Protein AF-0000000083026808 (afdb_homodimer)

Structure (mmCIF, N/CA/C/O backbone):
data_AF-0000000083026808-model_v1
#
loop_
_entity.id
_entity.type
_entity.pdbx_description
1 polymer 'Beta-crystallin B3'
#
loop_
_atom_site.group_PDB
_atom_site.id
_atom_site.type_symbol
_atom_site.label_atom_id
_atom_site.label_alt_id
_atom_site.label_comp_id
_atom_site.label_asym_id
_atom_site.label_entity_id
_atom_site.label_seq_id
_atom_site.pdbx_PDB_ins_code
_atom_site.Cartn_x
_atom_site.Cartn_y
_atom_site.Cartn_z
_atom_site.occupancy
_atom_site.B_iso_or_equiv
_atom_site.auth_seq_id
_atom_site.auth_comp_id
_atom_site.auth_asym_id
_atom_site.auth_atom_id
_atom_site.pdbx_PDB_model_num
ATOM 1 N N . MET A 1 1 ? 33.531 -24.672 43.469 1 22.2 1 MET A N 1
ATOM 2 C CA . MET A 1 1 ? 32.125 -24.609 43.875 1 22.2 1 MET A CA 1
ATOM 3 C C . MET A 1 1 ? 31.438 -23.391 43.25 1 22.2 1 MET A C 1
ATOM 5 O O . MET A 1 1 ? 31.641 -22.266 43.688 1 22.2 1 MET A O 1
ATOM 9 N N . VAL A 1 2 ? 31.469 -23.25 41.875 1 23.58 2 VAL A N 1
ATOM 10 C CA . VAL A 1 2 ? 31.547 -22.344 40.719 1 23.58 2 VAL A CA 1
ATOM 11 C C . VAL A 1 2 ? 30.172 -21.734 40.469 1 23.58 2 VAL A C 1
ATOM 13 O O . VAL A 1 2 ? 29.219 -22.469 40.125 1 23.58 2 VAL A O 1
ATOM 16 N N . ASP A 1 3 ? 29.641 -20.641 41.219 1 22.66 3 ASP A N 1
ATOM 17 C CA . ASP A 1 3 ? 28.438 -19.859 41.438 1 22.66 3 ASP A CA 1
ATOM 18 C C . ASP A 1 3 ? 27.844 -19.391 40.094 1 22.66 3 ASP A C 1
ATOM 20 O O . ASP A 1 3 ? 28.531 -18.797 39.281 1 22.66 3 ASP A O 1
ATOM 24 N N . GLN A 1 4 ? 26.828 -20.125 39.5 1 21.7 4 GLN A N 1
ATOM 25 C CA . GLN A 1 4 ? 26.016 -20.25 38.281 1 21.7 4 GLN A CA 1
ATOM 26 C C . GLN A 1 4 ? 25.25 -18.969 38 1 21.7 4 GLN A C 1
ATOM 28 O O . GLN A 1 4 ? 24.375 -18.578 38.75 1 21.7 4 GLN A O 1
ATOM 33 N N . ILE A 1 5 ? 25.875 -17.844 37.469 1 23.02 5 ILE A N 1
ATOM 34 C CA . ILE A 1 5 ? 25.5 -16.469 37.188 1 23.02 5 ILE A CA 1
ATOM 35 C C . ILE A 1 5 ? 24.266 -16.453 36.281 1 23.02 5 ILE A C 1
ATOM 37 O O . ILE A 1 5 ? 24.297 -16.922 35.156 1 23.02 5 ILE A O 1
ATOM 41 N N . LEU A 1 6 ? 23 -16.797 36.781 1 22.58 6 LEU A N 1
ATOM 42 C CA . LEU A 1 6 ? 21.641 -16.875 36.25 1 22.58 6 LEU A CA 1
ATOM 43 C C . LEU A 1 6 ? 21.266 -15.586 35.531 1 22.58 6 LEU A C 1
ATOM 45 O O . LEU A 1 6 ? 21.125 -14.539 36.188 1 22.58 6 LEU A O 1
ATOM 49 N N . GLY A 1 7 ? 21.938 -15.211 34.469 1 22.22 7 GLY A N 1
ATOM 50 C CA . GLY A 1 7 ? 21.812 -13.969 33.719 1 22.22 7 GLY A CA 1
ATOM 51 C C . GLY A 1 7 ? 20.391 -13.664 33.281 1 22.22 7 GLY A C 1
ATOM 52 O O . GLY A 1 7 ? 19.75 -14.484 32.625 1 22.22 7 GLY A O 1
ATOM 53 N N . LEU A 1 8 ? 19.547 -13.008 34.125 1 22.88 8 LEU A N 1
ATOM 54 C CA . LEU A 1 8 ? 18.188 -12.469 34.094 1 22.88 8 LEU A CA 1
ATOM 55 C C . LEU A 1 8 ? 17.922 -11.75 32.781 1 22.88 8 LEU A C 1
ATOM 57 O O . LEU A 1 8 ? 18.625 -10.797 32.406 1 22.88 8 LEU A O 1
ATOM 61 N N . SER A 1 9 ? 17.578 -12.461 31.766 1 21.91 9 SER A N 1
ATOM 62 C CA . SER A 1 9 ? 17.234 -12.062 30.406 1 21.91 9 SER A CA 1
ATOM 63 C C . SER A 1 9 ? 16.125 -11.023 30.391 1 21.91 9 SER A C 1
ATOM 65 O O . SER A 1 9 ? 15.016 -11.281 30.875 1 21.91 9 SER A O 1
ATOM 67 N N . SER A 1 10 ? 16.359 -9.734 30.844 1 21.27 10 SER A N 1
ATOM 68 C CA . SER A 1 10 ? 15.516 -8.539 30.891 1 21.27 10 SER A CA 1
ATOM 69 C C . SER A 1 10 ? 14.688 -8.375 29.625 1 21.27 10 SER A C 1
ATOM 71 O O . SER A 1 10 ? 15.25 -8.227 28.531 1 21.27 10 SER A O 1
ATOM 73 N N . LYS A 1 11 ? 13.672 -9.148 29.594 1 24.38 11 LYS A N 1
ATOM 74 C CA . LYS A 1 11 ? 12.609 -9.016 28.609 1 24.38 11 LYS A CA 1
ATOM 75 C C . LYS A 1 11 ? 12.117 -7.578 28.516 1 24.38 11 LYS A C 1
ATOM 77 O O . LYS A 1 11 ? 11.641 -7.012 29.5 1 24.38 11 LYS A O 1
ATOM 82 N N . PHE A 1 12 ? 12.891 -6.691 27.875 1 24.67 12 PHE A N 1
ATOM 83 C CA . PHE A 1 12 ? 12.578 -5.285 27.641 1 24.67 12 PHE A CA 1
ATOM 84 C C . PHE A 1 12 ? 11.172 -5.133 27.078 1 24.67 12 PHE A C 1
ATOM 86 O O . PHE A 1 12 ? 10.859 -5.68 26.016 1 24.67 12 PHE A O 1
ATOM 93 N N . PHE A 1 13 ? 10.164 -5.242 27.875 1 23.72 13 PHE A N 1
ATOM 94 C CA . PHE A 1 13 ? 8.773 -4.875 27.641 1 23.72 13 PHE A CA 1
ATOM 95 C C . PHE A 1 13 ? 8.672 -3.467 27.062 1 23.72 13 PHE A C 1
ATOM 97 O O . PHE A 1 13 ? 9.25 -2.527 27.625 1 23.72 13 PHE A O 1
ATOM 104 N N . TRP A 1 14 ? 8.555 -3.457 25.812 1 26.58 14 TRP A N 1
ATOM 105 C CA . TRP A 1 14 ? 8.344 -2.215 25.062 1 26.58 14 TRP A CA 1
ATOM 106 C C . TRP A 1 14 ? 7.117 -1.472 25.578 1 26.58 14 TRP A C 1
ATOM 108 O O . TRP A 1 14 ? 5.984 -1.91 25.359 1 26.58 14 TRP A O 1
ATOM 118 N N . SER A 1 15 ? 7.004 -1.307 26.938 1 24.48 15 SER A N 1
ATOM 119 C CA . SER A 1 15 ? 5.98 -0.378 27.406 1 24.48 15 SER A CA 1
ATOM 120 C C . SER A 1 15 ? 6.07 0.96 26.672 1 24.48 15 SER A C 1
ATOM 122 O O . SER A 1 15 ? 7.133 1.587 26.656 1 24.48 15 SER A O 1
ATOM 124 N N . CYS A 1 16 ? 5.344 1.096 25.656 1 27.67 16 CYS A N 1
ATOM 125 C CA . CYS A 1 16 ? 5.012 2.41 25.125 1 27.67 16 CYS A CA 1
ATOM 126 C C . CYS A 1 16 ? 4.766 3.412 26.234 1 27.67 16 CYS A C 1
ATOM 128 O O . CYS A 1 16 ? 3.631 3.85 26.453 1 27.67 16 CYS A O 1
ATOM 130 N N . LYS A 1 17 ? 5.07 3.121 27.562 1 28.28 17 LYS A N 1
ATOM 131 C CA . LYS A 1 17 ? 4.938 4.188 28.547 1 28.28 17 LYS A CA 1
ATOM 132 C C . LYS A 1 17 ? 5.777 5.402 28.156 1 28.28 17 LYS A C 1
ATOM 134 O O . LYS A 1 17 ? 6.773 5.711 28.812 1 28.28 17 LYS A O 1
ATOM 139 N N . HIS A 1 18 ? 6.402 5.398 27.047 1 27.97 18 HIS A N 1
ATOM 140 C CA . HIS A 1 18 ? 7.148 6.645 26.906 1 27.97 18 HIS A CA 1
ATOM 141 C C . HIS A 1 18 ? 6.336 7.832 27.406 1 27.97 18 HIS A C 1
ATOM 143 O O . HIS A 1 18 ? 5.105 7.766 27.469 1 27.97 18 HIS A O 1
ATOM 149 N N . ASN A 1 19 ? 6.906 8.672 28.172 1 27.72 19 ASN A N 1
ATOM 150 C CA . ASN A 1 19 ? 6.449 10.023 28.453 1 27.72 19 ASN A CA 1
ATOM 151 C C . ASN A 1 19 ? 5.715 10.625 27.25 1 27.72 19 ASN A C 1
ATOM 153 O O . ASN A 1 19 ? 6.293 10.781 26.188 1 27.72 19 ASN A O 1
ATOM 157 N N . PHE A 1 20 ? 4.402 10.43 27.172 1 28.31 20 PHE A N 1
ATOM 158 C CA . PHE A 1 20 ? 3.436 11.273 26.484 1 28.31 20 PHE A CA 1
ATOM 159 C C . PHE A 1 20 ? 3.84 12.742 26.578 1 28.31 20 PHE A C 1
ATOM 161 O O . PHE A 1 20 ? 3.564 13.406 27.578 1 28.31 20 PHE A O 1
ATOM 168 N N . LEU A 1 21 ? 5.027 13.094 26.734 1 28.41 21 LEU A N 1
ATOM 169 C CA . LEU A 1 21 ? 4.949 14.531 26.5 1 28.41 21 LEU A CA 1
ATOM 170 C C . LEU A 1 21 ? 3.902 14.844 25.438 1 28.41 21 LEU A C 1
ATOM 172 O O . LEU A 1 21 ? 3.986 14.352 24.312 1 28.41 21 LEU A O 1
ATOM 176 N N . LEU A 1 22 ? 2.641 14.922 25.859 1 30.48 22 LEU A N 1
ATOM 177 C CA . LEU A 1 22 ? 1.48 15.633 25.328 1 30.48 22 LEU A CA 1
ATOM 178 C C . LEU A 1 22 ? 1.912 16.812 24.469 1 30.48 22 LEU A C 1
ATOM 180 O O . LEU A 1 22 ? 1.985 17.953 24.969 1 30.48 22 LEU A O 1
ATOM 184 N N . LEU A 1 23 ? 3.188 16.953 24.203 1 31.55 23 LEU A N 1
ATOM 185 C CA . LEU A 1 23 ? 3.148 18.188 23.406 1 31.55 23 LEU A CA 1
ATOM 186 C C . LEU A 1 23 ? 1.861 18.266 22.594 1 31.55 23 LEU A C 1
ATOM 188 O O . LEU A 1 23 ? 1.526 17.328 21.859 1 31.55 23 LEU A O 1
ATOM 192 N N . THR A 1 24 ? 0.763 18.625 23.266 1 35.56 24 THR A N 1
ATOM 193 C CA . THR A 1 24 ? -0.406 19.234 22.641 1 35.56 24 THR A CA 1
ATOM 194 C C . THR A 1 24 ? -0.07 19.734 21.25 1 35.56 24 THR A C 1
ATOM 196 O O . THR A 1 24 ? 0.192 20.922 21.047 1 35.56 24 THR A O 1
ATOM 199 N N . GLN A 1 25 ? 1.114 19.469 20.844 1 35.75 25 GLN A N 1
ATOM 200 C CA . GLN A 1 25 ? 1.321 20.094 19.531 1 35.75 25 GLN A CA 1
ATOM 201 C C . GLN A 1 25 ? 0.068 19.984 18.672 1 35.75 25 GLN A C 1
ATOM 203 O O . GLN A 1 25 ? -0.489 18.906 18.5 1 35.75 25 GLN A O 1
ATOM 208 N N . GLN A 1 26 ? -0.83 20.812 18.922 1 41 26 GLN A N 1
ATOM 209 C CA . GLN A 1 26 ? -1.796 21.078 17.875 1 41 26 GLN A CA 1
ATOM 210 C C . GLN A 1 26 ? -1.345 20.469 16.547 1 41 26 GLN A C 1
ATOM 212 O O . GLN A 1 26 ? -0.298 20.844 16.016 1 41 26 GLN A O 1
ATOM 217 N N . SER A 1 27 ? -1.256 19.172 16.469 1 51.38 27 SER A N 1
ATOM 218 C CA . SER A 1 27 ? -0.839 18.344 15.344 1 51.38 27 SER A CA 1
ATOM 219 C C . SER A 1 27 ? -0.933 19.125 14.031 1 51.38 27 SER A C 1
ATOM 221 O O . SER A 1 27 ? -2.031 19.438 13.57 1 51.38 27 SER A O 1
ATOM 223 N N . HIS A 1 28 ? -0.156 20.219 13.977 1 67.62 28 HIS A N 1
ATOM 224 C CA . HIS A 1 28 ? -0.097 21.109 12.828 1 67.62 28 HIS A CA 1
ATOM 225 C C . HIS A 1 28 ? 0.141 20.344 11.531 1 67.62 28 HIS A C 1
ATOM 227 O O . HIS A 1 28 ? 1.129 19.625 11.406 1 67.62 28 HIS A O 1
ATOM 233 N N . THR A 1 29 ? -0.879 19.922 10.875 1 86.25 29 THR A N 1
ATOM 234 C CA . THR A 1 29 ? -0.792 19.344 9.539 1 86.25 29 THR A CA 1
ATOM 235 C C . THR A 1 29 ? -0.45 20.406 8.508 1 86.25 29 THR A C 1
ATOM 237 O O . THR A 1 29 ? -0.946 21.531 8.586 1 86.25 29 THR A O 1
ATOM 240 N N . LYS A 1 30 ? 0.572 20.125 7.754 1 92.94 30 LYS A N 1
ATOM 241 C CA . LYS A 1 30 ? 1.022 21.062 6.73 1 92.94 30 LYS A CA 1
ATOM 242 C C . LYS A 1 30 ? 1.249 20.359 5.398 1 92.94 30 LYS A C 1
ATOM 244 O O . LYS A 1 30 ? 1.907 19.312 5.348 1 92.94 30 LYS A O 1
ATOM 249 N N . LEU A 1 31 ? 0.629 20.875 4.387 1 95.5 31 LEU A N 1
ATOM 250 C CA . LEU A 1 31 ? 0.731 20.344 3.035 1 95.5 31 LEU A CA 1
ATOM 251 C C . LEU A 1 31 ? 0.989 21.453 2.027 1 95.5 31 LEU A C 1
ATOM 253 O O . LEU A 1 31 ? 0.37 22.531 2.102 1 95.5 31 LEU A O 1
ATOM 257 N N . ALA A 1 32 ? 1.933 21.281 1.173 1 97.75 32 ALA A N 1
ATOM 258 C CA . ALA A 1 32 ? 2.215 22.25 0.114 1 97.75 32 ALA A CA 1
ATOM 259 C C . ALA A 1 32 ? 1.869 21.688 -1.258 1 97.75 32 ALA A C 1
ATOM 261 O O . ALA A 1 32 ? 2.262 20.562 -1.586 1 97.75 32 ALA A O 1
ATOM 262 N N . VAL A 1 33 ? 1.171 22.422 -2.016 1 97.19 33 VAL A N 1
ATOM 263 C CA . VAL A 1 33 ? 0.791 22.047 -3.369 1 97.19 33 VAL A CA 1
ATOM 264 C C . VAL A 1 33 ? 1.472 22.953 -4.379 1 97.19 33 VAL A C 1
ATOM 266 O O . VAL A 1 33 ? 1.557 24.172 -4.168 1 97.19 33 VAL A O 1
ATOM 269 N N . PHE A 1 34 ? 1.896 22.375 -5.457 1 97.44 34 PHE A N 1
ATOM 270 C CA . PHE A 1 34 ? 2.564 23.125 -6.508 1 97.44 34 PHE A CA 1
ATOM 271 C C . PHE A 1 34 ? 1.82 22.984 -7.832 1 97.44 34 PHE A C 1
ATOM 273 O O . PHE A 1 34 ? 1.265 21.938 -8.125 1 97.44 34 PHE A O 1
ATOM 280 N N . GLU A 1 35 ? 1.899 23.969 -8.609 1 95.81 35 GLU A N 1
ATOM 281 C CA . GLU A 1 35 ? 1.162 24.016 -9.867 1 95.81 35 GLU A CA 1
ATOM 282 C C . GLU A 1 35 ? 1.745 23.047 -10.891 1 95.81 35 GLU A C 1
ATOM 284 O O . GLU A 1 35 ? 1.004 22.406 -11.641 1 95.81 35 GLU A O 1
ATOM 289 N N . PHE A 1 36 ? 3.02 22.938 -10.945 1 95.56 36 PHE A N 1
ATOM 290 C CA . PHE A 1 36 ? 3.65 22.078 -11.938 1 95.56 36 PHE A CA 1
ATOM 291 C C . PHE A 1 36 ? 4.352 20.906 -11.273 1 95.56 36 PHE A C 1
ATOM 293 O O . PHE A 1 36 ? 4.449 20.844 -10.047 1 95.56 36 PHE A O 1
ATOM 300 N N . GLU A 1 37 ? 4.777 19.906 -12.016 1 94.5 37 GLU A N 1
ATOM 301 C CA . GLU A 1 37 ? 5.492 18.734 -11.516 1 94.5 37 GLU A CA 1
ATOM 302 C C . GLU A 1 37 ? 6.852 19.125 -10.945 1 94.5 37 GLU A C 1
ATOM 304 O O . GLU A 1 37 ? 7.387 20.188 -11.258 1 94.5 37 GLU A O 1
ATOM 309 N N . ASN A 1 38 ? 7.328 18.344 -10.039 1 96.25 38 ASN A N 1
ATOM 310 C CA . ASN A 1 38 ? 8.648 18.5 -9.438 1 96.25 38 ASN A CA 1
ATOM 311 C C . ASN A 1 38 ? 8.75 19.781 -8.617 1 96.25 38 ASN A C 1
ATOM 313 O O . ASN A 1 38 ? 9.773 20.469 -8.648 1 96.25 38 ASN A O 1
ATOM 317 N N . PHE A 1 39 ? 7.625 20.078 -8.102 1 96.56 39 PHE A N 1
ATOM 318 C CA . PHE A 1 39 ? 7.539 21.141 -7.117 1 96.56 39 PHE A CA 1
ATOM 319 C C . PHE A 1 39 ? 7.887 22.484 -7.746 1 96.56 39 PHE A C 1
ATOM 321 O O . PHE A 1 39 ? 8.578 23.297 -7.133 1 96.56 39 PHE A O 1
ATOM 328 N N . ARG A 1 40 ? 7.527 22.625 -8.914 1 96.69 40 ARG A N 1
ATOM 329 C CA . ARG A 1 40 ? 7.73 23.875 -9.641 1 96.69 40 ARG A CA 1
ATOM 330 C C . ARG A 1 40 ? 6.438 24.672 -9.711 1 96.69 40 ARG A C 1
ATOM 332 O O . ARG A 1 40 ? 5.352 24.141 -9.461 1 96.69 40 ARG A O 1
ATOM 339 N N . GLY A 1 41 ? 6.535 26 -9.953 1 96 41 GLY A N 1
ATOM 340 C CA . GLY A 1 41 ? 5.371 26.859 -10.117 1 96 41 GLY A CA 1
ATOM 341 C C . GLY A 1 41 ? 4.887 27.469 -8.82 1 96 41 GLY A C 1
ATOM 342 O O . GLY A 1 41 ? 5.617 27.5 -7.828 1 96 41 GLY A O 1
ATOM 343 N N . LYS A 1 42 ? 3.641 27.969 -8.875 1 96.5 42 LYS A N 1
ATOM 344 C CA . LYS A 1 42 ? 3.033 28.609 -7.711 1 96.5 42 LYS A CA 1
ATOM 345 C C . LYS A 1 42 ? 2.846 27.609 -6.57 1 96.5 42 LYS A C 1
ATOM 347 O O . LYS A 1 42 ? 2.395 26.484 -6.789 1 96.5 42 LYS A O 1
ATOM 352 N N . LYS A 1 43 ? 3.244 28 -5.488 1 96.69 43 LYS A N 1
ATOM 353 C CA . LYS A 1 43 ? 3.15 27.172 -4.289 1 96.69 43 LYS A CA 1
ATOM 354 C C . LYS A 1 43 ? 2.01 27.625 -3.387 1 96.69 43 LYS A C 1
ATOM 356 O O . LYS A 1 43 ? 1.869 28.828 -3.117 1 96.69 43 LYS A O 1
ATOM 361 N N . VAL A 1 44 ? 1.219 26.734 -2.898 1 96.94 44 VAL A N 1
ATOM 362 C CA . VAL A 1 44 ? 0.141 27 -1.949 1 96.94 44 VAL A CA 1
ATOM 363 C C . VAL A 1 44 ? 0.304 26.094 -0.723 1 96.94 44 VAL A C 1
ATOM 365 O O . VAL A 1 44 ? 0.365 24.875 -0.844 1 96.94 44 VAL A O 1
ATOM 368 N N . ALA A 1 45 ? 0.382 26.641 0.381 1 95.81 45 ALA A N 1
ATOM 369 C CA . ALA A 1 45 ? 0.521 25.891 1.632 1 95.81 45 ALA A CA 1
ATOM 370 C C . ALA A 1 45 ? -0.826 25.75 2.332 1 95.81 45 ALA A C 1
ATOM 372 O O . ALA A 1 45 ? -1.582 26.719 2.455 1 95.81 45 ALA A O 1
ATOM 373 N N . LEU A 1 46 ? -1.071 24.594 2.725 1 95.19 46 LEU A N 1
ATOM 374 C CA . LEU A 1 46 ? -2.316 24.297 3.428 1 95.19 46 LEU A CA 1
ATOM 375 C C . LEU A 1 46 ? -2.039 23.812 4.844 1 95.19 46 LEU A C 1
ATOM 377 O O . LEU A 1 46 ? -1.156 22.969 5.055 1 95.19 46 LEU A O 1
ATOM 381 N N . SER A 1 47 ? -2.725 24.281 5.816 1 93.25 47 SER A N 1
ATOM 382 C CA . SER A 1 47 ? -2.604 23.844 7.207 1 93.25 47 SER A CA 1
ATOM 383 C C . SER A 1 47 ? -3.916 23.266 7.715 1 93.25 47 SER A C 1
ATOM 385 O O . SER A 1 47 ? -3.979 22.734 8.828 1 93.25 47 SER A O 1
ATOM 387 N N . GLY A 1 48 ? -4.855 23.359 6.898 1 92 48 GLY A N 1
ATOM 388 C CA . GLY A 1 48 ? -6.176 22.812 7.164 1 92 48 GLY A CA 1
ATOM 389 C C . GLY A 1 48 ? -6.914 22.391 5.906 1 92 48 GLY A C 1
ATOM 390 O O . GLY A 1 48 ? -6.332 22.359 4.82 1 92 48 GLY A O 1
ATOM 391 N N . GLU A 1 49 ? -8.102 22.062 6.121 1 94.12 49 GLU A N 1
ATOM 392 C CA . GLU A 1 49 ? -8.867 21.547 4.992 1 94.12 49 GLU A CA 1
ATOM 393 C C . GLU A 1 49 ? -9.047 22.594 3.908 1 94.12 49 GLU A C 1
ATOM 395 O O . GLU A 1 49 ? -9.117 23.797 4.203 1 94.12 49 GLU A O 1
ATOM 400 N N . SER A 1 50 ? -9.039 22.25 2.742 1 96.44 50 SER A N 1
ATOM 401 C CA . SER A 1 50 ? -9.305 23.078 1.575 1 96.44 50 SER A CA 1
ATOM 402 C C . SER A 1 50 ? -10.297 22.406 0.63 1 96.44 50 SER A C 1
ATOM 404 O O . SER A 1 50 ? -9.969 21.391 -0.003 1 96.44 50 SER A O 1
ATOM 406 N N . LYS A 1 51 ? -11.469 22.953 0.486 1 96.06 51 LYS A N 1
ATOM 407 C CA . LYS A 1 51 ? -12.531 22.359 -0.321 1 96.06 51 LYS A CA 1
ATOM 408 C C . LYS A 1 51 ? -12.25 22.531 -1.812 1 96.06 51 LYS A C 1
ATOM 410 O O . LYS A 1 51 ? -12.828 21.828 -2.641 1 96.06 51 LYS A O 1
ATOM 415 N N . ASN A 1 52 ? -11.461 23.578 -2.096 1 96.38 52 ASN A N 1
ATOM 416 C CA . ASN A 1 52 ? -11.125 23.812 -3.496 1 96.38 52 ASN A CA 1
ATOM 417 C C . ASN A 1 52 ? -9.789 24.531 -3.639 1 96.38 52 ASN A C 1
ATOM 419 O O . ASN A 1 52 ? -9.727 25.766 -3.557 1 96.38 52 ASN A O 1
ATOM 423 N N . VAL A 1 53 ? -8.82 23.844 -3.904 1 95.69 53 VAL A N 1
ATOM 424 C CA . VAL A 1 53 ? -7.488 24.422 -4.008 1 95.69 53 VAL A CA 1
ATOM 425 C C . VAL A 1 53 ? -7.328 25.109 -5.359 1 95.69 53 VAL A C 1
ATOM 427 O O . VAL A 1 53 ? -6.449 25.953 -5.531 1 95.69 53 VAL A O 1
ATOM 430 N N . LEU A 1 54 ? -8.227 24.828 -6.285 1 93.56 54 LEU A N 1
ATOM 431 C CA . LEU A 1 54 ? -8.141 25.359 -7.633 1 93.56 54 LEU A CA 1
ATOM 432 C C . LEU A 1 54 ? -8.547 26.844 -7.656 1 93.56 54 LEU A C 1
ATOM 434 O O . LEU A 1 54 ? -8.391 27.516 -8.672 1 93.56 54 LEU A O 1
ATOM 438 N N . GLU A 1 55 ? -9.039 27.281 -6.602 1 94.06 55 GLU A N 1
ATOM 439 C CA . GLU A 1 55 ? -9.289 28.703 -6.469 1 94.06 55 GLU A CA 1
ATOM 440 C C . GLU A 1 55 ? -7.988 29.484 -6.336 1 94.06 55 GLU A C 1
ATOM 442 O O . GLU A 1 55 ? -7.941 30.688 -6.629 1 94.06 55 GLU A O 1
ATOM 447 N N . LYS A 1 56 ? -6.988 28.797 -5.883 1 92.62 56 LYS A N 1
ATOM 448 C CA . LYS A 1 56 ? -5.715 29.453 -5.605 1 92.62 56 LYS A CA 1
ATOM 449 C C . LYS A 1 56 ? -4.688 29.141 -6.691 1 92.62 56 LYS A C 1
ATOM 451 O O . LYS A 1 56 ? -3.73 29.891 -6.883 1 92.62 56 LYS A O 1
ATOM 456 N N . ILE A 1 57 ? -4.883 28 -7.27 1 92.38 57 ILE A N 1
ATOM 457 C CA . ILE A 1 57 ? -3.979 27.578 -8.328 1 92.38 57 ILE A CA 1
ATOM 458 C C . ILE A 1 57 ? -4.781 26.953 -9.477 1 92.38 57 ILE A C 1
ATOM 460 O O . ILE A 1 57 ? -5.895 26.469 -9.273 1 92.38 57 ILE A O 1
ATOM 464 N N . GLU A 1 58 ? -4.195 26.875 -10.641 1 91.38 58 GLU A N 1
ATOM 465 C CA . GLU A 1 58 ? -4.91 26.375 -11.812 1 91.38 58 GLU A CA 1
ATOM 466 C C . GLU A 1 58 ? -4.945 24.844 -11.828 1 91.38 58 GLU A C 1
ATOM 468 O O . GLU A 1 58 ? -5.895 24.25 -12.336 1 91.38 58 GLU A O 1
ATOM 473 N N . ARG A 1 59 ? -3.818 24.312 -11.359 1 93.19 59 ARG A N 1
ATOM 474 C CA . ARG A 1 59 ? -3.74 22.844 -11.336 1 93.19 59 ARG A CA 1
ATOM 475 C C . ARG A 1 59 ? -2.754 22.375 -10.281 1 93.19 59 ARG A C 1
ATOM 477 O O . ARG A 1 59 ? -1.885 23.125 -9.844 1 93.19 59 ARG A O 1
ATOM 484 N N . VAL A 1 60 ? -2.936 21.141 -9.914 1 94.56 60 VAL A N 1
ATOM 485 C CA . VAL A 1 60 ? -2.004 20.547 -8.961 1 94.56 60 VAL A CA 1
ATOM 486 C C . VAL A 1 60 ? -1.042 19.609 -9.695 1 94.56 60 VAL A C 1
ATOM 488 O O . VAL A 1 60 ? -1.463 18.609 -10.281 1 94.56 60 VAL A O 1
ATOM 491 N N . GLY A 1 61 ? 0.192 19.953 -9.656 1 94.12 61 GLY A N 1
ATOM 492 C CA . GLY A 1 61 ? 1.177 19.125 -10.352 1 94.12 61 GLY A CA 1
ATOM 493 C C . GLY A 1 61 ? 2.008 18.281 -9.414 1 94.12 61 GLY A C 1
ATOM 494 O O . GLY A 1 61 ? 2.484 17.203 -9.797 1 94.12 61 GLY A O 1
ATOM 495 N N . SER A 1 62 ? 2.293 18.812 -8.289 1 96.12 62 SER A N 1
ATOM 496 C CA . SER A 1 62 ? 3.084 18.109 -7.293 1 96.12 62 SER A CA 1
ATOM 497 C C . SER A 1 62 ? 2.678 18.5 -5.879 1 96.12 62 SER A C 1
ATOM 499 O O . SER A 1 62 ? 2.043 19.547 -5.68 1 96.12 62 SER A O 1
ATOM 501 N N . VAL A 1 63 ? 2.977 17.641 -4.914 1 96.75 63 VAL A N 1
ATOM 502 C CA . VAL A 1 63 ? 2.537 17.859 -3.541 1 96.75 63 VAL A CA 1
ATOM 503 C C . VAL A 1 63 ? 3.643 17.438 -2.572 1 96.75 63 VAL A C 1
ATOM 505 O O . VAL A 1 63 ? 4.336 16.453 -2.801 1 96.75 63 VAL A O 1
ATOM 508 N N . ILE A 1 64 ? 3.836 18.172 -1.585 1 95.81 64 ILE A N 1
ATOM 509 C CA . ILE A 1 64 ? 4.707 17.781 -0.482 1 95.81 64 ILE A CA 1
ATOM 510 C C . ILE A 1 64 ? 3.918 17.781 0.825 1 95.81 64 ILE A C 1
ATOM 512 O O . ILE A 1 64 ? 3.346 18.797 1.213 1 95.81 64 ILE A O 1
ATOM 516 N N . VAL A 1 65 ? 3.893 16.672 1.433 1 94.62 65 VAL A N 1
ATOM 517 C CA . VAL A 1 65 ? 3.279 16.594 2.754 1 94.62 65 VAL A CA 1
ATOM 518 C C . VAL A 1 65 ? 4.352 16.75 3.83 1 94.62 65 VAL A C 1
ATOM 520 O O . VAL A 1 65 ? 5.168 15.844 4.027 1 94.62 65 VAL A O 1
ATOM 523 N N . GLU A 1 66 ? 4.324 17.812 4.473 1 90.56 66 GLU A N 1
ATOM 524 C CA . GLU A 1 66 ? 5.301 18.062 5.523 1 90.56 66 GLU A CA 1
ATOM 525 C C . GLU A 1 66 ? 4.879 17.422 6.844 1 90.56 66 GLU A C 1
ATOM 527 O O . GLU A 1 66 ? 5.715 16.922 7.59 1 90.56 66 GLU A O 1
ATOM 532 N N . SER A 1 67 ? 3.705 17.578 7.129 1 87.5 67 SER A N 1
ATOM 533 C CA . SER A 1 67 ? 3.078 16.953 8.289 1 87.5 67 SER A CA 1
ATOM 534 C C . SER A 1 67 ? 1.693 16.406 7.945 1 87.5 67 SER A C 1
ATOM 536 O O . SER A 1 67 ? 0.878 17.125 7.348 1 87.5 67 SER A O 1
ATOM 538 N N . GLY A 1 68 ? 1.483 15.164 8.328 1 87.31 68 GLY A N 1
ATOM 539 C CA . GLY A 1 68 ? 0.219 14.531 7.988 1 87.31 68 GLY A CA 1
ATOM 540 C C . GLY A 1 68 ? -0.103 13.328 8.859 1 87.31 68 GLY A C 1
ATOM 541 O O . GLY A 1 68 ? 0.418 13.203 9.969 1 87.31 68 GLY A O 1
ATOM 542 N N . PRO A 1 69 ? -0.962 12.531 8.156 1 91.38 69 PRO A N 1
ATOM 543 C CA . PRO A 1 69 ? -1.386 12.297 6.773 1 91.38 69 PRO A CA 1
ATOM 544 C C . PRO A 1 69 ? -2.551 13.195 6.352 1 91.38 69 PRO A C 1
ATOM 546 O O . PRO A 1 69 ? -3.252 13.742 7.207 1 91.38 69 PRO A O 1
ATOM 549 N N . TRP A 1 70 ? -2.664 13.375 4.98 1 94.94 70 TRP A N 1
ATOM 550 C CA . TRP A 1 70 ? -3.756 14.094 4.332 1 94.94 70 TRP A CA 1
ATOM 551 C C . TRP A 1 70 ? -4.52 13.18 3.383 1 94.94 70 TRP A C 1
ATOM 553 O O . TRP A 1 70 ? -4.055 12.094 3.049 1 94.94 70 TRP A O 1
ATOM 563 N N . VAL A 1 71 ? -5.691 13.555 3.031 1 95.94 71 VAL A N 1
ATOM 564 C CA . VAL A 1 71 ? -6.402 12.922 1.924 1 95.94 71 VAL A CA 1
ATOM 565 C C . VAL A 1 71 ? -6.734 13.961 0.859 1 95.94 71 VAL A C 1
ATOM 567 O O . VAL A 1 71 ? -7.223 15.047 1.178 1 95.94 71 VAL A O 1
ATOM 570 N N . GLY A 1 72 ? -6.348 13.719 -0.288 1 95.56 72 GLY A N 1
ATOM 571 C CA . GLY A 1 72 ? -6.734 14.516 -1.444 1 95.56 72 GLY A CA 1
ATOM 572 C C . GLY A 1 72 ? -7.883 13.906 -2.227 1 95.56 72 GLY A C 1
ATOM 573 O O . GLY A 1 72 ? -8.031 12.68 -2.273 1 95.56 72 GLY A O 1
ATOM 574 N N . TYR A 1 73 ? -8.625 14.82 -2.881 1 95 73 TYR A N 1
ATOM 575 C CA . TYR A 1 73 ? -9.781 14.383 -3.652 1 95 73 TYR A CA 1
ATOM 576 C C . TYR A 1 73 ? -9.703 14.883 -5.09 1 95 73 TYR A C 1
ATOM 578 O O . TYR A 1 73 ? -9.188 15.969 -5.348 1 95 73 TYR A O 1
ATOM 586 N N . GLU A 1 74 ? -10.25 14.102 -5.922 1 92.25 74 GLU A N 1
ATOM 587 C CA . GLU A 1 74 ? -10.289 14.43 -7.344 1 92.25 74 GLU A CA 1
ATOM 588 C C . GLU A 1 74 ? -11.117 15.68 -7.605 1 92.25 74 GLU A C 1
ATOM 590 O O . GLU A 1 74 ? -10.719 16.547 -8.391 1 92.25 74 GLU A O 1
ATOM 595 N N . CYS A 1 75 ? -12.227 15.75 -6.895 1 93.19 75 CYS A N 1
ATOM 596 C CA . CYS A 1 75 ? -13.172 16.844 -7.137 1 93.19 75 CYS A CA 1
ATOM 597 C C . CYS A 1 75 ? -13.242 17.781 -5.938 1 93.19 75 CYS A C 1
ATOM 599 O O . CYS A 1 75 ? -12.914 17.375 -4.816 1 93.19 75 CYS A O 1
ATOM 601 N N . PRO A 1 76 ? -13.641 19 -6.246 1 95.19 76 PRO A N 1
ATOM 602 C CA . PRO A 1 76 ? -13.859 19.906 -5.121 1 95.19 76 PRO A CA 1
ATOM 603 C C . PRO A 1 76 ? -14.945 19.406 -4.168 1 95.19 76 PRO A C 1
ATOM 605 O O . PRO A 1 76 ? -15.812 18.625 -4.562 1 95.19 76 PRO A O 1
ATOM 608 N N . GLY A 1 77 ? -14.852 19.906 -2.904 1 96.06 77 GLY A N 1
ATOM 609 C CA . GLY A 1 77 ? -15.852 19.531 -1.913 1 96.06 77 GLY A CA 1
ATOM 610 C C . GLY A 1 77 ? -15.672 18.125 -1.379 1 96.06 77 GLY A C 1
ATOM 611 O O . GLY A 1 77 ? -16.656 17.453 -1.051 1 96.06 77 GLY A O 1
ATOM 612 N N . PHE A 1 78 ? -14.5 17.656 -1.479 1 94.88 78 PHE A N 1
ATOM 613 C CA . PHE A 1 78 ? -14.141 16.359 -0.929 1 94.88 78 PHE A CA 1
ATOM 614 C C . PHE A 1 78 ? -14.953 15.242 -1.59 1 94.88 78 PHE A C 1
ATOM 616 O O . PHE A 1 78 ? -15.508 14.383 -0.906 1 94.88 78 PHE A O 1
ATOM 623 N N . ALA A 1 79 ? -15 15.344 -2.932 1 93.38 79 ALA A N 1
ATOM 624 C CA . ALA A 1 79 ? -15.773 14.383 -3.715 1 93.38 79 ALA A CA 1
ATOM 625 C C . ALA A 1 79 ? -14.898 13.664 -4.73 1 93.38 79 ALA A C 1
ATOM 627 O O . ALA A 1 79 ? -13.773 14.094 -5.008 1 93.38 79 ALA A O 1
ATOM 628 N N . GLY A 1 80 ? -15.422 12.453 -5.121 1 91.31 80 GLY A N 1
ATOM 629 C CA . GLY A 1 80 ? -14.695 11.703 -6.137 1 91.31 80 GLY A CA 1
ATOM 630 C C . GLY A 1 80 ? -13.656 10.758 -5.555 1 91.31 80 GLY A C 1
ATOM 631 O O . GLY A 1 80 ? -13.797 10.305 -4.414 1 91.31 80 GLY A O 1
ATOM 632 N N . GLU A 1 81 ? -12.625 10.469 -6.395 1 91.62 81 GLU A N 1
ATOM 633 C CA . GLU A 1 81 ? -11.578 9.547 -5.969 1 91.62 81 GLU A CA 1
ATOM 634 C C . GLU A 1 81 ? -10.766 10.133 -4.82 1 91.62 81 GLU A C 1
ATOM 636 O O . GLU A 1 81 ? -10.523 11.336 -4.773 1 91.62 81 GLU A O 1
ATOM 641 N N . GLN A 1 82 ? -10.367 9.305 -3.967 1 93.81 82 GLN A N 1
ATOM 642 C CA . GLN A 1 82 ? -9.625 9.711 -2.777 1 93.81 82 GLN A CA 1
ATOM 643 C C . GLN A 1 82 ? -8.18 9.211 -2.836 1 93.81 82 GLN A C 1
ATOM 645 O O . GLN A 1 82 ? -7.922 8.102 -3.309 1 93.81 82 GLN A O 1
ATOM 650 N N . PHE A 1 83 ? -7.289 10.008 -2.316 1 94.5 83 PHE A N 1
ATOM 651 C CA . PHE A 1 83 ? -5.879 9.641 -2.281 1 94.5 83 PHE A CA 1
ATOM 652 C C . PHE A 1 83 ? -5.258 9.992 -0.934 1 94.5 83 PHE A C 1
ATOM 654 O O . PHE A 1 83 ? -5.145 11.172 -0.587 1 94.5 83 PHE A O 1
ATOM 661 N N . VAL A 1 84 ? -4.844 8.961 -0.221 1 94.62 84 VAL A N 1
ATOM 662 C CA . VAL A 1 84 ? -4.199 9.195 1.065 1 94.62 84 VAL A CA 1
ATOM 663 C C . VAL A 1 84 ? -2.748 9.617 0.847 1 94.62 84 VAL A C 1
ATOM 665 O O . VAL A 1 84 ? -1.995 8.938 0.149 1 94.62 84 VAL A O 1
ATOM 668 N N . LEU A 1 85 ? -2.422 10.727 1.421 1 94.88 85 LEU A N 1
ATOM 669 C CA . LEU A 1 85 ? -1.085 11.289 1.268 1 94.88 85 LEU A CA 1
ATOM 670 C C . LEU A 1 85 ? -0.33 11.266 2.592 1 94.88 85 LEU A C 1
ATOM 672 O O . LEU A 1 85 ? -0.615 12.062 3.488 1 94.88 85 LEU A O 1
ATOM 676 N N . GLU A 1 86 ? 0.619 10.375 2.611 1 91.5 86 GLU A N 1
ATOM 677 C CA . GLU A 1 86 ? 1.506 10.312 3.768 1 91.5 86 GLU A CA 1
ATOM 678 C C . GLU A 1 86 ? 2.598 11.375 3.688 1 91.5 86 GLU A C 1
ATOM 680 O O . GLU A 1 86 ? 2.799 11.984 2.637 1 91.5 86 GLU A O 1
ATOM 685 N N . LYS A 1 87 ? 3.221 11.555 4.84 1 90.56 87 LYS A N 1
ATOM 686 C CA . LYS A 1 87 ? 4.352 12.477 4.82 1 90.56 87 LYS A CA 1
ATOM 687 C C . LYS A 1 87 ? 5.363 12.078 3.748 1 90.56 87 LYS A C 1
ATOM 689 O O . LYS A 1 87 ? 5.715 10.898 3.625 1 90.56 87 LYS A O 1
ATOM 694 N N . GLY A 1 88 ? 5.734 13.094 2.943 1 91.5 88 GLY A N 1
ATOM 695 C CA . GLY A 1 88 ? 6.691 12.82 1.885 1 91.5 88 GLY A CA 1
ATOM 696 C C . GLY A 1 88 ? 6.449 13.648 0.635 1 91.5 88 GLY A C 1
ATOM 697 O O . GLY A 1 88 ? 5.746 14.656 0.68 1 91.5 88 GLY A O 1
ATOM 698 N N . GLU A 1 89 ? 7.133 13.227 -0.426 1 92.94 89 GLU A N 1
ATOM 699 C CA . GLU A 1 89 ? 7.102 13.992 -1.669 1 92.94 89 GLU A CA 1
ATOM 700 C C . GLU A 1 89 ? 6.352 13.242 -2.764 1 92.94 89 GLU A C 1
ATOM 702 O O . GLU A 1 89 ? 6.504 12.023 -2.908 1 92.94 89 GLU A O 1
ATOM 707 N N . TYR A 1 90 ? 5.531 13.969 -3.408 1 93.94 90 TYR A N 1
ATOM 708 C CA . TYR A 1 90 ? 4.789 13.508 -4.578 1 93.94 90 TYR A CA 1
ATOM 709 C C . TYR A 1 90 ? 5.055 14.406 -5.777 1 93.94 90 TYR A C 1
ATOM 711 O O . TYR A 1 90 ? 4.316 15.367 -6.012 1 93.94 90 TYR A O 1
ATOM 719 N N . PRO A 1 91 ? 6.066 14.117 -6.547 1 93.75 91 PRO A N 1
ATOM 720 C CA . PRO A 1 91 ? 6.566 15.039 -7.57 1 93.75 91 PRO A CA 1
ATOM 721 C C . PRO A 1 91 ? 5.66 15.109 -8.797 1 93.75 91 PRO A C 1
ATOM 723 O O . PRO A 1 91 ? 5.805 16.016 -9.625 1 93.75 91 PRO A O 1
ATOM 726 N N . ARG A 1 92 ? 4.789 14.125 -8.969 1 91.69 92 ARG A N 1
ATOM 727 C CA . ARG A 1 92 ? 3.887 14.094 -10.117 1 91.69 92 ARG A CA 1
ATOM 728 C C . ARG A 1 92 ? 2.627 13.297 -9.797 1 91.69 92 ARG A C 1
ATOM 730 O O . ARG A 1 92 ? 2.584 12.562 -8.812 1 91.69 92 ARG A O 1
ATOM 737 N N . TRP A 1 93 ? 1.688 13.43 -10.695 1 87.94 93 TRP A N 1
ATOM 738 C CA . TRP A 1 93 ? 0.376 12.836 -10.469 1 87.94 93 TRP A CA 1
ATOM 739 C C . TRP A 1 93 ? 0.478 11.32 -10.336 1 87.94 93 TRP A C 1
ATOM 741 O O . TRP A 1 93 ? -0.298 10.695 -9.609 1 87.94 93 TRP A O 1
ATOM 751 N N . SER A 1 94 ? 1.429 10.703 -11.008 1 84.25 94 SER A N 1
ATOM 752 C CA . SER A 1 94 ? 1.555 9.242 -11 1 84.25 94 SER A CA 1
ATOM 753 C C . SER A 1 94 ? 2.037 8.742 -9.641 1 84.25 94 SER A C 1
ATOM 755 O O . SER A 1 94 ? 1.972 7.543 -9.359 1 84.25 94 SER A O 1
ATOM 757 N N . THR A 1 95 ? 2.471 9.578 -8.75 1 88.5 95 THR A N 1
ATOM 758 C CA . THR A 1 95 ? 3.033 9.18 -7.465 1 88.5 95 THR A CA 1
ATOM 759 C C . THR A 1 95 ? 1.952 9.141 -6.391 1 88.5 95 THR A C 1
ATOM 761 O O . THR A 1 95 ? 2.154 8.555 -5.32 1 88.5 95 THR A O 1
ATOM 764 N N . TRP A 1 96 ? 0.837 9.789 -6.664 1 87.12 96 TRP A N 1
ATOM 765 C CA . TRP A 1 96 ? -0.214 9.688 -5.656 1 87.12 96 TRP A CA 1
ATOM 766 C C . TRP A 1 96 ? -1.392 8.867 -6.18 1 87.12 96 TRP A C 1
ATOM 768 O O . TRP A 1 96 ? -2.26 8.453 -5.41 1 87.12 96 TRP A O 1
ATOM 778 N N . THR A 1 97 ? -1.364 8.578 -7.461 1 80.31 97 THR A N 1
ATOM 779 C CA . THR A 1 97 ? -2.471 7.832 -8.047 1 80.31 97 THR A CA 1
ATOM 780 C C . THR A 1 97 ? -2.102 6.363 -8.219 1 80.31 97 THR A C 1
ATOM 782 O O . THR A 1 97 ? -0.93 6.031 -8.422 1 80.31 97 THR A O 1
ATOM 785 N N . ASN A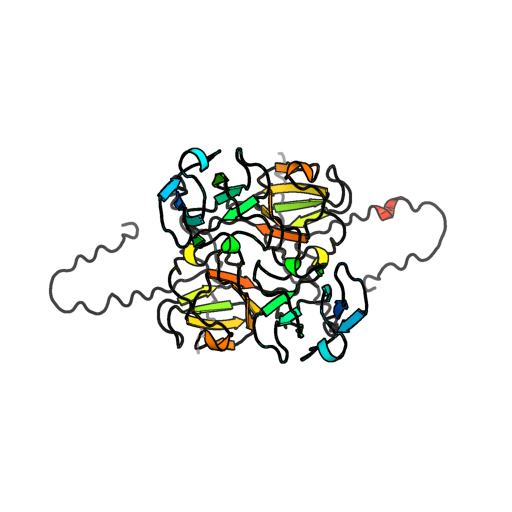 1 98 ? -2.857 5.406 -7.77 1 66.69 98 ASN A N 1
ATOM 786 C CA . ASN A 1 98 ? -2.648 3.979 -7.996 1 66.69 98 ASN A CA 1
ATOM 787 C C . ASN A 1 98 ? -3.055 3.57 -9.406 1 66.69 98 ASN A C 1
ATOM 789 O O . ASN A 1 98 ? -3.834 2.631 -9.586 1 66.69 98 ASN A O 1
ATOM 793 N N . CYS A 1 99 ? -2.492 4.176 -10.406 1 60.12 99 CYS A N 1
ATOM 794 C CA . CYS A 1 99 ? -2.623 3.85 -11.82 1 60.12 99 CYS A CA 1
ATOM 795 C C . CYS A 1 99 ? -3.986 4.27 -12.359 1 60.12 99 CYS A C 1
ATOM 797 O O . CYS A 1 99 ? -4.449 3.746 -13.367 1 60.12 99 CYS A O 1
ATOM 799 N N . GLN A 1 100 ? -4.559 5.059 -11.758 1 60.22 100 GLN A N 1
ATOM 800 C CA . GLN A 1 100 ? -5.879 5.422 -12.258 1 60.22 100 GLN A CA 1
ATOM 801 C C . GLN A 1 100 ? -5.797 6.621 -13.203 1 60.22 100 GLN A C 1
ATOM 803 O O . GLN A 1 100 ? -4.742 7.242 -13.336 1 60.22 100 GLN A O 1
ATOM 808 N N . SER A 1 101 ? -6.609 6.598 -14.133 1 62.44 101 SER A N 1
ATOM 809 C CA . SER A 1 101 ? -6.746 7.609 -15.172 1 62.44 101 SER A CA 1
ATOM 810 C C . SER A 1 101 ? -7.02 8.984 -14.578 1 62.44 101 SER A C 1
ATOM 812 O O . SER A 1 101 ? -7.086 9.977 -15.305 1 62.44 101 SER A O 1
ATOM 814 N N . ILE A 1 102 ? -7.031 8.93 -13.273 1 66.44 1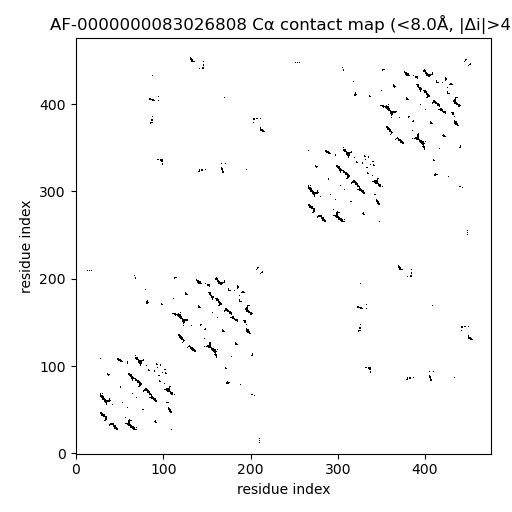02 ILE A N 1
ATOM 815 C CA . ILE A 1 102 ? -7.348 10.227 -12.68 1 66.44 102 ILE A CA 1
ATOM 816 C C . ILE A 1 102 ? -6.086 10.844 -12.078 1 66.44 102 ILE A C 1
ATOM 818 O O . ILE A 1 102 ? -5.387 10.195 -11.289 1 66.44 102 ILE A O 1
ATOM 822 N N . TYR A 1 103 ? -5.906 12.094 -12.508 1 75.94 103 TYR A N 1
ATOM 823 C CA . TYR A 1 103 ? -4.645 12.695 -12.094 1 75.94 103 TYR A CA 1
ATOM 824 C C . TYR A 1 103 ? -4.879 13.984 -11.328 1 75.94 103 TYR A C 1
ATOM 826 O O . TYR A 1 103 ? -3.955 14.531 -10.719 1 75.94 103 TYR A O 1
ATOM 834 N N . SER A 1 104 ? -6.172 14.312 -11.227 1 86.56 104 SER A N 1
ATOM 835 C CA . SER A 1 104 ? -6.398 15.656 -10.703 1 86.56 104 SER A CA 1
ATOM 836 C C . SER A 1 104 ? -6.711 15.625 -9.211 1 86.56 104 SER A C 1
ATOM 838 O O . SER A 1 104 ? -7.379 14.711 -8.727 1 86.56 104 SER A O 1
ATOM 840 N N . LEU A 1 105 ? -6.141 16.547 -8.539 1 93.38 105 LEU A N 1
ATOM 841 C CA . LEU A 1 105 ? -6.461 16.812 -7.141 1 93.38 105 LEU A CA 1
ATOM 842 C C . LEU A 1 105 ? -7.059 18.203 -6.98 1 93.38 105 LEU A C 1
ATOM 844 O O . LEU A 1 105 ? -6.516 19.188 -7.5 1 93.38 105 LEU A O 1
ATOM 848 N N . SER A 1 106 ? -8.188 18.297 -6.223 1 95.12 106 SER A N 1
ATOM 849 C CA . SER A 1 106 ? -8.867 19.578 -6.148 1 95.12 106 SER A CA 1
ATOM 850 C C . SER A 1 106 ? -9.148 19.969 -4.699 1 95.12 106 SER A C 1
ATOM 852 O O . SER A 1 106 ? -9.391 21.156 -4.406 1 95.12 106 SER A O 1
ATOM 854 N N . SER A 1 107 ? -9.266 19.125 -3.83 1 97.06 107 SER A N 1
ATOM 855 C CA . SER A 1 107 ? -9.539 19.422 -2.428 1 97.06 107 SER A CA 1
ATOM 856 C C . SER A 1 107 ? -8.711 18.547 -1.5 1 97.06 107 SER A C 1
ATOM 858 O O . SER A 1 107 ? -8.266 17.453 -1.894 1 97.06 107 SER A O 1
ATOM 860 N N . PHE A 1 108 ? -8.43 19.031 -0.348 1 97 108 PHE A N 1
ATOM 861 C CA . PHE A 1 108 ? -7.574 18.375 0.623 1 97 108 PHE A CA 1
ATOM 862 C C . PHE A 1 108 ? -8.117 18.531 2.035 1 97 108 PHE A C 1
ATOM 864 O O . PHE A 1 108 ? -8.641 19.594 2.385 1 97 108 PHE A O 1
ATOM 871 N N . ARG A 1 109 ? -7.934 17.516 2.814 1 96.12 109 ARG A N 1
ATOM 872 C CA . ARG A 1 109 ? -8.227 17.625 4.242 1 96.12 109 ARG A CA 1
ATOM 873 C C . ARG A 1 109 ? -7.297 16.75 5.062 1 96.12 109 ARG A C 1
ATOM 875 O O . ARG A 1 109 ? -6.914 15.656 4.617 1 96.12 109 ARG A O 1
ATOM 882 N N . PRO A 1 110 ? -6.926 17.234 6.23 1 93.19 110 PRO A N 1
ATOM 883 C CA . PRO A 1 110 ? -6.121 16.375 7.102 1 93.19 110 PRO A CA 1
ATOM 884 C C . PRO A 1 110 ? -6.898 15.172 7.629 1 93.19 110 PRO A C 1
ATOM 886 O O . PRO A 1 110 ? -8.117 15.25 7.82 1 93.19 110 PRO A O 1
ATOM 889 N N . LEU A 1 111 ? -6.219 14.031 7.797 1 90.75 111 LEU A N 1
ATOM 890 C CA . LEU A 1 111 ? -6.832 12.844 8.383 1 90.75 111 LEU A CA 1
ATOM 891 C C . LEU A 1 111 ? -6.59 12.797 9.891 1 90.75 111 LEU A C 1
ATOM 893 O O . LEU A 1 111 ? -5.477 13.047 10.352 1 90.75 111 LEU A O 1
ATOM 897 N N . LYS A 1 112 ? -7.578 12.555 10.617 1 80 112 LYS A N 1
ATOM 898 C CA . LYS A 1 112 ? -7.457 12.406 12.062 1 80 112 LYS A CA 1
ATOM 899 C C . LYS A 1 112 ? -7.055 10.984 12.438 1 80 112 LYS A C 1
ATOM 901 O O . LYS A 1 112 ? -7.781 10.031 12.148 1 80 112 LYS A O 1
ATOM 906 N N . VAL A 1 113 ? -5.812 10.836 12.812 1 76.62 113 VAL A N 1
ATOM 907 C CA . VAL A 1 113 ? -5.328 9.508 13.148 1 76.62 113 VAL A CA 1
ATOM 908 C C . VAL A 1 113 ? -5.34 9.32 14.664 1 76.62 113 VAL A C 1
ATOM 910 O O . VAL A 1 113 ? -4.742 10.109 15.398 1 76.62 113 VAL A O 1
ATOM 913 N N . ASP A 1 114 ? -6.262 8.562 15.195 1 65.25 114 ASP A N 1
ATOM 914 C CA . ASP A 1 114 ? -6.344 8.281 16.625 1 65.25 114 ASP A CA 1
ATOM 915 C C . ASP A 1 114 ? -5.477 7.078 17 1 65.25 114 ASP A C 1
ATOM 917 O O . ASP A 1 114 ? -5.398 6.105 16.234 1 65.25 114 ASP A O 1
ATOM 921 N N . SER A 1 115 ? -4.531 7.285 17.797 1 60 115 SER A N 1
ATOM 922 C CA . SER A 1 115 ? -3.518 6.297 18.156 1 60 115 SER A CA 1
ATOM 923 C C . SER A 1 115 ? -4.074 5.25 19.109 1 60 115 SER A C 1
ATOM 925 O O . SER A 1 115 ? -3.473 4.188 19.297 1 60 115 SER A O 1
ATOM 927 N N . ALA A 1 116 ? -5.23 5.438 19.766 1 63.12 116 ALA A N 1
ATOM 928 C CA . ALA A 1 116 ? -5.5 4.539 20.891 1 63.12 116 ALA A CA 1
ATOM 929 C C . ALA A 1 116 ? -5.961 3.174 20.391 1 63.12 116 ALA A C 1
ATOM 931 O O . ALA A 1 116 ? -5.156 2.377 19.906 1 63.12 116 ALA A O 1
ATOM 932 N N . ASP A 1 117 ? -7.254 2.965 20.328 1 71.31 117 ASP A N 1
ATOM 933 C CA . ASP A 1 117 ? -7.867 1.686 20 1 71.31 117 ASP A CA 1
ATOM 934 C C . ASP A 1 117 ? -8.227 1.627 18.516 1 71.31 117 ASP A C 1
ATOM 936 O O . ASP A 1 117 ? -8.727 2.604 17.953 1 71.31 117 ASP A O 1
ATOM 940 N N . HIS A 1 118 ? -7.727 0.633 17.812 1 82.31 118 HIS A N 1
ATOM 941 C CA . HIS A 1 118 ? -8.023 0.47 16.391 1 82.31 118 HIS A CA 1
ATOM 942 C C . HIS A 1 118 ? -8.742 -0.849 16.125 1 82.31 118 HIS A C 1
ATOM 944 O O . HIS A 1 118 ? -8.297 -1.904 16.594 1 82.31 118 HIS A O 1
ATOM 950 N N . LYS A 1 119 ? -9.852 -0.726 15.531 1 88.06 119 LYS A N 1
ATOM 951 C CA . LYS A 1 119 ? -10.648 -1.897 15.188 1 88.06 119 LYS A CA 1
ATOM 952 C C . LYS A 1 119 ? -11.57 -1.609 14 1 88.06 119 LYS A C 1
ATOM 954 O O . LYS A 1 119 ? -12.258 -0.587 13.977 1 88.06 119 LYS A O 1
ATOM 959 N N . LEU A 1 120 ? -11.523 -2.424 13.016 1 92.06 120 LEU A N 1
ATOM 960 C CA . LEU A 1 120 ? -12.359 -2.324 11.828 1 92.06 120 LEU A CA 1
ATOM 961 C C . LEU A 1 120 ? -13.148 -3.609 11.617 1 92.06 120 LEU A C 1
ATOM 963 O O . LEU A 1 120 ? -12.586 -4.703 11.656 1 92.06 120 LEU A O 1
ATOM 967 N N . ASN A 1 121 ? -14.438 -3.48 11.508 1 93.56 121 ASN A N 1
ATOM 968 C CA . ASN A 1 121 ? -15.297 -4.598 11.125 1 93.56 121 ASN A CA 1
ATOM 969 C C . ASN A 1 121 ? -15.781 -4.465 9.688 1 93.56 121 ASN A C 1
ATOM 971 O O . ASN A 1 121 ? -16.328 -3.43 9.305 1 93.56 121 ASN A O 1
ATOM 975 N N . LEU A 1 122 ? -15.547 -5.445 8.906 1 94 122 LEU A N 1
ATOM 976 C CA . LEU A 1 122 ? -16.047 -5.516 7.535 1 94 122 LEU A CA 1
ATOM 977 C C . LEU A 1 122 ? -17.156 -6.555 7.414 1 94 122 LEU A C 1
ATOM 979 O O . LEU A 1 122 ? -17.078 -7.629 8.016 1 94 122 LEU A O 1
ATOM 983 N N . PHE A 1 123 ? -18.156 -6.203 6.668 1 93.94 123 PHE A N 1
ATOM 984 C CA . PHE A 1 123 ? -19.297 -7.102 6.508 1 93.94 123 PHE A CA 1
ATOM 985 C C . PHE A 1 123 ? -19.547 -7.402 5.035 1 93.94 123 PHE A C 1
ATOM 987 O O . PHE A 1 123 ? -19.422 -6.516 4.188 1 93.94 123 PHE A O 1
ATOM 994 N N . GLU A 1 124 ? -19.922 -8.547 4.766 1 92.75 124 GLU A N 1
ATOM 995 C CA . GLU A 1 124 ? -20.172 -9.016 3.404 1 92.75 124 GLU A CA 1
ATOM 996 C C . GLU A 1 124 ? -21.406 -8.328 2.799 1 92.75 124 GLU A C 1
ATOM 998 O O . GLU A 1 124 ? -21.406 -8.008 1.61 1 92.75 124 GLU A O 1
ATOM 1003 N N . ASN A 1 125 ? -22.422 -8.148 3.619 1 94.38 125 ASN A N 1
ATOM 1004 C CA . ASN A 1 125 ? -23.672 -7.562 3.135 1 94.38 125 ASN A CA 1
ATOM 1005 C C . ASN A 1 125 ? -23.875 -6.156 3.689 1 94.38 125 ASN A C 1
ATOM 1007 O O . ASN A 1 125 ? -23.266 -5.781 4.688 1 94.38 125 ASN A O 1
ATOM 1011 N N . ALA A 1 126 ? -24.688 -5.418 2.98 1 96.25 126 ALA A N 1
ATOM 1012 C CA . ALA A 1 126 ? -25.062 -4.094 3.475 1 96.25 126 ALA A CA 1
ATOM 1013 C C . ALA A 1 126 ? -25.828 -4.191 4.793 1 96.25 126 ALA A C 1
ATOM 1015 O O . ALA A 1 126 ? -26.375 -5.246 5.125 1 96.25 126 ALA A O 1
ATOM 1016 N N . GLY A 1 127 ? -25.781 -3.162 5.562 1 97.06 127 GLY A N 1
ATOM 1017 C CA . GLY A 1 127 ? -26.516 -3.133 6.816 1 97.06 127 GLY A CA 1
ATOM 1018 C C . GLY A 1 127 ? -25.891 -3.986 7.898 1 97.06 127 GLY A C 1
ATOM 1019 O O . GLY A 1 127 ? -26.578 -4.523 8.758 1 97.06 127 GLY A O 1
ATOM 1020 N N . PHE A 1 128 ? -24.672 -4.254 7.75 1 96.5 128 PHE A N 1
ATOM 1021 C CA . PHE A 1 128 ? -23.875 -4.965 8.742 1 96.5 128 PHE A CA 1
ATOM 1022 C C . PHE A 1 128 ? -24.359 -6.402 8.898 1 96.5 128 PHE A C 1
ATOM 1024 O O . PHE A 1 128 ? -24.422 -6.922 10.016 1 96.5 128 PHE A O 1
ATOM 1031 N N . GLU A 1 129 ? -24.703 -6.984 7.77 1 93.75 129 GLU A N 1
ATOM 1032 C CA . GLU A 1 129 ? -25.188 -8.359 7.762 1 93.75 129 GLU A CA 1
ATOM 1033 C C . GLU A 1 129 ? -24.219 -9.289 7.062 1 93.75 129 GLU A C 1
ATOM 1035 O O . GLU A 1 129 ? -23.281 -8.836 6.402 1 93.75 129 GLU A O 1
ATOM 1040 N N . GLY A 1 130 ? -24.391 -10.594 7.359 1 90.38 130 GLY A N 1
ATOM 1041 C CA . GLY A 1 130 ? -23.531 -11.586 6.715 1 90.38 130 GLY A CA 1
ATOM 1042 C C . GLY A 1 130 ? -22.25 -11.867 7.477 1 90.38 130 GLY A C 1
ATOM 1043 O O . GLY A 1 130 ? -22.188 -11.641 8.688 1 90.38 130 GLY A O 1
ATOM 1044 N N . ARG A 1 131 ? -21.281 -12.422 6.676 1 88.06 131 ARG A N 1
ATOM 1045 C CA . ARG A 1 131 ? -19.984 -12.719 7.293 1 88.06 131 ARG A CA 1
ATOM 1046 C C . ARG A 1 131 ? -19.312 -11.445 7.777 1 88.06 131 ARG A C 1
ATOM 1048 O O . ARG A 1 131 ? -19.406 -10.398 7.141 1 88.06 131 ARG A O 1
ATOM 1055 N N . LYS A 1 132 ? -18.609 -11.57 8.844 1 89.19 132 LYS A N 1
ATOM 1056 C CA . LYS A 1 132 ? -17.938 -10.43 9.453 1 89.19 132 LYS A CA 1
ATOM 1057 C C . LYS A 1 132 ? -16.438 -10.703 9.602 1 89.19 132 LYS A C 1
ATOM 1059 O O . LYS A 1 132 ? -16.031 -11.812 9.977 1 89.19 132 LYS A O 1
ATOM 1064 N N . MET A 1 133 ? -15.703 -9.688 9.258 1 88.12 133 MET A N 1
ATOM 1065 C CA . MET A 1 133 ? -14.266 -9.734 9.5 1 88.12 133 MET A CA 1
ATOM 1066 C C . MET A 1 133 ? -13.836 -8.602 10.43 1 88.12 133 MET A C 1
ATOM 1068 O O . MET A 1 133 ? -14.141 -7.438 10.172 1 88.12 133 MET A O 1
ATOM 1072 N N . GLU A 1 134 ? -13.117 -8.992 11.477 1 87.25 134 GLU A N 1
ATOM 1073 C CA . GLU A 1 134 ? -12.617 -8.016 12.438 1 87.25 134 GLU A CA 1
ATOM 1074 C C . GLU A 1 134 ? -11.117 -7.809 12.289 1 87.25 134 GLU A C 1
ATOM 1076 O O . GLU A 1 134 ? -10.344 -8.773 12.312 1 87.25 134 GLU A O 1
ATOM 1081 N N . ILE A 1 135 ? -10.789 -6.578 12.109 1 86.69 135 ILE A N 1
ATOM 1082 C CA . ILE A 1 135 ? -9.383 -6.234 11.961 1 86.69 135 ILE A CA 1
ATOM 1083 C C . ILE A 1 135 ? -8.938 -5.348 13.125 1 86.69 135 ILE A C 1
ATOM 1085 O O . ILE A 1 135 ? -9.5 -4.273 13.344 1 86.69 135 ILE A O 1
ATOM 1089 N N . VAL A 1 136 ? -7.914 -5.613 13.852 1 77.38 136 VAL A N 1
ATOM 1090 C CA . VAL A 1 136 ? -7.512 -4.859 15.039 1 77.38 136 VAL A CA 1
ATOM 1091 C C . VAL A 1 136 ? -6.09 -4.336 14.859 1 77.38 136 VAL A C 1
ATOM 1093 O O . VAL A 1 136 ? -5.793 -3.189 15.203 1 77.38 136 VAL A O 1
ATOM 1096 N N . ASP A 1 137 ? -5.211 -5.023 14.43 1 64.62 137 ASP A N 1
ATOM 1097 C CA . ASP A 1 137 ? -3.863 -4.461 14.477 1 64.62 137 ASP A CA 1
ATOM 1098 C C . ASP A 1 137 ? -3.211 -4.488 13.094 1 64.62 137 ASP A C 1
ATOM 1100 O O . ASP A 1 137 ? -2.586 -3.512 12.68 1 64.62 137 ASP A O 1
ATOM 1104 N N . ASP A 1 138 ? -3.48 -5.371 12.383 1 70.25 138 ASP A N 1
ATOM 1105 C CA . ASP A 1 138 ? -2.592 -5.594 11.242 1 70.25 138 ASP A CA 1
ATOM 1106 C C . ASP A 1 138 ? -3.209 -5.059 9.953 1 70.25 138 ASP A C 1
ATOM 1108 O O . ASP A 1 138 ? -4.43 -5.062 9.789 1 70.25 138 ASP A O 1
ATOM 1112 N N . ASP A 1 139 ? -2.354 -4.398 9.188 1 83.38 139 ASP A N 1
ATOM 1113 C CA . ASP A 1 139 ? -2.723 -4.137 7.801 1 83.38 139 ASP A CA 1
ATOM 1114 C C . ASP A 1 139 ? -2.988 -5.438 7.047 1 83.38 139 ASP A C 1
ATOM 1116 O O . ASP A 1 139 ? -2.352 -6.457 7.312 1 83.38 139 ASP A O 1
ATOM 1120 N N . VAL A 1 140 ? -3.957 -5.395 6.18 1 88.38 140 VAL A N 1
ATOM 1121 C CA . VAL A 1 140 ? -4.379 -6.594 5.457 1 88.38 140 VAL A CA 1
ATOM 1122 C C . VAL A 1 140 ? -4.227 -6.375 3.955 1 88.38 140 VAL A C 1
ATOM 1124 O O . VAL A 1 140 ? -5.117 -5.82 3.307 1 88.38 140 VAL A O 1
ATOM 1127 N N . PRO A 1 141 ? -3.16 -6.859 3.422 1 91.06 141 PRO A N 1
ATOM 1128 C CA . PRO A 1 141 ? -2.928 -6.641 1.993 1 91.06 141 PRO A CA 1
ATOM 1129 C C . PRO A 1 141 ? -3.859 -7.469 1.11 1 91.06 141 PRO A C 1
ATOM 1131 O O . PRO A 1 141 ? -3.951 -7.227 -0.096 1 91.06 141 PRO A O 1
ATOM 1134 N N . SER A 1 142 ? -4.52 -8.492 1.773 1 89.5 142 SER A N 1
ATOM 1135 C CA . SER A 1 142 ? -5.477 -9.305 1.038 1 89.5 142 SER A CA 1
ATOM 1136 C C . SER A 1 142 ? -6.574 -9.836 1.957 1 89.5 142 SER A C 1
ATOM 1138 O O . SER A 1 142 ? -6.32 -10.688 2.811 1 89.5 142 SER A O 1
ATOM 1140 N N . LEU A 1 143 ? -7.738 -9.422 1.667 1 89.06 143 LEU A N 1
ATOM 1141 C CA . LEU A 1 143 ? -8.875 -9.922 2.43 1 89.06 143 LEU A CA 1
ATOM 1142 C C . LEU A 1 143 ? -9.164 -11.383 2.078 1 89.06 143 LEU A C 1
ATOM 1144 O O . LEU A 1 143 ? -9.656 -12.141 2.918 1 89.06 143 LEU A O 1
ATOM 1148 N N . TRP A 1 144 ? -8.758 -11.703 0.885 1 86.12 144 TRP A N 1
ATOM 1149 C CA . TRP A 1 144 ? -8.969 -13.078 0.445 1 86.12 144 TRP A CA 1
ATOM 1150 C C . TRP A 1 144 ? -8.188 -14.055 1.316 1 86.12 144 TRP A C 1
ATOM 1152 O O . TRP A 1 144 ? -8.641 -15.172 1.57 1 86.12 144 TRP A O 1
ATOM 1162 N N . ALA A 1 145 ? -7.062 -13.555 1.621 1 81.06 145 ALA A N 1
ATOM 1163 C CA . ALA A 1 145 ? -6.207 -14.406 2.447 1 81.06 145 ALA A CA 1
ATOM 1164 C C . ALA A 1 145 ? -6.875 -14.727 3.781 1 81.06 145 ALA A C 1
ATOM 1166 O O . ALA A 1 145 ? -6.492 -15.68 4.465 1 81.06 145 ALA A O 1
ATOM 1167 N N . HIS A 1 146 ? -7.891 -13.953 4.059 1 77.56 146 HIS A N 1
ATOM 1168 C CA . HIS A 1 146 ? -8.609 -14.156 5.312 1 77.56 146 HIS A CA 1
ATOM 1169 C C . HIS A 1 146 ? -10.008 -14.719 5.066 1 77.56 146 HIS A C 1
ATOM 1171 O O . HIS A 1 146 ? -10.867 -14.672 5.949 1 77.56 146 HIS A O 1
ATOM 1177 N N . GLY A 1 147 ? -10.227 -15.102 3.789 1 74.44 147 GLY A N 1
ATOM 1178 C CA . GLY A 1 147 ? -11.461 -15.797 3.445 1 74.44 147 GLY A CA 1
ATOM 1179 C C . GLY A 1 147 ? -12.586 -14.852 3.051 1 74.44 147 GLY A C 1
ATOM 1180 O O . GLY A 1 147 ? -13.727 -15.281 2.883 1 74.44 147 GLY A O 1
ATOM 1181 N N . PHE A 1 148 ? -12.242 -13.703 3.105 1 80.69 148 PHE A N 1
ATOM 1182 C CA . PHE A 1 148 ? -13.234 -12.711 2.711 1 80.69 148 PHE A CA 1
ATOM 1183 C C . PHE A 1 148 ? -13.133 -12.398 1.223 1 80.69 148 PHE A C 1
ATOM 1185 O O . PHE A 1 148 ? -12.617 -11.352 0.834 1 80.69 148 PHE A O 1
ATOM 1192 N N . GLN A 1 149 ? -13.531 -13.281 0.375 1 76.25 149 GLN A N 1
ATOM 1193 C CA . GLN A 1 149 ? -13.305 -13.266 -1.066 1 76.25 149 GLN A CA 1
ATOM 1194 C C . GLN A 1 149 ? -14.469 -12.594 -1.795 1 76.25 149 GLN A C 1
ATOM 1196 O O . GLN A 1 149 ? -14.359 -12.258 -2.977 1 76.25 149 GLN A O 1
ATOM 1201 N N . ASP A 1 150 ? -15.453 -12.398 -1.126 1 72.56 150 ASP A N 1
ATOM 1202 C CA . ASP A 1 150 ? -16.672 -12 -1.823 1 72.56 150 ASP A CA 1
ATOM 1203 C C . ASP A 1 150 ? -16.766 -10.484 -1.934 1 72.56 150 ASP A C 1
ATOM 1205 O O . ASP A 1 150 ? -16.078 -9.867 -2.752 1 72.56 150 ASP A O 1
ATOM 1209 N N . ARG A 1 151 ? -17.594 -9.914 -1.095 1 88.25 151 ARG A N 1
ATOM 1210 C CA . ARG A 1 151 ? -17.906 -8.492 -1.164 1 88.25 151 ARG A CA 1
ATOM 1211 C C . ARG A 1 151 ? -17.797 -7.84 0.209 1 88.25 151 ARG A C 1
ATOM 1213 O O . ARG A 1 151 ? -17.922 -8.508 1.234 1 88.25 151 ARG A O 1
ATOM 1220 N N . VAL A 1 152 ? -17.359 -6.688 0.227 1 94.75 152 VAL A N 1
ATOM 1221 C CA . VAL A 1 152 ? -17.422 -5.832 1.406 1 94.75 152 VAL A CA 1
ATOM 1222 C C . VAL A 1 152 ? -18.5 -4.758 1.198 1 94.75 152 VAL A C 1
ATOM 1224 O O . VAL A 1 152 ? -18.25 -3.764 0.508 1 94.75 152 VAL A O 1
ATOM 1227 N N . ALA A 1 153 ? -19.594 -4.973 1.82 1 96.81 153 ALA A N 1
ATOM 1228 C CA . ALA A 1 153 ? -20.734 -4.117 1.479 1 96.81 153 ALA A CA 1
ATOM 1229 C C . ALA A 1 153 ? -21 -3.105 2.588 1 96.81 153 ALA A C 1
ATOM 1231 O O . ALA A 1 153 ? -21.734 -2.131 2.381 1 96.81 153 ALA A O 1
ATOM 1232 N N . SER A 1 154 ? -20.547 -3.346 3.783 1 97.38 154 SER A N 1
ATOM 1233 C CA . SER A 1 154 ? -20.656 -2.404 4.895 1 97.38 154 SER A CA 1
ATOM 1234 C C . SER A 1 154 ? -19.469 -2.533 5.84 1 97.38 154 SER A C 1
ATOM 1236 O O . SER A 1 154 ? -18.688 -3.488 5.75 1 97.38 154 SER A O 1
ATOM 1238 N N . ALA A 1 155 ? -19.266 -1.568 6.68 1 97 155 ALA A N 1
ATOM 1239 C CA . ALA A 1 155 ? -18.109 -1.54 7.559 1 97 155 ALA A CA 1
ATOM 1240 C C . ALA A 1 155 ? -18.359 -0.685 8.789 1 97 155 ALA A C 1
ATOM 1242 O O . ALA A 1 155 ? -19.156 0.263 8.742 1 97 155 ALA A O 1
ATOM 1243 N N . LYS A 1 156 ? -17.766 -1.107 9.859 1 96.06 156 LYS A N 1
ATOM 1244 C CA . LYS A 1 156 ? -17.75 -0.309 11.086 1 96.06 156 LYS A CA 1
ATOM 1245 C C . LYS A 1 156 ? -16.312 -0.017 11.531 1 96.06 156 LYS A C 1
ATOM 1247 O O . LYS A 1 156 ? -15.578 -0.928 11.914 1 96.06 156 LYS A O 1
ATOM 1252 N N . ALA A 1 157 ? -15.992 1.188 11.344 1 93.44 157 ALA A N 1
ATOM 1253 C CA . ALA A 1 157 ? -14.719 1.611 11.938 1 93.44 157 ALA A CA 1
ATOM 1254 C C . ALA A 1 157 ? -14.898 2.006 13.398 1 93.44 157 ALA A C 1
ATOM 1256 O O . ALA A 1 157 ? -15.195 3.164 13.703 1 93.44 157 ALA A O 1
ATOM 1257 N N . ILE A 1 158 ? -14.648 1.064 14.227 1 89.94 158 ILE A N 1
ATOM 1258 C CA . ILE A 1 158 ? -14.891 1.245 15.656 1 89.94 158 ILE A CA 1
ATOM 1259 C C . ILE A 1 158 ? -13.812 2.139 16.25 1 89.94 158 ILE A C 1
ATOM 1261 O O . ILE A 1 158 ? -14.086 2.965 17.125 1 89.94 158 ILE A O 1
ATOM 1265 N N . GLY A 1 159 ? -12.648 1.947 15.742 1 86.5 159 GLY A N 1
ATOM 1266 C CA . GLY A 1 159 ? -11.531 2.775 16.172 1 86.5 159 GLY A CA 1
ATOM 1267 C C . GLY A 1 159 ? -10.461 2.922 15.102 1 86.5 159 GLY A C 1
ATOM 1268 O O . GLY A 1 159 ? -10.219 1.997 14.32 1 86.5 159 GLY A O 1
ATOM 1269 N N . GLY A 1 160 ? -9.961 4.168 15.094 1 85.44 160 GLY A N 1
ATOM 1270 C CA . GLY A 1 160 ? -8.883 4.422 14.148 1 85.44 160 GLY A CA 1
ATOM 1271 C C . GLY A 1 160 ? -9.375 4.867 12.789 1 85.44 160 GLY A C 1
ATOM 1272 O O . GLY A 1 160 ? -10.586 4.914 12.547 1 85.44 160 GLY A O 1
ATOM 1273 N N . THR A 1 161 ? -8.469 5.25 12 1 90.88 161 THR A N 1
ATOM 1274 C CA . THR A 1 161 ? -8.734 5.59 10.609 1 90.88 161 THR A CA 1
ATOM 1275 C C . THR A 1 161 ? -8.133 4.547 9.672 1 90.88 161 THR A C 1
ATOM 1277 O O . THR A 1 161 ? -6.984 4.141 9.836 1 90.88 161 THR A O 1
ATOM 1280 N N . TRP A 1 162 ? -9.016 4.125 8.75 1 92.81 162 TRP A N 1
ATOM 1281 C CA . TRP A 1 162 ? -8.602 3.059 7.848 1 92.81 162 TRP A CA 1
ATOM 1282 C C . TRP A 1 162 ? -8.75 3.49 6.391 1 92.81 162 TRP A C 1
ATOM 1284 O O . TRP A 1 162 ? -9.5 4.422 6.086 1 92.81 162 TRP A O 1
ATOM 1294 N N . VAL A 1 163 ? -7.984 2.846 5.559 1 95.31 163 VAL A N 1
ATOM 1295 C CA . VAL A 1 163 ? -8.148 3.025 4.117 1 95.31 163 VAL A CA 1
ATOM 1296 C C . VAL A 1 163 ? -8.336 1.669 3.443 1 95.31 163 VAL A C 1
ATOM 1298 O O . VAL A 1 163 ? -7.566 0.736 3.688 1 95.31 163 VAL A O 1
ATOM 1301 N N . GLY A 1 164 ? -9.43 1.531 2.732 1 95.19 164 GLY A N 1
ATOM 1302 C CA . GLY A 1 164 ? -9.672 0.363 1.903 1 95.19 164 GLY A CA 1
ATOM 1303 C C . GLY A 1 164 ? -9.266 0.562 0.455 1 95.19 164 GLY A C 1
ATOM 1304 O O . GLY A 1 164 ? -9.367 1.671 -0.075 1 95.19 164 GLY A O 1
ATOM 1305 N N . TYR A 1 165 ? -8.836 -0.55 -0.134 1 94 165 TYR A N 1
ATOM 1306 C CA . TYR A 1 165 ? -8.398 -0.517 -1.523 1 94 165 TYR A CA 1
ATOM 1307 C C . TYR A 1 165 ? -9.18 -1.515 -2.369 1 94 165 TYR A C 1
ATOM 1309 O O . TYR A 1 165 ? -9.516 -2.604 -1.899 1 94 165 TYR A O 1
ATOM 1317 N N . THR A 1 166 ? -9.32 -1.213 -3.6 1 92.31 166 THR A N 1
ATOM 1318 C CA . THR A 1 166 ? -10.125 -2.031 -4.496 1 92.31 166 THR A CA 1
ATOM 1319 C C . THR A 1 166 ? -9.422 -3.348 -4.809 1 92.31 166 THR A C 1
ATOM 1321 O O . THR A 1 166 ? -10.07 -4.379 -4.988 1 92.31 166 THR A O 1
ATOM 1324 N N . TYR A 1 167 ? -8.125 -3.342 -4.859 1 91.44 167 TYR A N 1
ATOM 1325 C CA . TYR A 1 167 ? -7.391 -4.543 -5.238 1 91.44 167 TYR A CA 1
ATOM 1326 C C . TYR A 1 167 ? -6.391 -4.938 -4.152 1 91.44 167 TYR A C 1
ATOM 1328 O O . TYR A 1 167 ? -6.074 -4.137 -3.271 1 91.44 167 TYR A O 1
ATOM 1336 N N . PRO A 1 168 ? -5.891 -6.16 -4.25 1 91.25 168 PRO A N 1
ATOM 1337 C CA . PRO A 1 168 ? -4.914 -6.594 -3.246 1 91.25 168 PRO A CA 1
ATOM 1338 C C . PRO A 1 168 ? -3.617 -5.789 -3.299 1 91.25 168 PRO A C 1
ATOM 1340 O O . PRO A 1 168 ? -3.287 -5.211 -4.34 1 91.25 168 PRO A O 1
ATOM 1343 N N . GLY A 1 169 ? -2.924 -5.691 -2.143 1 90.88 169 GLY A N 1
ATOM 1344 C CA . GLY A 1 169 ? -1.627 -5.035 -2.092 1 90.88 169 GLY A CA 1
ATOM 1345 C C . GLY A 1 169 ? -1.727 -3.521 -2.051 1 90.88 169 GLY A C 1
ATOM 1346 O O . GLY A 1 169 ? -0.845 -2.822 -2.555 1 90.88 169 GLY A O 1
ATOM 1347 N N . TYR A 1 170 ? -2.908 -3.104 -1.651 1 92.56 170 TYR A N 1
ATOM 1348 C CA . TYR A 1 170 ? -3.137 -1.676 -1.461 1 92.56 170 TYR A CA 1
ATOM 1349 C C . TYR A 1 170 ? -3.096 -0.935 -2.793 1 92.56 170 TYR A C 1
ATOM 1351 O O . TYR A 1 170 ? -2.42 0.088 -2.92 1 92.56 170 TYR A O 1
ATOM 1359 N N . ARG A 1 171 ? -3.814 -1.475 -3.713 1 90.56 171 ARG A N 1
ATOM 1360 C CA . ARG A 1 171 ? -3.832 -0.914 -5.059 1 90.56 171 ARG A CA 1
ATOM 1361 C C . ARG A 1 171 ? -5.25 -0.54 -5.48 1 90.56 171 ARG A C 1
ATOM 1363 O O . ARG A 1 171 ? -6.223 -1.039 -4.91 1 90.56 171 ARG A O 1
ATOM 1370 N N . GLY A 1 172 ? -5.336 0.318 -6.496 1 89.19 172 GLY A N 1
ATOM 1371 C CA . GLY A 1 172 ? -6.629 0.741 -7.012 1 89.19 172 GLY A CA 1
ATOM 1372 C C . GLY A 1 172 ? -7.203 1.935 -6.277 1 89.19 172 GLY A C 1
ATOM 1373 O O . GLY A 1 172 ? -6.469 2.701 -5.652 1 89.19 172 GLY A O 1
ATOM 1374 N N . SER A 1 173 ? -8.523 2.023 -6.352 1 90.75 173 SER A N 1
ATOM 1375 C CA . SER A 1 173 ? -9.195 3.135 -5.688 1 90.75 173 SER A CA 1
ATOM 1376 C C . SER A 1 173 ? -9.078 3.027 -4.172 1 90.75 173 SER A C 1
ATOM 1378 O O . SER A 1 173 ? -9.109 1.927 -3.617 1 90.75 173 SER A O 1
ATOM 1380 N N . GLN A 1 174 ? -9.008 4.156 -3.633 1 93.25 174 GLN A N 1
ATOM 1381 C CA . GLN A 1 174 ? -8.859 4.227 -2.182 1 93.25 174 GLN A CA 1
ATOM 1382 C C . GLN A 1 174 ? -10.117 4.797 -1.528 1 93.25 174 GLN A C 1
ATOM 1384 O O . GLN A 1 174 ? -10.734 5.723 -2.061 1 93.25 174 GLN A O 1
ATOM 1389 N N . TYR A 1 175 ? -10.445 4.293 -0.347 1 95.44 175 TYR A N 1
ATOM 1390 C CA . TYR A 1 175 ? -11.602 4.734 0.42 1 95.44 175 TYR A CA 1
ATOM 1391 C C . TYR A 1 175 ? -11.25 4.906 1.893 1 95.44 175 TYR A C 1
ATOM 1393 O O . TYR A 1 175 ? -10.883 3.941 2.566 1 95.44 175 TYR A O 1
ATOM 1401 N N . VAL A 1 176 ? -11.359 6.098 2.336 1 95.62 176 VAL A N 1
ATOM 1402 C CA . VAL A 1 176 ? -11.031 6.391 3.727 1 95.62 176 VAL A CA 1
ATOM 1403 C C . VAL A 1 176 ? -12.219 6.062 4.625 1 95.62 176 VAL A C 1
ATOM 1405 O O . VAL A 1 176 ? -13.344 6.504 4.363 1 95.62 176 VAL A O 1
ATOM 1408 N N . LEU A 1 177 ? -11.969 5.25 5.582 1 94.62 177 LEU A N 1
ATOM 1409 C CA . LEU A 1 177 ? -12.953 4.871 6.59 1 94.62 177 LEU A CA 1
ATOM 1410 C C . LEU A 1 177 ? -12.602 5.469 7.945 1 94.62 177 LEU A C 1
ATOM 1412 O O . LEU A 1 177 ? -11.891 4.848 8.734 1 94.62 177 LEU A O 1
ATOM 1416 N N . GLU A 1 178 ? -13.109 6.637 8.117 1 89.88 178 GLU A N 1
ATOM 1417 C CA . GLU A 1 178 ? -12.914 7.301 9.406 1 89.88 178 GLU A CA 1
ATOM 1418 C C . GLU A 1 178 ? -14.031 6.961 10.383 1 89.88 178 GLU A C 1
ATOM 1420 O O . GLU A 1 178 ? -15.211 6.984 10.016 1 89.88 178 GLU A O 1
ATOM 1425 N N . HIS A 1 179 ? -13.617 6.766 11.586 1 83.94 179 HIS A N 1
ATOM 1426 C CA . HIS A 1 179 ? -14.508 6.398 12.688 1 83.94 179 HIS A CA 1
ATOM 1427 C C . HIS A 1 179 ? -15.969 6.543 12.281 1 83.94 179 HIS A C 1
ATOM 1429 O O . HIS A 1 179 ? -16.391 7.609 11.828 1 83.94 179 HIS A O 1
ATOM 1435 N N . GLY A 1 180 ? -16.672 5.387 12.375 1 89.06 180 GLY A N 1
ATOM 1436 C CA . GLY A 1 180 ? -18.109 5.434 12.117 1 89.06 180 GLY A CA 1
ATOM 1437 C C . GLY A 1 180 ? -18.641 4.168 11.469 1 89.06 180 GLY A C 1
ATOM 1438 O O . GLY A 1 180 ? -17.906 3.188 11.32 1 89.06 180 GLY A O 1
ATOM 1439 N N . ASP A 1 181 ? -20 4.293 11.234 1 95.88 181 ASP A N 1
ATOM 1440 C CA . ASP A 1 181 ? -20.734 3.193 10.625 1 95.88 181 ASP A CA 1
ATOM 1441 C C . ASP A 1 181 ? -21 3.471 9.148 1 95.88 181 ASP A C 1
ATOM 1443 O O . ASP A 1 181 ? -21.531 4.527 8.797 1 95.88 181 ASP A O 1
ATOM 1447 N N . PHE A 1 182 ? -20.625 2.514 8.391 1 97.56 182 PHE A N 1
ATOM 1448 C CA . PHE A 1 182 ? -20.906 2.576 6.957 1 97.56 182 PHE A CA 1
ATOM 1449 C C . PHE A 1 182 ? -21.828 1.446 6.531 1 97.56 182 PHE A C 1
ATOM 1451 O O . PHE A 1 182 ? -21.391 0.322 6.293 1 97.56 182 PHE A O 1
ATOM 1458 N N . LYS A 1 183 ? -23.047 1.764 6.418 1 97.88 183 LYS A N 1
ATOM 1459 C CA . LYS A 1 183 ? -24.078 0.748 6.234 1 97.88 183 LYS A CA 1
ATOM 1460 C C . LYS A 1 183 ? -24.078 0.212 4.809 1 97.88 183 LYS A C 1
ATOM 1462 O O . LYS A 1 183 ? -24.656 -0.843 4.535 1 97.88 183 LYS A O 1
ATOM 1467 N N . HIS A 1 184 ? -23.562 1.008 3.953 1 97.88 184 HIS A N 1
ATOM 1468 C CA . HIS A 1 184 ? -23.516 0.7 2.529 1 97.88 184 HIS A CA 1
ATOM 1469 C C . HIS A 1 184 ? -22.234 1.238 1.891 1 97.88 184 HIS A C 1
ATOM 1471 O O . HIS A 1 184 ? -21.719 2.268 2.318 1 97.88 184 HIS A O 1
ATOM 1477 N N . TRP A 1 185 ? -21.703 0.609 0.843 1 95.94 185 TRP A N 1
ATOM 1478 C CA . TRP A 1 185 ? -20.453 1.012 0.237 1 95.94 185 TRP A CA 1
ATOM 1479 C C . TRP A 1 185 ? -20.531 2.43 -0.318 1 95.94 185 TRP A C 1
ATOM 1481 O O . TRP A 1 185 ? -19.516 3.119 -0.441 1 95.94 185 TRP A O 1
ATOM 1491 N N . ASN A 1 186 ? -21.672 2.883 -0.681 1 95.69 186 ASN A N 1
ATOM 1492 C CA . ASN A 1 186 ? -21.859 4.266 -1.109 1 95.69 186 ASN A CA 1
ATOM 1493 C C . ASN A 1 186 ? -21.453 5.25 -0.012 1 95.69 186 ASN A C 1
ATOM 1495 O O . ASN A 1 186 ? -21.062 6.379 -0.299 1 95.69 186 ASN A O 1
ATOM 1499 N N . ASP A 1 187 ? -21.594 4.789 1.252 1 95.75 187 ASP A N 1
ATOM 1500 C CA . ASP A 1 187 ? -21.297 5.664 2.381 1 95.75 187 ASP A CA 1
ATOM 1501 C C . ASP A 1 187 ? -19.828 6.078 2.389 1 95.75 187 ASP A C 1
ATOM 1503 O O . ASP A 1 187 ? -19.469 7.121 2.938 1 95.75 187 ASP A O 1
ATOM 1507 N N . TRP A 1 188 ? -19.016 5.211 1.797 1 93.5 188 TRP A N 1
ATOM 1508 C CA . TRP A 1 188 ? -17.609 5.629 1.733 1 93.5 188 TRP A CA 1
ATOM 1509 C C . TRP A 1 188 ? -17.234 6.047 0.316 1 93.5 188 TRP A C 1
ATOM 1511 O O . TRP A 1 188 ? -16.047 6.156 -0.009 1 93.5 188 TRP A O 1
ATOM 1521 N N . GLY A 1 189 ? -18.156 6.16 -0.554 1 92.06 189 GLY A N 1
ATOM 1522 C CA . GLY A 1 189 ? -17.938 6.758 -1.862 1 92.06 189 GLY A CA 1
ATOM 1523 C C . GLY A 1 189 ? -17.688 5.73 -2.951 1 92.06 189 GLY A C 1
ATOM 1524 O O . GLY A 1 189 ? -17.281 6.086 -4.062 1 92.06 189 GLY A O 1
ATOM 1525 N N . ALA A 1 190 ? -17.828 4.504 -2.713 1 94.06 190 ALA A N 1
ATOM 1526 C CA . ALA A 1 190 ? -17.578 3.471 -3.717 1 94.06 190 ALA A CA 1
ATOM 1527 C C . ALA A 1 190 ? -18.844 3.219 -4.551 1 94.06 190 ALA A C 1
ATOM 1529 O O . ALA A 1 190 ? -19.953 3.512 -4.109 1 94.06 190 ALA A O 1
ATOM 1530 N N . THR A 1 191 ? -18.609 2.729 -5.738 1 93.31 191 THR A N 1
ATOM 1531 C CA . THR A 1 191 ? -19.719 2.404 -6.617 1 93.31 191 THR A CA 1
ATOM 1532 C C . THR A 1 191 ? -20 0.903 -6.617 1 93.31 191 THR A C 1
ATOM 1534 O O . THR A 1 191 ? -20.969 0.444 -7.199 1 93.31 191 THR A O 1
ATOM 1537 N N . ALA A 1 192 ? -19.188 0.119 -6 1 93.62 192 ALA A N 1
ATOM 1538 C CA . ALA A 1 192 ? -19.312 -1.331 -5.875 1 93.62 192 ALA A CA 1
ATOM 1539 C C . ALA A 1 192 ? -18.625 -1.83 -4.605 1 93.62 192 ALA A C 1
ATOM 1541 O O . ALA A 1 192 ? -17.703 -1.191 -4.098 1 93.62 192 ALA A O 1
ATOM 1542 N N . PRO A 1 193 ? -19.094 -2.891 -4.027 1 94.06 193 PRO A N 1
ATOM 1543 C CA . PRO A 1 193 ? -18.516 -3.43 -2.795 1 94.06 193 PRO A CA 1
ATOM 1544 C C . PRO A 1 193 ? -17.219 -4.203 -3.043 1 94.06 193 PRO A C 1
ATOM 1546 O O . PRO A 1 193 ? -17.141 -5.391 -2.719 1 94.06 193 PRO A O 1
ATOM 1549 N N . GLN A 1 194 ? -16.172 -3.557 -3.438 1 90.62 194 GLN A N 1
ATOM 1550 C CA . GLN A 1 194 ? -15.031 -4.281 -3.994 1 90.62 194 GLN A CA 1
ATOM 1551 C C . GLN A 1 194 ? -13.758 -3.988 -3.209 1 90.62 194 GLN A C 1
ATOM 1553 O O . GLN A 1 194 ? -12.656 -4.059 -3.756 1 90.62 194 GLN A O 1
ATOM 1558 N N . ILE A 1 195 ? -13.789 -3.814 -1.975 1 94.38 195 ILE A N 1
ATOM 1559 C CA . ILE A 1 195 ? -12.562 -3.625 -1.205 1 94.38 195 ILE A CA 1
ATOM 1560 C C . ILE A 1 195 ? -11.852 -4.965 -1.023 1 94.38 195 ILE A C 1
ATOM 1562 O O . ILE A 1 195 ? -12.469 -5.945 -0.594 1 94.38 195 ILE A O 1
ATOM 1566 N N . GLN A 1 196 ? -10.555 -5.027 -1.341 1 93.38 196 GLN A N 1
ATOM 1567 C CA . GLN A 1 196 ? -9.836 -6.293 -1.252 1 93.38 196 GLN A CA 1
ATOM 1568 C C . GLN A 1 196 ? -8.617 -6.176 -0.341 1 93.38 196 GLN A C 1
ATOM 1570 O O . GLN A 1 196 ? -7.984 -7.18 -0.009 1 93.38 196 GLN A O 1
ATOM 1575 N N . SER A 1 197 ? -8.273 -5.047 0.063 1 93.56 197 SER A N 1
ATOM 1576 C CA . SER A 1 197 ? -7.219 -4.82 1.044 1 93.56 197 SER A CA 1
ATOM 1577 C C . SER A 1 197 ? -7.5 -3.584 1.889 1 93.56 197 SER A C 1
ATOM 1579 O O . SER A 1 197 ? -8.25 -2.699 1.472 1 93.56 197 SER A O 1
ATOM 1581 N N . VAL A 1 198 ? -6.953 -3.553 3.109 1 94.31 198 VAL A N 1
ATOM 1582 C CA . VAL A 1 198 ? -7.176 -2.438 4.023 1 94.31 198 VAL A CA 1
ATOM 1583 C C . VAL A 1 198 ? -5.93 -2.209 4.875 1 94.31 198 VAL A C 1
ATOM 1585 O O . VAL A 1 198 ? -5.223 -3.158 5.223 1 94.31 198 VAL A O 1
ATOM 1588 N N . ARG A 1 199 ? -5.691 -0.989 5.148 1 92.19 199 ARG A N 1
ATOM 1589 C CA . ARG A 1 199 ? -4.609 -0.683 6.078 1 92.19 199 ARG A CA 1
ATOM 1590 C C . ARG A 1 199 ? -4.992 0.467 7.004 1 92.19 199 ARG A C 1
ATOM 1592 O O . ARG A 1 199 ? -5.828 1.302 6.652 1 92.19 199 ARG A O 1
ATOM 1599 N N . ARG A 1 200 ? -4.367 0.481 8.102 1 89 200 ARG A N 1
ATOM 1600 C CA . ARG A 1 200 ? -4.574 1.563 9.062 1 89 200 ARG A CA 1
ATOM 1601 C C . ARG A 1 200 ? -3.752 2.791 8.688 1 89 200 ARG A C 1
ATOM 1603 O O . ARG A 1 200 ? -2.604 2.67 8.258 1 89 200 ARG A O 1
ATOM 1610 N N . VAL A 1 201 ? -4.336 3.932 8.836 1 88 201 VAL A N 1
ATOM 1611 C CA . VAL A 1 201 ? -3.604 5.18 8.672 1 88 201 VAL A CA 1
ATOM 1612 C C . VAL A 1 201 ? -2.986 5.602 10 1 88 201 VAL A C 1
ATOM 1614 O O . VAL A 1 201 ? -3.689 5.727 11.008 1 88 201 VAL A O 1
ATOM 1617 N N . ARG A 1 202 ? -1.721 5.746 10.055 1 75.06 202 ARG A N 1
ATOM 1618 C CA . ARG A 1 202 ? -1.017 6.027 11.305 1 75.06 202 ARG A CA 1
ATOM 1619 C C . ARG A 1 202 ? -0.327 7.387 11.25 1 75.06 202 ARG A C 1
ATOM 1621 O O . ARG A 1 202 ? 0.102 7.828 10.188 1 75.06 202 ARG A O 1
ATOM 1628 N N . ASP A 1 203 ? -0.454 8.086 12.445 1 63.62 203 ASP A N 1
ATOM 1629 C CA . ASP A 1 203 ? 0.281 9.344 12.57 1 63.62 203 ASP A CA 1
ATOM 1630 C C . ASP A 1 203 ? 1.757 9.086 12.867 1 63.62 203 ASP A C 1
ATOM 1632 O O . ASP A 1 203 ? 2.102 8.578 13.938 1 63.62 203 ASP A O 1
ATOM 1636 N N . MET A 1 204 ? 2.477 8.711 11.867 1 53.19 204 MET A N 1
ATOM 1637 C CA . MET A 1 204 ? 3.852 8.336 12.188 1 53.19 204 MET A CA 1
ATOM 1638 C C . MET A 1 204 ? 4.629 9.539 12.711 1 53.19 204 MET A C 1
ATOM 1640 O O . MET A 1 204 ? 5.855 9.492 12.82 1 53.19 204 MET A O 1
ATOM 1644 N N . GLN A 1 205 ? 4.02 10.562 12.938 1 44.38 205 GLN A N 1
ATOM 1645 C CA . GLN A 1 205 ? 4.828 11.633 13.5 1 44.38 205 GLN A CA 1
ATOM 1646 C C . GLN A 1 205 ? 5.582 11.156 14.742 1 44.38 205 GLN A C 1
ATOM 1648 O O . GLN A 1 205 ? 6.719 11.57 14.984 1 44.38 205 GLN A O 1
ATOM 1653 N N . CYS A 1 206 ? 4.871 10.5 15.555 1 37.5 206 CYS A N 1
ATOM 1654 C CA . CYS A 1 206 ? 5.387 10.445 16.922 1 37.5 206 CYS A CA 1
ATOM 1655 C C . CYS A 1 206 ? 6.395 9.312 17.078 1 37.5 206 CYS A C 1
ATOM 1657 O O . CYS A 1 206 ? 6.832 9.016 18.188 1 37.5 206 CYS A O 1
ATOM 1659 N N . ILE A 1 207 ? 6.441 8.453 16.156 1 40.78 207 ILE A N 1
ATOM 1660 C CA . ILE A 1 207 ? 7.094 7.234 16.609 1 40.78 207 ILE A CA 1
ATOM 1661 C C . ILE A 1 207 ? 8.602 7.473 16.734 1 40.78 207 ILE A C 1
ATOM 1663 O O . ILE A 1 207 ? 9.352 7.242 15.789 1 40.78 207 ILE A O 1
ATOM 1667 N N . VAL A 1 208 ? 9.156 8.602 16.688 1 37.84 208 VAL A N 1
ATOM 1668 C CA . VAL A 1 208 ? 10.617 8.609 16.766 1 37.84 208 VAL A CA 1
ATOM 1669 C C . VAL A 1 208 ? 11.086 7.582 17.797 1 37.84 208 VAL A C 1
ATOM 1671 O O . VAL A 1 208 ? 12.203 7.066 17.703 1 37.84 208 VAL A O 1
ATOM 1674 N N . ASN A 1 209 ? 10.68 7.59 18.953 1 33.81 209 ASN A N 1
ATOM 1675 C CA . ASN A 1 209 ? 11.523 7.078 20.031 1 33.81 209 ASN A CA 1
ATOM 1676 C C . ASN A 1 209 ? 11.555 5.551 20.031 1 33.81 209 ASN A C 1
ATOM 1678 O O . ASN A 1 209 ? 12.586 4.953 20.328 1 33.81 209 ASN A O 1
ATOM 1682 N N . GLY A 1 210 ? 10.469 4.801 20.141 1 32.66 210 GLY A N 1
ATOM 1683 C CA . GLY A 1 210 ? 10.609 3.477 20.719 1 32.66 210 GLY A CA 1
ATOM 1684 C C . GLY A 1 210 ? 10.969 2.41 19.703 1 32.66 210 GLY A C 1
ATOM 1685 O O . GLY A 1 210 ? 11.922 1.65 19.906 1 32.66 210 GLY A O 1
ATOM 1686 N N . ALA A 1 211 ? 10.117 2.021 18.734 1 38.28 211 ALA A N 1
ATOM 1687 C CA . ALA A 1 211 ? 10.398 0.775 18.016 1 38.28 211 ALA A CA 1
ATOM 1688 C C . ALA A 1 211 ? 11.414 0.994 16.906 1 38.28 211 ALA A C 1
ATOM 1690 O O . ALA A 1 211 ? 12.125 0.063 16.516 1 38.28 211 ALA A O 1
ATOM 1691 N N . ILE A 1 212 ? 11.289 2.008 16.141 1 41.5 212 ILE A N 1
ATOM 1692 C CA . ILE A 1 212 ? 12.328 2.312 15.164 1 41.5 212 ILE A CA 1
ATOM 1693 C C . ILE A 1 212 ? 13.5 3.014 15.844 1 41.5 212 ILE A C 1
ATOM 1695 O O . ILE A 1 212 ? 13.344 4.109 16.391 1 41.5 212 ILE A O 1
ATOM 1699 N N . LEU A 1 213 ? 14.383 2.303 16.453 1 36.47 213 LEU A N 1
ATOM 1700 C CA . LEU A 1 213 ? 15.609 2.844 17.047 1 36.47 213 LEU A CA 1
ATOM 1701 C C . LEU A 1 213 ? 16.438 3.582 15.992 1 36.47 213 LEU A C 1
ATOM 1703 O O . LEU A 1 213 ? 16.922 2.973 15.047 1 36.47 213 LEU A O 1
ATOM 1707 N N . MET A 1 214 ? 16.016 4.715 15.609 1 36.28 214 MET A N 1
ATOM 1708 C CA . MET A 1 214 ? 17.078 5.461 14.953 1 36.28 214 MET A CA 1
ATOM 1709 C C . MET A 1 214 ? 18.312 5.562 15.859 1 36.28 214 MET A C 1
ATOM 1711 O O . MET A 1 214 ? 18.234 6.148 16.938 1 36.28 214 MET A O 1
ATOM 1715 N N . ILE A 1 215 ? 19.016 4.57 15.969 1 31.7 215 ILE A N 1
ATOM 1716 C CA . ILE A 1 215 ? 20.297 4.641 16.672 1 31.7 215 ILE A CA 1
ATOM 1717 C C . ILE A 1 215 ? 21.094 5.832 16.156 1 31.7 215 ILE A C 1
ATOM 1719 O O . ILE A 1 215 ? 21.641 5.797 15.039 1 31.7 215 ILE A O 1
ATOM 1723 N N . ASN A 1 216 ? 20.609 6.949 16.062 1 30.53 216 ASN A N 1
ATOM 1724 C CA . ASN A 1 216 ? 21.625 7.984 16.156 1 30.53 216 ASN A CA 1
ATOM 1725 C C . ASN A 1 216 ? 22.625 7.688 17.281 1 30.53 216 ASN A C 1
ATOM 1727 O O . ASN A 1 216 ? 22.25 7.684 18.453 1 30.53 216 ASN A O 1
ATOM 1731 N N . LEU A 1 217 ? 23.469 6.84 17.172 1 29.22 217 LEU A N 1
ATOM 1732 C CA . LEU A 1 217 ? 24.688 6.918 17.984 1 29.22 217 LEU A CA 1
ATOM 1733 C C . LEU A 1 217 ? 25.203 8.352 18.047 1 29.22 217 LEU A C 1
ATOM 1735 O O . LEU A 1 217 ? 25.328 9.016 17.016 1 29.22 217 LEU A O 1
ATOM 1739 N N . ILE A 1 218 ? 25.141 8.914 19.203 1 28.92 218 ILE A N 1
ATOM 1740 C CA . ILE A 1 218 ? 25.938 9.719 20.125 1 28.92 218 ILE A CA 1
ATOM 1741 C C . ILE A 1 218 ? 27.422 9.531 19.828 1 28.92 218 ILE A C 1
ATOM 1743 O O . ILE A 1 218 ? 28.047 8.602 20.328 1 28.92 218 ILE A O 1
ATOM 1747 N N . LEU A 1 219 ? 27.719 9.164 18.609 1 27.86 219 LEU A N 1
ATOM 1748 C CA . LEU A 1 219 ? 29.156 9.367 18.484 1 27.86 219 LEU A CA 1
ATOM 1749 C C . LEU A 1 219 ? 29.516 10.852 18.562 1 27.86 219 LEU A C 1
ATOM 1751 O O . LEU A 1 219 ? 30.672 11.227 18.359 1 27.86 219 LEU A O 1
ATOM 1755 N N . LEU A 1 220 ? 28.578 11.789 18.609 1 26.69 220 LEU A N 1
ATOM 1756 C CA . LEU A 1 220 ? 29.234 13.078 18.828 1 26.69 220 LEU A CA 1
ATOM 1757 C C . LEU A 1 220 ? 30.016 13.086 20.141 1 26.69 220 LEU A C 1
ATOM 1759 O O . LEU A 1 220 ? 30.812 13.992 20.391 1 26.69 220 LEU A O 1
ATOM 1763 N N . ALA A 1 221 ? 29.641 12.391 21.172 1 26.75 221 ALA A N 1
ATOM 1764 C CA . ALA A 1 221 ? 30.328 12.938 22.344 1 26.75 221 ALA A CA 1
ATOM 1765 C C . ALA A 1 221 ? 31.844 12.828 22.188 1 26.75 221 ALA A C 1
ATOM 1767 O O . ALA A 1 221 ? 32.594 13.461 22.922 1 26.75 221 ALA A O 1
ATOM 1768 N N . ILE A 1 222 ? 32.469 11.93 21.547 1 26.73 222 ILE A N 1
ATOM 1769 C CA . ILE A 1 222 ? 33.844 11.828 22 1 26.73 222 ILE A CA 1
ATOM 1770 C C . ILE A 1 222 ? 34.688 12.898 21.312 1 26.73 222 ILE A C 1
ATOM 1772 O O . ILE A 1 222 ? 35.906 12.977 21.547 1 26.73 222 ILE A O 1
ATOM 1776 N N . LYS A 1 223 ? 34.438 13.773 20.422 1 27.42 223 LYS A N 1
ATOM 1777 C CA . LYS A 1 223 ? 35.594 14.562 20 1 27.42 223 LYS A CA 1
ATOM 1778 C C . LYS A 1 223 ? 35.781 15.781 20.891 1 27.42 223 LYS A C 1
ATOM 1780 O O . LYS A 1 223 ? 36.562 16.672 20.578 1 27.42 223 LYS A O 1
ATOM 1785 N N . GLY A 1 224 ? 34.938 16.281 21.906 1 25.94 224 GLY A N 1
ATOM 1786 C CA . GLY A 1 224 ? 35.312 17.516 22.562 1 25.94 224 GLY A CA 1
ATOM 1787 C C . GLY A 1 224 ? 36.625 17.391 23.312 1 25.94 224 GLY A C 1
ATOM 1788 O O . GLY A 1 224 ? 36.688 16.75 24.359 1 25.94 224 GLY A O 1
ATOM 1789 N N . THR A 1 225 ? 37.781 17.141 23.094 1 24.92 225 THR A N 1
ATOM 1790 C CA . THR A 1 225 ? 38.688 17.875 23.984 1 24.92 225 THR A CA 1
ATOM 1791 C C . THR A 1 225 ? 38.344 19.359 23.984 1 24.92 225 THR A C 1
ATOM 1793 O O . THR A 1 225 ? 38.281 19.984 25.031 1 24.92 225 THR A O 1
ATOM 1796 N N . ASN A 1 226 ? 38.938 20.328 23.297 1 24.27 226 ASN A N 1
ATOM 1797 C CA . ASN A 1 226 ? 39.344 21.625 23.844 1 24.27 226 ASN A CA 1
ATOM 1798 C C . ASN A 1 226 ? 38.125 22.547 24.016 1 24.27 226 ASN A C 1
ATOM 1800 O O . ASN A 1 226 ? 37.969 23.156 25.062 1 24.27 226 ASN A O 1
ATOM 1804 N N . LYS A 1 227 ? 37.812 23.719 23.281 1 25.75 227 LYS A N 1
ATOM 1805 C CA . LYS A 1 227 ? 37.281 24.969 23.844 1 25.75 227 LYS A CA 1
ATOM 1806 C C . LYS A 1 227 ? 35.844 24.797 24.297 1 25.75 227 LYS A C 1
ATOM 1808 O O . LYS A 1 227 ? 35.125 23.891 23.844 1 25.75 227 LYS A O 1
ATOM 1813 N N . SER A 1 228 ? 34.906 25.781 25.078 1 22.06 228 SER A N 1
ATOM 1814 C CA . SER A 1 228 ? 33.875 26.172 26.031 1 22.06 228 SER A CA 1
ATOM 1815 C C . SER A 1 228 ? 32.5 25.938 25.438 1 22.06 228 SER A C 1
ATOM 1817 O O . SER A 1 228 ? 31.516 25.797 26.188 1 22.06 228 SER A O 1
ATOM 1819 N N . LYS A 1 229 ? 32.156 26.328 24.219 1 25.53 229 LYS A N 1
ATOM 1820 C CA . LYS A 1 229 ? 30.859 26.969 24.109 1 25.53 229 LYS A CA 1
ATOM 1821 C C . LYS A 1 229 ? 29.734 25.969 24.266 1 25.53 229 LYS A C 1
ATOM 1823 O O . LYS A 1 229 ? 29.891 24.781 23.953 1 25.53 229 LYS A O 1
ATOM 1828 N N . LYS A 1 230 ? 28.469 26.281 24.828 1 24.39 230 LYS A N 1
ATOM 1829 C CA . LYS A 1 230 ? 27.203 25.953 25.484 1 24.39 230 LYS A CA 1
ATOM 1830 C C . LYS A 1 230 ? 26.344 25.047 24.609 1 24.39 230 LYS A C 1
ATOM 1832 O O . LYS A 1 230 ? 25.844 25.484 23.562 1 24.39 230 LYS A O 1
ATOM 1837 N N . VAL A 1 231 ? 26.891 23.938 24.234 1 22.25 231 VAL A N 1
ATOM 1838 C CA . VAL A 1 231 ? 26.078 23.094 23.359 1 22.25 231 VAL A CA 1
ATOM 1839 C C . VAL A 1 231 ? 24.766 22.75 24.062 1 22.25 231 VAL A C 1
ATOM 1841 O O . VAL A 1 231 ? 24.766 22.25 25.188 1 22.25 231 VAL A O 1
ATOM 1844 N N . ALA A 1 232 ? 23.688 23.5 23.938 1 20.92 232 ALA A N 1
ATOM 1845 C CA . ALA A 1 232 ? 22.375 23.438 24.578 1 20.92 232 ALA A CA 1
ATOM 1846 C C . ALA A 1 232 ? 21.859 22 24.609 1 20.92 232 ALA A C 1
ATOM 1848 O O . ALA A 1 232 ? 21.703 21.375 23.562 1 20.92 232 ALA A O 1
ATOM 1849 N N . LEU A 1 233 ? 22.266 21.219 25.578 1 21.41 233 LEU A N 1
ATOM 1850 C CA . LEU A 1 233 ? 21.859 19.938 26.141 1 21.41 233 LEU A CA 1
ATOM 1851 C C . LEU A 1 233 ? 20.344 19.875 26.297 1 21.41 233 LEU A C 1
ATOM 1853 O O . LEU A 1 233 ? 19.75 20.75 26.938 1 21.41 233 LEU A O 1
ATOM 1857 N N . CYS A 1 234 ? 19.672 19.594 25.297 1 21.12 234 CYS A N 1
ATOM 1858 C CA . CYS A 1 234 ? 18.266 19.5 25.656 1 21.12 234 CYS A CA 1
ATOM 1859 C C . CYS A 1 234 ? 18.078 18.828 27 1 21.12 234 CYS A C 1
ATOM 1861 O O . CYS A 1 234 ? 18.609 17.734 27.234 1 21.12 234 CYS A O 1
ATOM 1863 N N . SER A 1 235 ? 18.031 19.594 28.109 1 18.89 235 SER A N 1
ATOM 1864 C CA . SER A 1 235 ? 17.859 19.469 29.547 1 18.89 235 SER A CA 1
ATO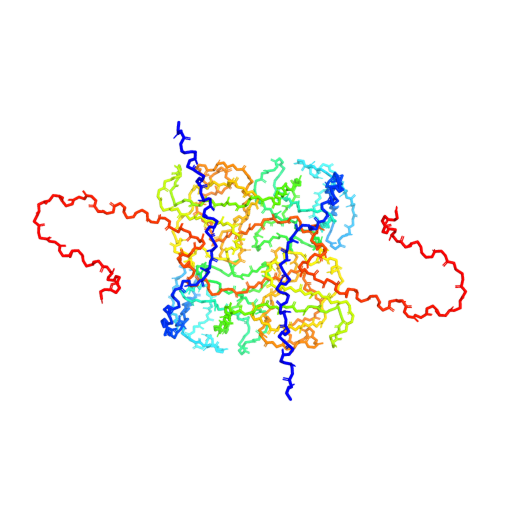M 1865 C C . SER A 1 235 ? 16.891 18.328 29.891 1 18.89 235 SER A C 1
ATOM 1867 O O . SER A 1 235 ? 15.789 18.266 29.359 1 18.89 235 SER A O 1
ATOM 1869 N N . LEU A 1 236 ? 17.375 17.219 30.328 1 20.77 236 LEU A N 1
ATOM 1870 C CA . LEU A 1 236 ? 16.812 16.328 31.328 1 20.77 236 LEU A CA 1
ATOM 1871 C C . LEU A 1 236 ? 16.281 17.125 32.531 1 20.77 236 LEU A C 1
ATOM 1873 O O . LEU A 1 236 ? 16.859 18.141 32.906 1 20.77 236 LEU A O 1
ATOM 1877 N N . TRP A 1 237 ? 15.062 17.172 33.062 1 18.05 237 TRP A N 1
ATOM 1878 C CA . TRP A 1 237 ? 14.758 17.828 34.344 1 18.05 237 TRP A CA 1
ATOM 1879 C C . TRP A 1 237 ? 15.844 17.562 35.375 1 18.05 237 TRP A C 1
ATOM 1881 O O . TRP A 1 237 ? 16.25 16.422 35.562 1 18.05 237 TRP A O 1
ATOM 1891 N N . LEU A 1 238 ? 16.781 18.5 35.594 1 18.19 238 LEU A N 1
ATOM 1892 C CA . LEU A 1 238 ? 16.969 18.734 37.031 1 18.19 238 LEU A CA 1
ATOM 1893 C C . LEU A 1 238 ? 15.695 19.281 37.688 1 18.19 238 LEU A C 1
ATOM 1895 O O . LEU A 1 238 ? 15.055 20.188 37.125 1 18.19 238 LEU A O 1
ATOM 1899 N N . MET B 1 1 ? -21.938 -10.477 55.625 1 20.97 1 MET B N 1
ATOM 1900 C CA . MET B 1 1 ? -20.891 -11.445 55.312 1 20.97 1 MET B CA 1
ATOM 1901 C C . MET B 1 1 ? -20.656 -11.477 53.812 1 20.97 1 MET B C 1
ATOM 1903 O O . MET B 1 1 ? -20.547 -12.555 53.219 1 20.97 1 MET B O 1
ATOM 1907 N N . VAL B 1 2 ? -20.938 -10.484 53.031 1 23.31 2 VAL B N 1
ATOM 1908 C CA . VAL B 1 2 ? -21.297 -10.18 51.625 1 23.31 2 VAL B CA 1
ATOM 1909 C C . VAL B 1 2 ? -20.062 -10.25 50.75 1 23.31 2 VAL B C 1
ATOM 1911 O O . VAL B 1 2 ? -19.125 -9.461 50.906 1 23.31 2 VAL B O 1
ATOM 1914 N N . ASP B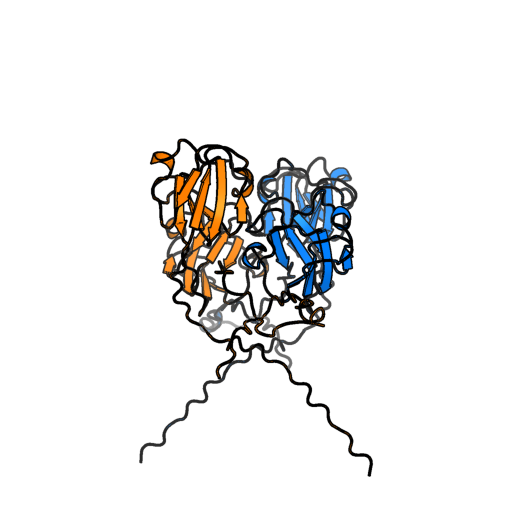 1 3 ? -19.516 -11.469 50.312 1 21.98 3 ASP B N 1
ATOM 1915 C CA . ASP B 1 3 ? -18.328 -12.055 49.688 1 21.98 3 ASP B CA 1
ATOM 1916 C C . ASP B 1 3 ? -18.078 -11.453 48.312 1 21.98 3 ASP B C 1
ATOM 1918 O O . ASP B 1 3 ? -18.922 -11.547 47.438 1 21.98 3 ASP B O 1
ATOM 1922 N N . GLN B 1 4 ? -17.5 -10.242 48.219 1 21.8 4 GLN B N 1
ATOM 1923 C CA . GLN B 1 4 ? -17.188 -9.266 47.156 1 21.8 4 GLN B CA 1
ATOM 1924 C C . GLN B 1 4 ? -16.359 -9.898 46.062 1 21.8 4 GLN B C 1
ATOM 1926 O O . GLN B 1 4 ? -15.203 -10.281 46.281 1 21.8 4 GLN B O 1
ATOM 1931 N N . ILE B 1 5 ? -16.922 -10.75 45.094 1 23.03 5 ILE B N 1
ATOM 1932 C CA . ILE B 1 5 ? -16.406 -11.633 44.062 1 23.03 5 ILE B CA 1
ATOM 1933 C C . ILE B 1 5 ? -15.547 -10.844 43.094 1 23.03 5 ILE B C 1
ATOM 1935 O O . ILE B 1 5 ? -16.031 -9.914 42.438 1 23.03 5 ILE B O 1
ATOM 1939 N N . LEU B 1 6 ? -14.266 -10.516 43.344 1 22.3 6 LEU B N 1
ATOM 1940 C CA . LEU B 1 6 ? -13.141 -9.852 42.688 1 22.3 6 LEU B CA 1
ATOM 1941 C C . LEU B 1 6 ? -12.914 -10.406 41.312 1 22.3 6 LEU B C 1
ATOM 1943 O O . LEU B 1 6 ? -12.586 -11.578 41.125 1 22.3 6 LEU B O 1
ATOM 1947 N N . GLY B 1 7 ? -13.828 -10.195 40.375 1 22.23 7 GLY B N 1
ATOM 1948 C CA . GLY B 1 7 ? -13.914 -10.719 39.031 1 22.23 7 GLY B CA 1
ATOM 1949 C C . GLY B 1 7 ? -12.648 -10.5 38.219 1 22.23 7 GLY B C 1
ATOM 1950 O O . GLY B 1 7 ? -12.172 -9.367 38.094 1 22.23 7 GLY B O 1
ATOM 1951 N N . LEU B 1 8 ? -11.633 -11.406 38.219 1 23.03 8 LEU B N 1
ATOM 1952 C CA . LEU B 1 8 ? -10.328 -11.656 37.625 1 23.03 8 LEU B CA 1
ATOM 1953 C C . LEU B 1 8 ? -10.367 -11.391 36.125 1 23.03 8 LEU B C 1
ATOM 1955 O O . LEU B 1 8 ? -11.164 -12 35.406 1 23.03 8 LEU B O 1
ATOM 1959 N N . SER B 1 9 ? -10.219 -10.18 35.719 1 21.11 9 SER B N 1
ATOM 1960 C CA . SER B 1 9 ? -10.203 -9.617 34.375 1 21.11 9 SER B CA 1
ATOM 1961 C C . SER B 1 9 ? -9.156 -10.305 33.5 1 21.11 9 SER B C 1
ATOM 1963 O O . SER B 1 9 ? -7.965 -10.289 33.812 1 21.11 9 SER B O 1
ATOM 1965 N N . SER B 1 10 ? -9.32 -11.602 33.062 1 20.48 10 SER B N 1
ATOM 1966 C CA . SER B 1 10 ? -8.531 -12.5 32.219 1 20.48 10 SER B CA 1
ATOM 1967 C C . SER B 1 10 ? -8.023 -11.789 30.984 1 20.48 10 SER B C 1
ATOM 1969 O O . SER B 1 10 ? -8.812 -11.367 30.141 1 20.48 10 SER B O 1
ATOM 1971 N N . LYS B 1 11 ? -7.09 -10.961 31.188 1 24.42 11 LYS B N 1
ATOM 1972 C CA . LYS B 1 11 ? -6.289 -10.367 30.125 1 24.42 11 LYS B CA 1
ATOM 1973 C C . LYS B 1 11 ? -5.824 -11.422 29.125 1 24.42 11 LYS B C 1
ATOM 1975 O O . LYS B 1 11 ? -5.125 -12.367 29.5 1 24.42 11 LYS B O 1
ATOM 1980 N N . PHE B 1 12 ? -6.684 -11.906 28.203 1 23.69 12 PHE B N 1
ATOM 1981 C CA . PHE B 1 12 ? -6.488 -12.898 27.156 1 23.69 12 PHE B CA 1
ATOM 1982 C C . PHE B 1 12 ? -5.246 -12.586 26.328 1 23.69 12 PHE B C 1
ATOM 1984 O O . PHE B 1 12 ? -5.16 -11.523 25.719 1 23.69 12 PHE B O 1
ATOM 1991 N N . PHE B 1 13 ? -4.062 -12.852 26.859 1 23.52 13 PHE B N 1
ATOM 1992 C CA . PHE B 1 13 ? -2.777 -12.906 26.172 1 23.52 13 PHE B CA 1
ATOM 1993 C C . PHE B 1 13 ? -2.881 -13.719 24.891 1 23.52 13 PHE B C 1
ATOM 1995 O O . PHE B 1 13 ? -3.357 -14.859 24.906 1 23.52 13 PHE B O 1
ATOM 2002 N N . TRP B 1 14 ? -3.088 -13 23.875 1 26 14 TRP B N 1
ATOM 2003 C CA . TRP B 1 14 ? -3.15 -13.594 22.547 1 26 14 TRP B CA 1
ATOM 2004 C C . TRP B 1 14 ? -1.873 -14.367 22.234 1 26 14 TRP B C 1
ATOM 2006 O O . TRP B 1 14 ? -0.808 -13.773 22.047 1 26 14 TRP B O 1
ATOM 2016 N N . SER B 1 15 ? -1.438 -15.273 23.156 1 24.38 15 SER B N 1
ATOM 2017 C CA . SER B 1 15 ? -0.414 -16.234 22.781 1 24.38 15 SER B CA 1
ATOM 2018 C C . SER B 1 15 ? -0.749 -16.906 21.453 1 24.38 15 SER B C 1
ATOM 2020 O O . SER B 1 15 ? -1.839 -17.453 21.281 1 24.38 15 SER B O 1
ATOM 2022 N N . CYS B 1 16 ? -0.255 -16.344 20.422 1 27.58 16 CYS B N 1
ATOM 2023 C CA . CYS B 1 16 ? -0.129 -17.125 19.203 1 27.58 16 CYS B CA 1
ATOM 2024 C C . CYS B 1 16 ? 0.266 -18.562 19.5 1 27.58 16 CYS B C 1
ATOM 2026 O O . CYS B 1 16 ? 1.374 -18.984 19.172 1 27.58 16 CYS B O 1
ATOM 2028 N N . LYS B 1 17 ? 0.227 -19.078 20.766 1 26.81 17 LYS B N 1
ATOM 2029 C CA . LYS B 1 17 ? 0.502 -20.484 21 1 26.81 17 LYS B CA 1
ATOM 2030 C C . LYS B 1 17 ? -0.429 -21.375 20.172 1 26.81 17 LYS B C 1
ATOM 2032 O O . LYS B 1 17 ? -0.76 -22.484 20.578 1 26.81 17 LYS B O 1
ATOM 2037 N N . HIS B 1 18 ? -1.336 -20.781 19.469 1 26.58 18 HIS B N 1
ATOM 2038 C CA . HIS B 1 18 ? -2.195 -21.797 18.875 1 26.58 18 HIS B CA 1
ATOM 2039 C C . HIS B 1 18 ? -1.373 -22.938 18.266 1 26.58 18 HIS B C 1
ATOM 2041 O O . HIS B 1 18 ? -0.192 -22.75 17.953 1 26.58 18 HIS B O 1
ATOM 2047 N N . ASN B 1 19 ? -1.804 -24.141 18.406 1 27.66 19 ASN B N 1
ATOM 2048 C CA . ASN B 1 19 ? -1.375 -25.359 17.75 1 27.66 19 ASN B CA 1
ATOM 2049 C C . ASN B 1 19 ? -0.886 -25.094 16.328 1 27.66 19 ASN B C 1
ATOM 2051 O O . ASN B 1 19 ? -1.646 -24.609 15.484 1 27.66 19 ASN B O 1
ATOM 2055 N N . PHE B 1 20 ? 0.424 -24.859 16.156 1 28.42 20 PHE B N 1
ATOM 2056 C CA . PHE B 1 20 ? 1.213 -25.141 14.969 1 28.42 20 PHE B CA 1
ATOM 2057 C C . PHE B 1 20 ? 0.705 -26.391 14.25 1 28.42 20 PHE B C 1
ATOM 2059 O O . PHE B 1 20 ? 1.094 -27.5 14.594 1 28.42 20 PHE B O 1
ATOM 2066 N N . LEU B 1 21 ? -0.44 -26.828 14.422 1 28.31 21 LEU B N 1
ATOM 2067 C CA . LEU B 1 21 ? -0.514 -27.844 13.375 1 28.31 21 LEU B CA 1
ATOM 2068 C C . LEU B 1 21 ? 0.293 -27.422 12.156 1 28.31 21 LEU B C 1
ATOM 2070 O O . LEU B 1 21 ? 0.016 -26.375 11.555 1 28.31 21 LEU B O 1
ATOM 2074 N N . LEU B 1 22 ? 1.606 -27.688 12.211 1 30.5 22 LEU B N 1
ATOM 2075 C CA . LEU B 1 22 ? 2.617 -27.906 11.18 1 30.5 22 LEU B CA 1
ATOM 2076 C C . LEU B 1 22 ? 1.978 -28.375 9.883 1 30.5 22 LEU B C 1
ATOM 2078 O O . LEU B 1 22 ? 1.945 -29.578 9.602 1 30.5 22 LEU B O 1
ATOM 2082 N N . LEU B 1 23 ? 0.682 -28.438 9.805 1 31.45 23 LEU B N 1
ATOM 2083 C CA . LEU B 1 23 ? 0.499 -28.969 8.461 1 31.45 23 LEU B CA 1
ATOM 2084 C C . LEU B 1 23 ? 1.602 -28.469 7.531 1 31.45 23 LEU B C 1
ATOM 2086 O O . LEU B 1 23 ? 1.854 -27.266 7.438 1 31.45 23 LEU B O 1
ATOM 2090 N N . THR B 1 24 ? 2.779 -29.094 7.641 1 35.47 24 THR B N 1
ATOM 2091 C CA . THR B 1 24 ? 3.77 -29.156 6.574 1 35.47 24 THR B CA 1
ATOM 2092 C C . THR B 1 24 ? 3.152 -28.75 5.238 1 35.47 24 THR B C 1
ATOM 2094 O O . THR B 1 24 ? 2.756 -29.609 4.441 1 35.47 24 THR B O 1
ATOM 2097 N N . GLN B 1 25 ? 1.946 -28.391 5.297 1 35.66 25 GLN B N 1
ATOM 2098 C CA . GLN B 1 25 ? 1.461 -28.125 3.947 1 35.66 25 GLN B CA 1
ATOM 2099 C C . GLN B 1 25 ? 2.535 -27.453 3.1 1 35.66 25 GLN B C 1
ATOM 2101 O O . GLN B 1 25 ? 3.104 -26.438 3.506 1 35.66 25 GLN B O 1
ATOM 2106 N N . GLN B 1 26 ? 3.445 -28.203 2.684 1 40.88 26 GLN B N 1
ATOM 2107 C CA . GLN B 1 26 ? 4.184 -27.734 1.513 1 40.88 26 GLN B CA 1
ATOM 2108 C C . GLN B 1 26 ? 3.518 -26.516 0.895 1 40.88 26 GLN B C 1
ATOM 2110 O O . GLN B 1 26 ? 2.379 -26.594 0.429 1 40.88 26 GLN B O 1
ATOM 2115 N N . SER B 1 27 ? 3.459 -25.438 1.613 1 51.22 27 SER B N 1
ATOM 2116 C CA . SER B 1 27 ? 2.859 -24.156 1.272 1 51.22 27 SER B CA 1
ATOM 2117 C C . SER B 1 27 ? 2.686 -24.016 -0.235 1 51.22 27 SER B C 1
ATOM 2119 O O . SER B 1 27 ? 3.67 -23.922 -0.973 1 51.22 27 SER B O 1
ATOM 2121 N N . HIS B 1 28 ? 1.886 -24.922 -0.8 1 67.25 28 HIS B N 1
ATOM 2122 C CA . HIS B 1 28 ? 1.581 -25 -2.225 1 67.25 28 HIS B CA 1
ATOM 2123 C C . HIS B 1 28 ? 1.159 -23.625 -2.766 1 67.25 28 HIS B C 1
ATOM 2125 O O . HIS B 1 28 ? 0.215 -23.016 -2.258 1 67.25 28 HIS B O 1
ATOM 2131 N N . THR B 1 29 ? 2.066 -22.859 -3.246 1 86.19 29 THR B N 1
ATOM 2132 C CA . THR B 1 29 ? 1.779 -21.625 -3.955 1 86.19 29 THR B CA 1
ATOM 2133 C C . THR B 1 29 ? 1.21 -21.906 -5.34 1 86.19 29 THR B C 1
ATOM 2135 O O . THR B 1 29 ? 1.656 -22.828 -6.02 1 86.19 29 THR B O 1
ATOM 2138 N N . LYS B 1 30 ? 0.077 -21.312 -5.621 1 93 30 LYS B N 1
ATOM 2139 C CA . LYS B 1 30 ? -0.593 -21.5 -6.902 1 93 30 LYS B CA 1
ATOM 2140 C C . LYS B 1 30 ? -1.009 -20.156 -7.512 1 93 30 LYS B C 1
ATOM 2142 O O . LYS B 1 30 ? -1.607 -19.328 -6.832 1 93 30 LYS B O 1
ATOM 2147 N N . LEU B 1 31 ? -0.599 -19.969 -8.719 1 95.62 31 LEU B N 1
ATOM 2148 C CA . LEU B 1 31 ? -0.908 -18.766 -9.461 1 95.62 31 LEU B CA 1
ATOM 2149 C C . LEU B 1 31 ? -1.395 -19.094 -10.867 1 95.62 31 LEU B C 1
ATOM 2151 O O . LEU B 1 31 ? -0.827 -19.953 -11.531 1 95.62 31 LEU B O 1
ATOM 2155 N N . ALA B 1 32 ? -2.461 -18.5 -11.297 1 97.75 32 ALA B N 1
ATOM 2156 C CA . ALA B 1 32 ? -2.975 -18.688 -12.648 1 97.75 32 ALA B CA 1
ATOM 2157 C C . ALA B 1 32 ? -2.846 -17.406 -13.461 1 97.75 32 ALA B C 1
ATOM 2159 O O . ALA B 1 32 ? -3.227 -16.328 -13 1 97.75 32 ALA B O 1
ATOM 2160 N N . VAL B 1 33 ? -2.316 -17.531 -14.617 1 97.25 33 VAL B N 1
ATOM 2161 C CA . VAL B 1 33 ? -2.164 -16.406 -15.539 1 97.25 33 VAL B CA 1
ATOM 2162 C C . VAL B 1 33 ? -3.059 -16.609 -16.75 1 97.25 33 VAL B C 1
ATOM 2164 O O . VAL B 1 33 ? -3.16 -17.719 -17.281 1 97.25 33 VAL B O 1
ATOM 2167 N N . PHE B 1 34 ? -3.645 -15.531 -17.203 1 97.38 34 PHE B N 1
ATOM 2168 C CA . PHE B 1 34 ? -4.523 -15.578 -18.359 1 97.38 34 PHE B CA 1
ATOM 2169 C C . PHE B 1 34 ? -4.02 -14.648 -19.453 1 97.38 34 PHE B C 1
ATOM 2171 O O . PHE B 1 34 ? -3.469 -13.586 -19.172 1 97.38 34 PHE B O 1
ATOM 2178 N N . GLU B 1 35 ? -4.281 -14.984 -20.625 1 95.69 35 GLU B N 1
ATOM 2179 C CA . GLU B 1 35 ? -3.781 -14.25 -21.797 1 95.69 35 GLU B CA 1
ATOM 2180 C C . GLU B 1 35 ? -4.48 -12.906 -21.938 1 95.69 35 GLU B C 1
ATOM 2182 O O . GLU B 1 35 ? -3.85 -11.906 -22.297 1 95.69 35 GLU B O 1
ATOM 2187 N N . PHE B 1 36 ? -5.746 -12.867 -21.688 1 95.44 36 PHE B N 1
ATOM 2188 C CA . PHE B 1 36 ? -6.492 -11.633 -21.875 1 95.44 36 PHE B CA 1
ATOM 2189 C C . PHE B 1 36 ? -7.004 -11.102 -20.547 1 95.44 36 PHE B C 1
ATOM 2191 O O . PHE B 1 36 ? -6.891 -11.773 -19.516 1 95.44 36 PHE B O 1
ATOM 2198 N N . GLU B 1 37 ? -7.496 -9.891 -20.484 1 94.5 37 GLU B N 1
ATOM 2199 C CA . GLU B 1 37 ? -8.047 -9.266 -19.281 1 94.5 37 GLU B CA 1
ATOM 2200 C C . GLU B 1 37 ? -9.305 -10 -18.812 1 94.5 37 GLU B C 1
ATOM 2202 O O . GLU B 1 37 ? -9.945 -10.711 -19.594 1 94.5 37 GLU B O 1
ATOM 2207 N N . ASN B 1 38 ? -9.586 -9.914 -17.562 1 96.31 38 ASN B N 1
ATOM 2208 C CA . ASN B 1 38 ? -10.789 -10.469 -16.938 1 96.31 38 ASN B CA 1
ATOM 2209 C C . ASN B 1 38 ? -10.805 -11.992 -17.016 1 96.31 38 ASN B C 1
ATOM 2211 O O . ASN B 1 38 ? -11.859 -12.586 -17.266 1 96.31 38 ASN B O 1
ATOM 2215 N N . PHE B 1 39 ? -9.633 -12.477 -16.984 1 96.56 39 PHE B N 1
ATOM 2216 C CA . PHE B 1 39 ? -9.43 -13.914 -16.844 1 96.56 39 PHE B CA 1
ATOM 2217 C C . PHE B 1 39 ? -9.953 -14.656 -18.062 1 96.56 39 PHE B C 1
ATOM 2219 O O . PHE B 1 39 ? -10.562 -15.719 -17.938 1 96.56 39 PHE B O 1
ATOM 2226 N N . ARG B 1 40 ? -9.812 -14.055 -19.109 1 96.81 40 ARG B N 1
ATOM 2227 C CA . ARG B 1 40 ? -10.203 -14.664 -20.391 1 96.81 40 ARG B CA 1
ATOM 2228 C C . ARG B 1 40 ? -8.984 -15.188 -21.141 1 96.81 40 ARG B C 1
ATOM 2230 O O . ARG B 1 40 ? -7.852 -14.836 -20.812 1 96.81 40 ARG B O 1
ATOM 2237 N N . GLY B 1 41 ? -9.203 -16.156 -22.078 1 96.06 41 GLY B N 1
ATOM 2238 C CA . GLY B 1 41 ? -8.141 -16.688 -22.922 1 96.06 41 GLY B CA 1
ATOM 2239 C C . GLY B 1 41 ? -7.457 -17.891 -22.328 1 96.06 41 GLY B C 1
ATOM 2240 O O . GLY B 1 41 ? -8.008 -18.547 -21.422 1 96.06 41 GLY B O 1
ATOM 2241 N N . LYS B 1 42 ? -6.266 -18.172 -22.859 1 96.44 42 LYS B N 1
ATOM 2242 C CA . LYS B 1 42 ? -5.496 -19.328 -22.422 1 96.44 42 LYS B CA 1
ATOM 2243 C C . LYS B 1 42 ? -5.062 -19.172 -20.969 1 96.44 42 LYS B C 1
ATOM 2245 O O . LYS B 1 42 ? -4.605 -18.109 -20.562 1 96.44 42 LYS B O 1
ATOM 2250 N N . LYS B 1 43 ? -5.285 -20.156 -20.25 1 96.69 43 LYS B N 1
ATOM 2251 C CA . LYS B 1 43 ? -4.941 -20.172 -18.828 1 96.69 43 LYS B CA 1
ATOM 2252 C C . LYS B 1 43 ? -3.688 -21 -18.578 1 96.69 43 LYS B C 1
ATOM 2254 O O . LYS B 1 43 ? -3.562 -22.109 -19.094 1 96.69 43 LYS B O 1
ATOM 2259 N N . VAL B 1 44 ? -2.771 -20.5 -17.812 1 97 44 VAL B N 1
ATOM 2260 C CA . VAL B 1 44 ? -1.56 -21.203 -17.391 1 97 44 VAL B CA 1
ATOM 2261 C C . VAL B 1 44 ? -1.457 -21.203 -15.875 1 97 44 VAL B C 1
ATOM 2263 O O . VAL B 1 44 ? -1.474 -20.141 -15.242 1 97 44 VAL B O 1
ATOM 2266 N N . ALA B 1 45 ? -1.367 -22.297 -15.297 1 95.88 45 ALA B N 1
ATOM 2267 C CA . ALA B 1 45 ? -1.25 -22.422 -13.844 1 95.88 45 ALA B CA 1
ATOM 2268 C C . ALA B 1 45 ? 0.204 -22.641 -13.43 1 95.88 45 ALA B C 1
ATOM 2270 O O . ALA B 1 45 ? 0.917 -23.438 -14.023 1 95.88 45 ALA B O 1
ATOM 2271 N N . LEU B 1 46 ? 0.567 -21.891 -12.5 1 95.25 46 LEU B N 1
ATOM 2272 C CA . LEU B 1 46 ? 1.93 -22 -11.984 1 95.25 46 LEU B CA 1
ATOM 2273 C C . LEU B 1 46 ? 1.932 -22.438 -10.531 1 95.25 46 LEU B C 1
ATOM 2275 O O . LEU B 1 46 ? 1.141 -21.953 -9.727 1 95.25 46 LEU B O 1
ATOM 2279 N N . SER B 1 47 ? 2.756 -23.375 -10.156 1 93.31 47 SER B N 1
ATOM 2280 C CA . SER B 1 47 ? 2.906 -23.828 -8.773 1 93.31 47 SER B CA 1
ATOM 2281 C C . SER B 1 47 ? 4.316 -23.578 -8.258 1 93.31 47 SER B C 1
ATOM 2283 O O . SER B 1 47 ? 4.605 -23.797 -7.082 1 93.31 47 SER B O 1
ATOM 2285 N N . GLY B 1 48 ? 5.086 -23.125 -9.117 1 92 48 GLY B N 1
ATOM 2286 C CA . GLY B 1 48 ? 6.461 -22.75 -8.812 1 92 48 GLY B CA 1
ATOM 2287 C C . GLY B 1 48 ? 6.988 -21.641 -9.695 1 92 48 GLY B C 1
ATOM 2288 O O . GLY B 1 48 ? 6.23 -21.016 -10.438 1 92 48 GLY B O 1
ATOM 2289 N N . GLU B 1 49 ? 8.219 -21.438 -9.547 1 94.19 49 GLU B N 1
ATOM 2290 C CA . GLU B 1 49 ? 8.805 -20.312 -10.266 1 94.19 49 GLU B CA 1
ATOM 2291 C C . GLU B 1 49 ? 8.727 -20.531 -11.773 1 94.19 49 GLU B C 1
ATOM 2293 O O . GLU B 1 49 ? 8.789 -21.672 -12.25 1 94.19 49 GLU B O 1
ATOM 2298 N N . SER B 1 50 ? 8.547 -19.562 -12.492 1 96.44 50 SER B N 1
ATOM 2299 C CA . SER B 1 50 ? 8.562 -19.547 -13.953 1 96.44 50 SER B CA 1
ATOM 2300 C C . SER B 1 50 ? 9.406 -18.391 -14.484 1 96.44 50 SER B C 1
ATOM 2302 O O . SER B 1 50 ? 9.031 -17.234 -14.344 1 96.44 50 SER B O 1
ATOM 2304 N N . LYS B 1 51 ? 10.508 -18.688 -15.125 1 96.19 51 LYS B N 1
ATOM 2305 C CA . LYS B 1 51 ? 11.445 -17.688 -15.609 1 96.19 51 LYS B CA 1
ATOM 2306 C C . LYS B 1 51 ? 10.906 -16.969 -16.844 1 96.19 51 LYS B C 1
ATOM 2308 O O . LYS B 1 51 ? 11.367 -15.883 -17.188 1 96.19 51 LYS B O 1
ATOM 2313 N N . ASN B 1 52 ? 10.016 -17.703 -17.531 1 96.5 52 ASN B N 1
ATOM 2314 C CA . ASN B 1 52 ? 9.43 -17.109 -18.719 1 96.5 52 ASN B CA 1
ATOM 2315 C C . ASN B 1 52 ? 8.055 -17.688 -19.031 1 96.5 52 ASN B C 1
ATOM 2317 O O . ASN B 1 52 ? 7.941 -18.734 -19.656 1 96.5 52 ASN B O 1
ATOM 2321 N N . VAL B 1 53 ? 7.09 -17 -18.672 1 95.69 53 VAL B N 1
ATOM 2322 C CA . VAL B 1 53 ? 5.727 -17.484 -18.859 1 95.69 53 VAL B CA 1
ATOM 2323 C C . VAL B 1 53 ? 5.297 -17.266 -20.297 1 95.69 53 VAL B C 1
ATOM 2325 O O . VAL B 1 53 ? 4.355 -17.906 -20.781 1 95.69 53 VAL B O 1
ATOM 2328 N N . LEU B 1 54 ? 6.039 -16.438 -21.016 1 93.5 54 LEU B N 1
ATOM 2329 C CA . LEU B 1 54 ? 5.688 -16.109 -22.391 1 93.5 54 LEU B CA 1
ATOM 2330 C C . LEU B 1 54 ? 6.004 -17.25 -23.328 1 93.5 54 LEU B C 1
ATOM 2332 O O . LEU B 1 54 ? 5.629 -17.219 -24.516 1 93.5 54 LEU B O 1
ATOM 2336 N N . GLU B 1 55 ? 6.637 -18.188 -22.844 1 94.06 55 GLU B N 1
ATOM 2337 C CA . GLU B 1 55 ? 6.828 -19.422 -23.625 1 94.06 55 GLU B CA 1
ATOM 2338 C C . GLU B 1 55 ? 5.527 -20.203 -23.734 1 94.06 55 GLU B C 1
ATOM 2340 O O . GLU B 1 55 ? 5.363 -21 -24.656 1 94.06 55 GLU B O 1
ATOM 2345 N N . LYS B 1 56 ? 4.668 -19.969 -22.812 1 92.5 56 LYS B N 1
ATOM 2346 C CA . LYS B 1 56 ? 3.428 -20.734 -22.75 1 92.5 56 LYS B CA 1
ATOM 2347 C C . LYS B 1 56 ? 2.246 -19.906 -23.25 1 92.5 56 LYS B C 1
ATOM 2349 O O . LYS B 1 56 ? 1.229 -20.453 -23.672 1 92.5 56 LYS B O 1
ATOM 2354 N N . ILE B 1 57 ? 2.395 -18.625 -23.078 1 92.25 57 ILE B N 1
ATOM 2355 C CA . ILE B 1 57 ? 1.339 -17.719 -23.516 1 92.25 57 ILE B CA 1
ATOM 2356 C C . ILE B 1 57 ? 1.956 -16.516 -24.203 1 92.25 57 ILE B C 1
ATOM 2358 O O . ILE B 1 57 ? 3.111 -16.172 -23.953 1 92.25 57 ILE B O 1
ATOM 2362 N N . GLU B 1 58 ? 1.194 -15.82 -25 1 91.19 58 GLU B N 1
ATOM 2363 C CA . GLU B 1 58 ? 1.717 -14.688 -25.766 1 91.19 58 GLU B CA 1
ATOM 2364 C C . GLU B 1 58 ? 1.83 -13.438 -24.891 1 91.19 58 GLU B C 1
ATOM 2366 O O . GLU B 1 58 ? 2.713 -12.609 -25.109 1 91.19 58 GLU B O 1
ATOM 2371 N N . ARG B 1 59 ? 0.834 -13.336 -24.016 1 93.06 59 ARG B N 1
ATOM 2372 C CA . ARG B 1 59 ? 0.842 -12.172 -23.141 1 93.06 59 ARG B CA 1
ATOM 2373 C C . ARG B 1 59 ? 0.084 -12.461 -21.844 1 93.06 59 ARG B C 1
ATOM 2375 O O . ARG B 1 59 ? -0.737 -13.375 -21.797 1 93.06 59 ARG B O 1
ATOM 2382 N N . VAL B 1 60 ? 0.403 -11.648 -20.875 1 94.5 60 VAL B N 1
ATOM 2383 C CA . VAL B 1 60 ? -0.312 -11.773 -19.609 1 94.5 60 VAL B CA 1
ATOM 2384 C C . VAL B 1 60 ? -1.339 -10.648 -19.469 1 94.5 60 VAL B C 1
ATOM 2386 O O . VAL B 1 60 ? -0.977 -9.469 -19.438 1 94.5 60 VAL B O 1
ATOM 2389 N N . GLY B 1 61 ? -2.561 -11.016 -19.438 1 94.06 61 GLY B N 1
ATOM 2390 C CA . GLY B 1 61 ? -3.607 -10.008 -19.344 1 94.06 61 GLY B CA 1
ATOM 2391 C C . GLY B 1 61 ? -4.215 -9.906 -17.953 1 94.06 61 GLY B C 1
ATOM 2392 O O . GLY B 1 61 ? -4.695 -8.844 -17.547 1 94.06 61 GLY B O 1
ATOM 2393 N N . SER B 1 62 ? -4.352 -11.016 -17.328 1 96.12 62 SER B N 1
ATOM 2394 C CA . SER B 1 62 ? -4.914 -11.07 -15.977 1 96.12 62 SER B CA 1
ATOM 2395 C C . SER B 1 62 ? -4.289 -12.188 -15.156 1 96.12 62 SER B C 1
ATOM 2397 O O . SER B 1 62 ? -3.686 -13.109 -15.711 1 96.12 62 SER B O 1
ATOM 2399 N N . VAL B 1 63 ? -4.359 -12.055 -13.844 1 96.81 63 VAL B N 1
ATOM 2400 C CA . VAL B 1 63 ? -3.693 -13.008 -12.953 1 96.81 63 VAL B CA 1
ATOM 2401 C C . VAL B 1 63 ? -4.59 -13.305 -11.75 1 96.81 63 VAL B C 1
ATOM 2403 O O . VAL B 1 63 ? -5.254 -12.406 -11.227 1 96.81 63 VAL B O 1
ATOM 2406 N N . ILE B 1 64 ? -4.645 -14.484 -11.352 1 95.88 64 ILE B N 1
ATOM 2407 C CA . ILE B 1 64 ? -5.289 -14.867 -10.094 1 95.88 64 ILE B CA 1
ATOM 2408 C C . ILE B 1 64 ? -4.285 -15.578 -9.195 1 95.88 64 ILE B C 1
ATOM 2410 O O . ILE B 1 64 ? -3.707 -16.594 -9.586 1 95.88 64 ILE B O 1
ATOM 2414 N N . VAL B 1 65 ? -4.105 -15.023 -8.07 1 94.75 65 VAL B N 1
ATOM 2415 C CA . VAL B 1 65 ? -3.268 -15.695 -7.082 1 94.75 65 VAL B CA 1
ATOM 2416 C C . VAL B 1 65 ? -4.141 -16.5 -6.129 1 94.75 65 VAL B C 1
ATOM 2418 O O . VAL B 1 65 ? -4.859 -15.938 -5.301 1 94.75 65 VAL B O 1
ATOM 2421 N N . GLU B 1 66 ? -4.055 -17.734 -6.25 1 90.81 66 GLU B N 1
ATOM 2422 C CA . GLU B 1 66 ? -4.848 -18.625 -5.402 1 90.81 66 GLU B CA 1
ATOM 2423 C C . GLU B 1 66 ? -4.168 -18.844 -4.055 1 90.81 66 GLU B C 1
ATOM 2425 O O . GLU B 1 66 ? -4.836 -18.906 -3.02 1 90.81 66 GLU B O 1
ATOM 2430 N N . SER B 1 67 ? -2.984 -19.062 -4.109 1 87.62 67 SER B N 1
ATOM 2431 C CA . SER B 1 67 ? -2.135 -19.203 -2.93 1 87.62 67 SER B CA 1
ATOM 2432 C C . SER B 1 67 ? -0.804 -18.484 -3.127 1 87.62 67 SER B C 1
ATOM 2434 O O . SER B 1 67 ? -0.145 -18.656 -4.152 1 87.62 67 SER B O 1
ATOM 2436 N N . GLY B 1 68 ? -0.464 -17.672 -2.143 1 87.56 68 GLY B N 1
ATOM 2437 C CA . GLY B 1 68 ? 0.754 -16.891 -2.262 1 87.56 68 GLY B CA 1
ATOM 2438 C C . GLY B 1 68 ? 1.3 -16.422 -0.924 1 87.56 68 GLY B C 1
ATOM 2439 O O . GLY B 1 68 ? 1.001 -17.016 0.113 1 87.56 68 GLY B O 1
ATOM 2440 N N . PRO B 1 69 ? 2.064 -15.297 -1.149 1 91.44 69 PRO B N 1
ATOM 2441 C CA . PRO B 1 69 ? 2.248 -14.281 -2.184 1 91.44 69 PRO B CA 1
ATOM 2442 C C . PRO B 1 69 ? 3.271 -14.688 -3.24 1 91.44 69 PRO B C 1
ATOM 2444 O O . PRO B 1 69 ? 4.082 -15.594 -3.006 1 91.44 69 PRO B O 1
ATOM 2447 N N . TRP B 1 70 ? 3.145 -14.023 -4.465 1 95.06 70 TRP B N 1
ATOM 2448 C CA . TRP B 1 70 ? 4.066 -14.164 -5.586 1 95.06 70 TRP B CA 1
ATOM 2449 C C . TRP B 1 70 ? 4.703 -12.82 -5.941 1 95.06 70 TRP B C 1
ATOM 2451 O O . TRP B 1 70 ? 4.242 -11.773 -5.488 1 95.06 70 TRP B O 1
ATOM 2461 N N . VAL B 1 71 ? 5.773 -12.875 -6.641 1 95.94 71 VAL B N 1
ATOM 2462 C CA . VAL B 1 71 ? 6.309 -11.68 -7.273 1 95.94 71 VAL B CA 1
ATOM 2463 C C . VAL B 1 71 ? 6.395 -11.883 -8.781 1 95.94 71 VAL B C 1
ATOM 2465 O O . VAL B 1 71 ? 6.871 -12.922 -9.25 1 95.94 71 VAL B O 1
ATOM 2468 N N . GLY B 1 72 ? 5.824 -11.031 -9.492 1 95.62 72 GLY B N 1
ATOM 2469 C CA . GLY B 1 72 ? 5.961 -10.977 -10.938 1 95.62 72 GLY B CA 1
ATOM 2470 C C . GLY B 1 72 ? 6.988 -9.961 -11.398 1 95.62 72 GLY B C 1
ATOM 2471 O O . GLY B 1 72 ? 7.191 -8.93 -10.758 1 95.62 72 GLY B O 1
ATOM 2472 N N . TYR B 1 73 ? 7.562 -10.289 -12.586 1 95.06 73 TYR B N 1
ATOM 2473 C CA . TYR B 1 73 ? 8.594 -9.414 -13.141 1 95.06 73 TYR B CA 1
ATOM 2474 C C . TYR B 1 73 ? 8.234 -8.984 -14.562 1 95.06 73 TYR B C 1
ATOM 2476 O O . TYR B 1 73 ? 7.621 -9.75 -15.312 1 95.06 73 TYR B O 1
ATOM 2484 N N . GLU B 1 74 ? 8.68 -7.832 -14.844 1 92.19 74 GLU B N 1
ATOM 2485 C CA . GLU B 1 74 ? 8.453 -7.266 -16.172 1 92.19 74 GLU B CA 1
ATOM 2486 C C . GLU B 1 74 ? 9.164 -8.086 -17.25 1 92.19 74 GLU B C 1
ATOM 2488 O O . GLU B 1 74 ? 8.586 -8.352 -18.312 1 92.19 74 GLU B O 1
ATOM 2493 N N . CYS B 1 75 ? 10.359 -8.484 -16.922 1 93.25 75 CYS B N 1
ATOM 2494 C CA . CYS B 1 75 ? 11.188 -9.172 -17.922 1 93.25 75 CYS B CA 1
ATOM 2495 C C . CYS B 1 75 ? 11.414 -10.625 -17.516 1 93.25 75 CYS B C 1
ATOM 2497 O O . CYS B 1 75 ? 11.305 -10.977 -16.344 1 93.25 75 CYS B O 1
ATOM 2499 N N . PRO B 1 76 ? 11.703 -11.414 -18.547 1 95.19 76 PRO B N 1
ATOM 2500 C CA . PRO B 1 76 ? 12.062 -12.797 -18.219 1 95.19 76 PRO B CA 1
ATOM 2501 C C . PRO B 1 76 ? 13.32 -12.891 -17.359 1 95.19 76 PRO B C 1
ATOM 2503 O O . PRO B 1 76 ? 14.148 -11.977 -17.375 1 95.19 76 PRO B O 1
ATOM 2506 N N . GLY B 1 77 ? 13.406 -14.023 -16.641 1 96.12 77 GLY B N 1
ATOM 2507 C CA . GLY B 1 77 ? 14.578 -14.242 -15.805 1 96.12 77 GLY B CA 1
ATOM 2508 C C . GLY B 1 77 ? 14.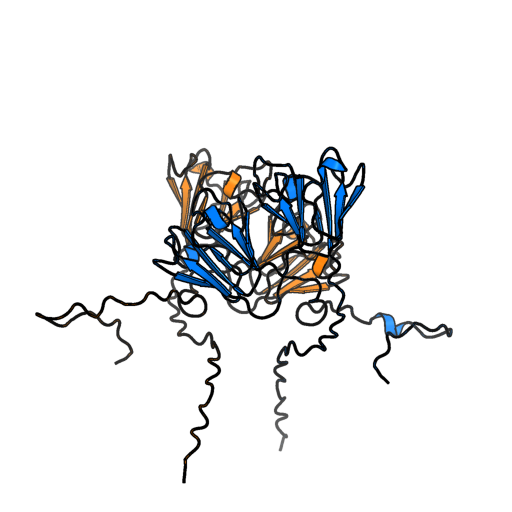57 -13.422 -14.531 1 96.12 77 GLY B C 1
ATOM 2509 O O . GLY B 1 77 ? 15.625 -13.016 -14.047 1 96.12 77 GLY B O 1
ATOM 2510 N N . PHE B 1 78 ? 13.414 -13.039 -14.133 1 94.94 78 PHE B N 1
ATOM 2511 C CA . PHE B 1 78 ? 13.227 -12.328 -12.875 1 94.94 78 PHE B CA 1
ATOM 2512 C C . PHE B 1 78 ? 13.969 -11 -12.883 1 94.94 78 PHE B C 1
ATOM 2514 O O . PHE B 1 78 ? 14.688 -10.672 -11.938 1 94.94 78 PHE B O 1
ATOM 2521 N N . ALA B 1 79 ? 13.781 -10.297 -14.016 1 93.38 79 ALA B N 1
ATOM 2522 C CA . ALA B 1 79 ? 14.469 -9.023 -14.211 1 93.38 79 ALA B CA 1
ATOM 2523 C C . ALA B 1 79 ? 13.469 -7.891 -14.445 1 93.38 79 ALA B C 1
ATOM 2525 O O . ALA B 1 79 ? 12.289 -8.141 -14.734 1 93.38 79 ALA B O 1
ATOM 2526 N N . GLY B 1 80 ? 13.977 -6.656 -14.156 1 91.25 80 GLY B N 1
ATOM 2527 C CA . GLY B 1 80 ? 13.133 -5.5 -14.398 1 91.25 80 GLY B CA 1
ATOM 2528 C C . GLY B 1 80 ? 12.266 -5.129 -13.211 1 91.25 80 GLY B C 1
ATOM 2529 O O . GLY B 1 80 ? 12.625 -5.414 -12.062 1 91.25 80 GLY B O 1
ATOM 2530 N N . GLU B 1 81 ? 11.125 -4.469 -13.539 1 91.56 81 GLU B N 1
ATOM 2531 C CA . GLU B 1 81 ? 10.219 -4.031 -12.484 1 91.56 81 GLU B CA 1
ATOM 2532 C C . GLU B 1 81 ? 9.586 -5.223 -11.766 1 91.56 81 GLU B C 1
ATOM 2534 O O . GLU B 1 81 ? 9.297 -6.246 -12.391 1 91.56 81 GLU B O 1
ATOM 2539 N N . GLN B 1 82 ? 9.383 -5.07 -10.547 1 93.62 82 GLN B N 1
ATOM 2540 C CA . GLN B 1 82 ? 8.836 -6.129 -9.703 1 93.62 82 GLN B CA 1
ATOM 2541 C C . GLN B 1 82 ? 7.438 -5.773 -9.211 1 93.62 82 GLN B C 1
ATOM 2543 O O . GLN B 1 82 ? 7.156 -4.617 -8.898 1 93.62 82 GLN B O 1
ATOM 2548 N N . PHE B 1 83 ? 6.602 -6.781 -9.094 1 94.38 83 PHE B N 1
ATOM 2549 C CA . PHE B 1 83 ? 5.238 -6.586 -8.617 1 94.38 83 PHE B CA 1
ATOM 2550 C C . PHE B 1 83 ? 4.84 -7.695 -7.645 1 94.38 83 PHE B C 1
ATOM 2552 O O . PHE B 1 83 ? 4.723 -8.859 -8.031 1 94.38 83 PHE B O 1
ATOM 2559 N N . VAL B 1 84 ? 4.609 -7.289 -6.41 1 94.56 84 VAL B N 1
ATOM 2560 C CA . VAL B 1 84 ? 4.188 -8.266 -5.41 1 94.56 84 VAL B CA 1
ATOM 2561 C C . VAL B 1 84 ? 2.701 -8.57 -5.578 1 94.56 84 VAL B C 1
ATOM 2563 O O . VAL B 1 84 ? 1.875 -7.652 -5.598 1 94.56 84 VAL B O 1
ATOM 2566 N N . LEU B 1 85 ? 2.422 -9.82 -5.707 1 95 85 LEU B N 1
ATOM 2567 C CA . LEU B 1 85 ? 1.05 -10.266 -5.922 1 95 85 LEU B CA 1
ATOM 2568 C C . LEU B 1 85 ? 0.541 -11.062 -4.727 1 95 85 LEU B C 1
ATOM 2570 O O . LEU B 1 85 ? 0.945 -12.211 -4.52 1 95 85 LEU B O 1
ATOM 2574 N N . GLU B 1 86 ? -0.343 -10.414 -4.035 1 91.62 86 GLU B N 1
ATOM 2575 C CA . GLU B 1 86 ? -1.01 -11.086 -2.924 1 91.62 86 GLU B CA 1
ATOM 2576 C C . GLU B 1 86 ? -2.152 -11.969 -3.416 1 91.62 86 GLU B C 1
ATOM 2578 O O . GLU B 1 86 ? -2.566 -11.875 -4.574 1 91.62 86 GLU B O 1
ATOM 2583 N N . LYS B 1 87 ? -2.584 -12.812 -2.492 1 90.56 87 LYS B N 1
ATOM 2584 C CA . LYS B 1 87 ? -3.75 -13.609 -2.854 1 90.56 87 LYS B CA 1
ATOM 2585 C C . LYS B 1 87 ? -4.91 -12.727 -3.297 1 90.56 87 LYS B C 1
ATOM 2587 O O . LYS B 1 87 ? -5.223 -11.727 -2.645 1 90.56 87 LYS B O 1
ATOM 2592 N N . GLY B 1 88 ? -5.449 -13.109 -4.453 1 91.56 88 GLY B N 1
ATOM 2593 C CA . GLY B 1 88 ? -6.562 -12.328 -4.973 1 91.56 88 GLY B CA 1
ATOM 2594 C C . GLY B 1 88 ? -6.586 -12.258 -6.488 1 91.56 88 GLY B C 1
ATOM 2595 O O . GLY B 1 88 ? -5.934 -13.062 -7.16 1 91.56 88 GLY B O 1
ATOM 2596 N N . GLU B 1 89 ? -7.426 -11.336 -6.988 1 93 89 GLU B N 1
ATOM 2597 C CA . GLU B 1 89 ? -7.652 -11.234 -8.422 1 93 89 GLU B CA 1
ATOM 2598 C C . GLU B 1 89 ? -7.059 -9.945 -8.984 1 93 89 GLU B C 1
ATOM 2600 O O . GLU B 1 89 ? -7.18 -8.883 -8.375 1 93 89 GLU B O 1
ATOM 2605 N N . TYR B 1 90 ? -6.41 -10.125 -10.047 1 94 90 TYR B N 1
ATOM 2606 C CA . TYR B 1 90 ? -5.863 -9.023 -10.828 1 94 90 TYR B CA 1
ATOM 2607 C C . TYR B 1 90 ? -6.383 -9.07 -12.266 1 94 90 TYR B C 1
ATOM 2609 O O . TYR B 1 90 ? -5.746 -9.656 -13.141 1 94 90 TYR B O 1
ATOM 2617 N N . PRO B 1 91 ? -7.488 -8.445 -12.539 1 93.81 91 PRO B N 1
ATOM 2618 C CA . PRO B 1 91 ? -8.211 -8.625 -13.805 1 93.81 91 PRO B CA 1
ATOM 2619 C C . PRO B 1 91 ? -7.539 -7.91 -14.977 1 93.81 91 PRO B C 1
ATOM 2621 O O . PRO B 1 91 ? -7.871 -8.172 -16.141 1 93.81 91 PRO B O 1
ATOM 2624 N N . ARG B 1 92 ? -6.668 -6.961 -14.695 1 91.88 92 ARG B N 1
ATOM 2625 C CA . ARG B 1 92 ? -5.977 -6.211 -15.742 1 91.88 92 ARG B CA 1
ATOM 2626 C C . ARG B 1 92 ? -4.637 -5.684 -15.25 1 91.88 92 ARG B C 1
ATOM 2628 O O . ARG B 1 92 ? -4.375 -5.668 -14.047 1 91.88 92 ARG B O 1
ATOM 2635 N N . TRP B 1 93 ? -3.885 -5.215 -16.203 1 88 93 TRP B N 1
ATOM 2636 C CA . TRP B 1 93 ? -2.52 -4.797 -15.906 1 88 93 TRP B CA 1
ATOM 2637 C C . TRP B 1 93 ? -2.51 -3.646 -14.906 1 88 93 TRP B C 1
ATOM 2639 O O . TRP B 1 93 ? -1.586 -3.527 -14.102 1 88 93 TRP B O 1
ATOM 2649 N N . SER B 1 94 ? -3.514 -2.814 -14.93 1 84.19 94 SER B N 1
ATOM 2650 C CA . SER B 1 94 ? -3.555 -1.647 -14.055 1 84.19 94 SER B CA 1
ATOM 2651 C C . SER B 1 94 ? -3.762 -2.055 -12.602 1 84.19 94 SER B C 1
ATOM 2653 O O . SER B 1 94 ? -3.58 -1.241 -11.695 1 84.19 94 SER B O 1
ATOM 2655 N N . THR B 1 95 ? -4.09 -3.27 -12.289 1 88.62 95 THR B N 1
ATOM 2656 C CA . THR B 1 95 ? -4.395 -3.721 -10.938 1 88.62 95 THR B CA 1
ATOM 2657 C C . THR B 1 95 ? -3.139 -4.246 -10.25 1 88.62 95 THR B C 1
ATOM 2659 O O . THR B 1 95 ? -3.115 -4.402 -9.023 1 88.62 95 THR B O 1
ATOM 2662 N N . TRP B 1 96 ? -2.129 -4.551 -11.039 1 87.5 96 TRP B N 1
ATOM 2663 C CA . TRP B 1 96 ? -0.913 -4.992 -10.367 1 87.5 96 TRP B CA 1
ATOM 2664 C C . TRP B 1 96 ? 0.197 -3.955 -10.508 1 87.5 96 TRP B C 1
ATOM 2666 O O . TRP B 1 96 ? 1.205 -4.016 -9.797 1 87.5 96 TRP B O 1
ATOM 2676 N N . THR B 1 97 ? -0.032 -2.982 -11.359 1 80.44 97 THR B N 1
ATOM 2677 C CA . THR B 1 97 ? 0.995 -1.971 -11.578 1 80.44 97 THR B CA 1
ATOM 2678 C C . THR B 1 97 ? 0.68 -0.701 -10.797 1 80.44 97 THR B C 1
ATOM 2680 O O . THR B 1 97 ? -0.488 -0.382 -10.562 1 80.44 97 THR B O 1
ATOM 2683 N N . ASN B 1 98 ? 1.583 -0.157 -10 1 67.12 98 ASN B N 1
ATOM 2684 C CA . ASN B 1 98 ? 1.422 1.115 -9.305 1 67.12 98 ASN B CA 1
ATOM 2685 C C . ASN B 1 98 ? 1.602 2.299 -10.258 1 67.12 98 ASN B C 1
ATOM 2687 O O . ASN B 1 98 ? 2.371 3.217 -9.969 1 67.12 98 ASN B O 1
ATOM 2691 N N . CYS B 1 99 ? 0.841 2.377 -11.289 1 60.41 99 CYS B N 1
ATOM 2692 C CA . CYS B 1 99 ? 0.737 3.48 -12.234 1 60.41 99 CYS B CA 1
ATOM 2693 C C . CYS B 1 99 ? 1.962 3.537 -13.141 1 60.41 99 CYS B C 1
ATOM 2695 O O . CYS B 1 99 ? 2.266 4.586 -13.719 1 60.41 99 CYS B O 1
ATOM 2697 N N . GLN B 1 100 ? 2.588 2.582 -13.227 1 60.59 100 GLN B N 1
ATOM 2698 C CA . GLN B 1 100 ? 3.768 2.668 -14.078 1 60.59 100 GLN B CA 1
ATOM 2699 C C . GLN B 1 100 ? 3.445 2.24 -15.508 1 60.59 100 GLN B C 1
ATOM 2701 O O . GLN B 1 100 ? 2.344 1.76 -15.781 1 60.59 100 GLN B O 1
ATOM 2706 N N . SER B 1 101 ? 4.07 2.834 -16.375 1 62.81 101 SER B N 1
ATOM 2707 C CA . SER B 1 101 ? 3.953 2.637 -17.812 1 62.81 101 SER B CA 1
ATOM 2708 C C . SER B 1 101 ? 4.25 1.191 -18.188 1 62.81 101 SER B C 1
ATOM 2710 O O . SER B 1 101 ? 4.164 0.827 -19.375 1 62.81 101 SER B O 1
ATOM 2712 N N . ILE B 1 102 ? 4.465 0.451 -17.125 1 67.31 102 ILE B N 1
ATOM 2713 C CA . ILE B 1 102 ? 4.812 -0.924 -17.453 1 67.31 102 ILE B CA 1
ATOM 2714 C C . ILE B 1 102 ? 3.645 -1.85 -17.125 1 67.31 102 ILE B C 1
ATOM 2716 O O . ILE B 1 102 ? 3.129 -1.839 -16.016 1 67.31 102 ILE B O 1
ATOM 2720 N N . TYR B 1 103 ? 3.326 -2.609 -18.172 1 75.88 103 TYR B N 1
ATOM 2721 C CA . TYR B 1 103 ? 2.125 -3.418 -18 1 75.88 103 TYR B CA 1
ATOM 2722 C C . TYR B 1 103 ? 2.434 -4.898 -18.188 1 75.88 103 TYR B C 1
ATOM 2724 O O . TYR B 1 103 ? 1.604 -5.754 -17.859 1 75.88 103 TYR B O 1
ATOM 2732 N N . SER B 1 104 ? 3.705 -5.164 -18.5 1 86.94 104 SER B N 1
ATOM 2733 C CA . SER B 1 104 ? 3.961 -6.543 -18.906 1 86.94 104 SER B CA 1
ATOM 2734 C C . SER B 1 104 ? 4.527 -7.363 -17.75 1 86.94 104 SER B C 1
ATOM 2736 O O . SER B 1 104 ? 5.312 -6.855 -16.953 1 86.94 104 SER B O 1
ATOM 2738 N N . LEU B 1 105 ? 4.035 -8.539 -17.656 1 93.38 105 LEU B N 1
ATOM 2739 C CA . LEU B 1 105 ? 4.578 -9.547 -16.75 1 93.38 105 LEU B CA 1
ATOM 2740 C C . LEU B 1 105 ? 5.121 -10.742 -17.531 1 93.38 105 LEU B C 1
ATOM 2742 O O . LEU B 1 105 ? 4.441 -11.266 -18.422 1 93.38 105 LEU B O 1
ATOM 2746 N N . SER B 1 106 ? 6.379 -11.18 -17.172 1 95.12 106 SER B N 1
ATOM 2747 C CA . SER B 1 106 ? 6.992 -12.227 -17.984 1 95.12 106 SER B CA 1
ATOM 2748 C C . SER B 1 106 ? 7.496 -13.375 -17.109 1 95.12 106 SER B C 1
ATOM 2750 O O . SER B 1 106 ? 7.711 -14.484 -17.609 1 95.12 106 SER B O 1
ATOM 2752 N N . SER B 1 107 ? 7.812 -13.172 -15.953 1 97.06 107 SER B N 1
ATOM 2753 C CA . SER B 1 107 ? 8.312 -14.211 -15.062 1 97.06 107 SER B CA 1
ATOM 2754 C C . SER B 1 107 ? 7.695 -14.094 -13.672 1 97.06 107 SER B C 1
ATOM 2756 O O . SER B 1 107 ? 7.246 -13.016 -13.281 1 97.06 107 SER B O 1
ATOM 2758 N N . PHE B 1 108 ? 7.586 -15.18 -12.977 1 97.06 108 PHE B N 1
ATOM 2759 C CA . PHE B 1 108 ? 6.941 -15.258 -11.672 1 97.06 108 PHE B CA 1
ATOM 2760 C C . PHE B 1 108 ? 7.715 -16.172 -10.742 1 97.06 108 PHE B C 1
ATOM 2762 O O . PHE B 1 108 ? 8.227 -17.219 -11.164 1 97.06 108 PHE B O 1
ATOM 2769 N N . ARG B 1 109 ? 7.734 -15.82 -9.508 1 96.19 109 ARG B N 1
ATOM 2770 C CA . ARG B 1 109 ? 8.266 -16.719 -8.492 1 96.19 109 ARG B CA 1
ATOM 2771 C C . ARG B 1 109 ? 7.543 -16.531 -7.164 1 96.19 109 ARG B C 1
ATOM 2773 O O . ARG B 1 109 ? 7.148 -15.422 -6.816 1 96.19 109 ARG B O 1
ATOM 2780 N N . PRO B 1 110 ? 7.34 -17.641 -6.461 1 93.25 110 PRO B N 1
ATOM 2781 C CA . PRO B 1 110 ? 6.746 -17.5 -5.129 1 93.25 110 PRO B CA 1
ATOM 2782 C C . PRO B 1 110 ? 7.668 -16.781 -4.141 1 93.25 110 PRO B C 1
ATOM 2784 O O . PRO B 1 110 ? 8.891 -16.891 -4.25 1 93.25 110 PRO B O 1
ATOM 2787 N N . LEU B 1 111 ? 7.09 -15.992 -3.24 1 90.81 111 LEU B N 1
ATOM 2788 C CA . LEU B 1 111 ? 7.859 -15.344 -2.186 1 90.81 111 LEU B CA 1
ATOM 2789 C C . LEU B 1 111 ? 7.891 -16.203 -0.926 1 90.81 111 LEU B C 1
ATOM 2791 O O . LEU B 1 111 ? 6.863 -16.75 -0.52 1 90.81 111 LEU B O 1
ATOM 2795 N N . LYS B 1 112 ? 9 -16.375 -0.38 1 79.94 112 LYS B N 1
ATOM 2796 C CA . LYS B 1 112 ? 9.141 -17.109 0.871 1 79.94 112 LYS B CA 1
ATOM 2797 C C . LYS B 1 112 ? 8.891 -16.203 2.074 1 79.94 112 LYS B C 1
ATOM 2799 O O . LYS B 1 112 ? 9.617 -15.234 2.281 1 79.94 112 LYS B O 1
ATOM 2804 N N . VAL B 1 113 ? 7.746 -16.359 2.656 1 76.62 113 VAL B N 1
ATOM 2805 C CA . VAL B 1 113 ? 7.406 -15.508 3.789 1 76.62 113 VAL B CA 1
ATOM 2806 C C . VAL B 1 113 ? 7.691 -16.25 5.098 1 76.62 113 VAL B C 1
ATOM 2808 O O . VAL B 1 113 ? 7.184 -17.344 5.316 1 76.62 113 VAL B O 1
ATOM 2811 N N . ASP B 1 114 ? 8.734 -15.906 5.797 1 65.38 114 ASP B N 1
ATOM 2812 C CA . ASP B 1 114 ? 9.078 -16.5 7.086 1 65.38 114 ASP B CA 1
ATOM 2813 C C . ASP B 1 114 ? 8.359 -15.789 8.227 1 65.38 114 ASP B C 1
ATOM 2815 O O . ASP B 1 114 ? 8.219 -14.562 8.211 1 65.38 114 ASP B O 1
ATOM 2819 N N . SER B 1 115 ? 7.531 -16.453 8.898 1 60.25 115 SER B N 1
ATOM 2820 C CA . SER B 1 115 ? 6.656 -15.906 9.93 1 60.25 115 SER B CA 1
ATOM 2821 C C . SER B 1 115 ? 7.438 -15.594 11.203 1 60.25 115 SER B C 1
ATOM 2823 O O . SER B 1 115 ? 6.945 -14.875 12.07 1 60.25 115 SER B O 1
ATOM 2825 N N . ALA B 1 116 ? 8.672 -16.062 11.383 1 62.75 116 ALA B N 1
ATOM 2826 C CA . ALA B 1 116 ? 9.211 -15.969 12.734 1 62.75 116 ALA B CA 1
ATOM 2827 C C . ALA B 1 116 ? 9.625 -14.539 13.062 1 62.75 116 ALA B C 1
ATOM 2829 O O . ALA B 1 116 ? 8.789 -13.633 13.102 1 62.75 116 ALA B O 1
ATOM 2830 N N . ASP B 1 117 ? 10.922 -14.258 12.984 1 71.38 117 ASP B N 1
ATOM 2831 C CA . ASP B 1 117 ? 11.516 -12.977 13.367 1 71.3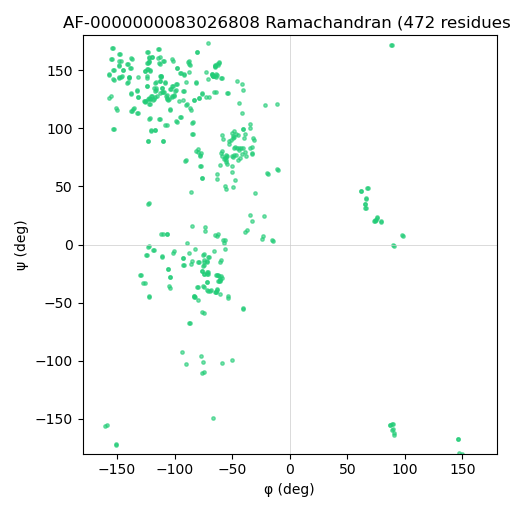8 117 ASP B CA 1
ATOM 2832 C C . ASP B 1 117 ? 11.609 -12.039 12.164 1 71.38 117 ASP B C 1
ATOM 2834 O O . ASP B 1 117 ? 11.953 -12.469 11.062 1 71.38 117 ASP B O 1
ATOM 2838 N N . HIS B 1 118 ? 11.055 -10.883 12.281 1 82.38 118 HIS B N 1
ATOM 2839 C CA . HIS B 1 118 ? 11.109 -9.898 11.203 1 82.38 118 HIS B CA 1
ATOM 2840 C C . HIS B 1 118 ? 11.844 -8.641 11.641 1 82.38 118 HIS B C 1
ATOM 2842 O O . HIS B 1 118 ? 11.555 -8.086 12.703 1 82.38 118 HIS B O 1
ATOM 2848 N N . LYS B 1 119 ? 12.82 -8.305 10.883 1 88.38 119 LYS B N 1
ATOM 2849 C CA . LYS B 1 119 ? 13.617 -7.113 11.156 1 88.38 119 LYS B CA 1
ATOM 2850 C C . LYS B 1 119 ? 14.297 -6.602 9.891 1 88.38 119 LYS B C 1
ATOM 2852 O O . LYS B 1 119 ? 14.914 -7.379 9.156 1 88.38 119 LYS B O 1
ATOM 2857 N N . LEU B 1 120 ? 14.117 -5.391 9.578 1 92.12 120 LEU B N 1
ATOM 2858 C CA . LEU B 1 120 ? 14.734 -4.73 8.43 1 92.12 120 LEU B CA 1
ATOM 2859 C C . LEU B 1 120 ? 15.539 -3.516 8.875 1 92.12 120 LEU B C 1
ATOM 2861 O O . LEU B 1 120 ? 15.055 -2.686 9.641 1 92.12 120 LEU B O 1
ATOM 2865 N N . ASN B 1 121 ? 16.781 -3.473 8.484 1 93.5 121 ASN B N 1
ATOM 2866 C CA . ASN B 1 121 ? 17.625 -2.293 8.688 1 93.5 121 ASN B CA 1
ATOM 2867 C C . ASN B 1 121 ? 17.844 -1.534 7.379 1 93.5 121 ASN B C 1
ATOM 2869 O O . ASN B 1 121 ? 18.25 -2.121 6.379 1 93.5 121 ASN B O 1
ATOM 2873 N N . LEU B 1 122 ? 17.531 -0.315 7.375 1 94 122 LEU B N 1
ATOM 2874 C CA . LEU B 1 122 ? 17.781 0.566 6.238 1 94 122 LEU B CA 1
ATOM 2875 C C . LEU B 1 122 ? 18.906 1.546 6.555 1 94 122 LEU B C 1
ATOM 2877 O O . LEU B 1 122 ? 18.984 2.066 7.668 1 94 122 LEU B O 1
ATOM 2881 N N . PHE B 1 123 ? 19.734 1.757 5.578 1 93.94 123 PHE B N 1
ATOM 2882 C CA . PHE B 1 123 ? 20.875 2.648 5.777 1 93.94 123 PHE B CA 1
ATOM 2883 C C . PHE B 1 123 ? 20.875 3.76 4.738 1 93.94 123 PHE B C 1
ATOM 2885 O O . PHE B 1 123 ? 20.562 3.523 3.566 1 93.94 123 PHE B O 1
ATOM 2892 N N . GLU B 1 124 ? 21.281 4.863 5.129 1 92.56 124 GLU B N 1
ATOM 2893 C CA . GLU B 1 124 ? 21.312 6.047 4.27 1 92.56 124 GLU B CA 1
ATOM 2894 C C . GLU B 1 124 ? 22.375 5.906 3.182 1 92.56 124 GLU B C 1
ATOM 2896 O O . GLU B 1 124 ? 22.156 6.332 2.043 1 92.56 124 GLU B O 1
ATOM 2901 N N . ASN B 1 125 ? 23.5 5.352 3.562 1 94.25 125 ASN B N 1
ATOM 2902 C CA . ASN B 1 125 ? 24.609 5.23 2.621 1 94.25 125 ASN B CA 1
ATOM 2903 C C . ASN B 1 125 ? 24.844 3.779 2.207 1 94.25 125 ASN B C 1
ATOM 2905 O O . ASN B 1 125 ? 24.375 2.855 2.885 1 94.25 125 ASN B O 1
ATOM 2909 N N . ALA B 1 126 ? 25.484 3.643 1.079 1 96.25 126 ALA B N 1
ATOM 2910 C CA . ALA B 1 126 ? 25.875 2.303 0.639 1 96.25 126 ALA B CA 1
ATOM 2911 C C . ALA B 1 126 ? 26.844 1.665 1.617 1 96.25 126 ALA B C 1
ATOM 2913 O O . ALA B 1 126 ? 27.5 2.361 2.404 1 96.25 126 ALA B O 1
ATOM 2914 N N . GLY B 1 127 ? 26.875 0.387 1.639 1 97.12 127 GLY B N 1
ATOM 2915 C CA . GLY B 1 127 ? 27.812 -0.327 2.492 1 97.12 127 GLY B CA 1
ATOM 2916 C C . GLY B 1 127 ? 27.422 -0.302 3.957 1 97.12 127 GLY B C 1
ATOM 2917 O O . GLY B 1 127 ? 28.297 -0.328 4.836 1 97.12 127 GLY B O 1
ATOM 2918 N N . PHE B 1 128 ? 26.234 -0.073 4.203 1 96.44 128 PHE B N 1
ATOM 2919 C CA . PHE B 1 128 ? 25.656 -0.121 5.543 1 96.44 128 PHE B CA 1
ATOM 2920 C C . PHE B 1 128 ? 26.234 0.979 6.422 1 96.44 128 PHE B C 1
ATOM 2922 O O . PHE B 1 128 ? 26.531 0.751 7.598 1 96.44 128 PHE B O 1
ATOM 2929 N N . GLU B 1 129 ? 26.391 2.127 5.797 1 93.62 129 GLU B N 1
ATOM 2930 C CA . GLU B 1 129 ? 26.953 3.271 6.508 1 93.62 129 GLU B CA 1
ATOM 2931 C C . GLU B 1 129 ? 25.922 4.387 6.66 1 93.62 129 GLU B C 1
ATOM 2933 O O . GLU B 1 129 ? 24.859 4.348 6.035 1 93.62 129 GLU B O 1
ATOM 2938 N N . GLY B 1 130 ? 26.219 5.289 7.641 1 89.88 130 GLY B N 1
ATOM 2939 C CA . GLY B 1 130 ? 25.328 6.418 7.848 1 89.88 130 GLY B CA 1
ATOM 2940 C C . GLY B 1 130 ? 24.219 6.129 8.836 1 89.88 130 GLY B C 1
ATOM 2941 O O . GLY B 1 130 ? 24.344 5.238 9.68 1 89.88 130 GLY B O 1
ATOM 2942 N N . ARG B 1 131 ? 23.141 6.969 8.688 1 87.62 131 ARG B N 1
ATOM 2943 C CA . ARG B 1 131 ? 22 6.777 9.57 1 87.62 131 ARG B CA 1
ATOM 2944 C C . ARG B 1 131 ? 21.344 5.422 9.336 1 87.62 131 ARG B C 1
ATOM 2946 O O . ARG B 1 131 ? 21.281 4.945 8.195 1 87.62 131 ARG B O 1
ATOM 2953 N N . LYS B 1 132 ? 20.859 4.891 10.359 1 89.06 132 LYS B N 1
ATOM 2954 C CA . LYS B 1 132 ? 20.234 3.57 10.312 1 89.06 132 LYS B CA 1
ATOM 2955 C C . LYS B 1 132 ? 18.797 3.617 10.844 1 89.06 132 LYS B C 1
ATOM 2957 O O . LYS B 1 132 ? 18.531 4.273 11.844 1 89.06 132 LYS B O 1
ATOM 2962 N N . MET B 1 133 ? 17.969 2.945 10.102 1 87.94 133 MET B N 1
ATOM 2963 C CA . MET B 1 133 ? 16.594 2.752 10.57 1 87.94 133 MET B CA 1
ATOM 2964 C C . MET B 1 133 ? 16.266 1.268 10.719 1 87.94 133 MET B C 1
ATOM 2966 O O . MET B 1 133 ? 16.469 0.489 9.789 1 87.94 133 MET B O 1
ATOM 2970 N N . GLU B 1 134 ? 15.773 0.936 11.906 1 87 134 GLU B N 1
ATOM 2971 C CA . GLU B 1 134 ? 15.398 -0.448 12.18 1 87 134 GLU B CA 1
ATOM 2972 C C . GLU B 1 134 ? 13.883 -0.612 12.203 1 87 134 GLU B C 1
ATOM 2974 O O . GLU B 1 134 ? 13.188 0.106 12.922 1 87 134 GLU B O 1
ATOM 2979 N N . ILE B 1 135 ? 13.461 -1.546 11.406 1 86.69 135 ILE B N 1
ATOM 2980 C CA . ILE B 1 135 ? 12.031 -1.818 11.32 1 86.69 135 ILE B CA 1
ATOM 2981 C C . ILE B 1 135 ? 11.75 -3.238 11.805 1 86.69 135 ILE B C 1
ATOM 2983 O O . ILE B 1 135 ? 12.289 -4.207 11.266 1 86.69 135 ILE B O 1
ATOM 2987 N N . VAL B 1 136 ? 10.883 -3.516 12.711 1 76.88 136 VAL B N 1
ATOM 2988 C CA . VAL B 1 136 ? 10.656 -4.844 13.273 1 76.88 136 VAL B CA 1
ATOM 2989 C C . VAL B 1 136 ? 9.195 -5.246 13.07 1 76.88 136 VAL B C 1
ATOM 2991 O O . VAL B 1 136 ? 8.906 -6.387 12.703 1 76.88 136 VAL B O 1
ATOM 2994 N N . ASP B 1 137 ? 8.297 -4.5 13.273 1 64.31 137 ASP B N 1
ATOM 2995 C CA . ASP B 1 137 ? 6.953 -5.062 13.211 1 64.31 137 ASP B CA 1
ATOM 2996 C C . ASP B 1 137 ? 6.066 -4.258 12.258 1 64.31 137 ASP B C 1
ATOM 2998 O O . ASP B 1 137 ? 5.316 -4.828 11.469 1 64.31 137 ASP B O 1
ATOM 3002 N N . ASP B 1 138 ? 6.258 -3.121 12.188 1 70.31 138 ASP B N 1
ATOM 3003 C CA . ASP B 1 138 ? 5.207 -2.318 11.57 1 70.31 138 ASP B CA 1
ATOM 3004 C C . ASP B 1 138 ? 5.559 -1.966 10.125 1 70.31 138 ASP B C 1
ATOM 3006 O O . ASP B 1 138 ? 6.734 -1.802 9.789 1 70.31 138 ASP B O 1
ATOM 3010 N N . ASP B 1 139 ? 4.543 -2.094 9.273 1 83.56 139 ASP B N 1
ATOM 3011 C CA . ASP B 1 139 ? 4.656 -1.479 7.953 1 83.56 139 ASP B CA 1
ATOM 3012 C C . ASP B 1 139 ? 4.859 0.03 8.07 1 83.56 139 ASP B C 1
ATOM 3014 O O . ASP B 1 139 ? 4.332 0.665 8.984 1 83.56 139 ASP B O 1
ATOM 3018 N N . VAL B 1 140 ? 5.668 0.564 7.176 1 88.44 140 VAL B N 1
ATOM 3019 C CA . VAL B 1 140 ? 6.031 1.977 7.227 1 88.44 140 VAL B CA 1
ATOM 3020 C C . VAL B 1 140 ? 5.605 2.668 5.934 1 88.44 140 VAL B C 1
ATOM 3022 O O . VAL B 1 140 ? 6.34 2.65 4.941 1 88.44 140 VAL B O 1
ATOM 3025 N N . PRO B 1 141 ? 4.48 3.309 5.973 1 90.94 141 PRO B N 1
ATOM 3026 C CA . PRO B 1 141 ? 3.996 3.953 4.75 1 90.94 141 PRO B CA 1
ATOM 3027 C C . PRO B 1 141 ? 4.805 5.195 4.375 1 90.94 141 PRO B C 1
ATOM 3029 O O . PRO B 1 141 ? 4.676 5.707 3.262 1 90.94 141 PRO B O 1
ATOM 3032 N N . SER B 1 142 ? 5.613 5.676 5.387 1 89.56 142 SER B N 1
ATOM 3033 C CA . SER B 1 142 ? 6.473 6.824 5.117 1 89.56 142 SER B CA 1
ATOM 3034 C C . SER B 1 142 ? 7.742 6.773 5.961 1 89.56 142 SER B C 1
ATOM 3036 O O . SER B 1 142 ? 7.695 6.957 7.176 1 89.56 142 SER B O 1
ATOM 3038 N N . LEU B 1 143 ? 8.812 6.656 5.289 1 89.06 143 LEU B N 1
ATOM 3039 C CA . LEU B 1 143 ? 10.094 6.68 5.988 1 89.06 143 LEU B CA 1
ATOM 3040 C C . LEU B 1 143 ? 10.406 8.078 6.5 1 89.06 143 LEU B C 1
ATOM 3042 O O . LEU B 1 143 ? 11.078 8.234 7.523 1 89.06 143 LEU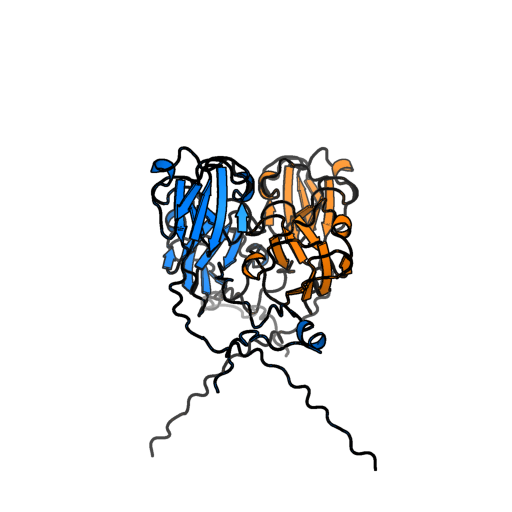 B O 1
ATOM 3046 N N . TRP B 1 144 ? 9.836 9.031 5.828 1 86.5 144 TRP B N 1
ATOM 3047 C CA . TRP B 1 144 ? 10.047 10.414 6.238 1 86.5 144 TRP B CA 1
ATOM 3048 C C . TRP B 1 144 ? 9.492 10.656 7.641 1 86.5 144 TRP B C 1
ATOM 3050 O O . TRP B 1 144 ? 10.047 11.445 8.406 1 86.5 144 TRP B O 1
ATOM 3060 N N . ALA B 1 145 ? 8.391 10.023 7.754 1 81.19 145 ALA B N 1
ATOM 3061 C CA . ALA B 1 145 ? 7.75 10.188 9.055 1 81.19 145 ALA B CA 1
ATOM 3062 C C . ALA B 1 145 ? 8.656 9.695 10.18 1 81.19 145 ALA B C 1
ATOM 3064 O O . ALA B 1 145 ? 8.461 10.062 11.344 1 81.19 145 ALA B O 1
ATOM 3065 N N . HIS B 1 146 ? 9.672 8.977 9.742 1 77.31 146 HIS B N 1
ATOM 3066 C CA . HIS B 1 146 ? 10.609 8.445 10.727 1 77.31 146 HIS B CA 1
ATOM 3067 C C . HIS B 1 146 ? 11.969 9.117 10.602 1 77.31 146 HIS B C 1
ATOM 3069 O O . HIS B 1 146 ? 12.969 8.617 11.125 1 77.31 146 HIS B O 1
ATOM 3075 N N . GLY B 1 147 ? 11.992 10.164 9.781 1 74.69 147 GLY B N 1
ATOM 3076 C CA . GLY B 1 147 ? 13.188 10.992 9.695 1 74.69 147 GLY B CA 1
ATOM 3077 C C . GLY B 1 147 ? 14.156 10.523 8.633 1 74.69 147 GLY B C 1
ATOM 3078 O O . GLY B 1 147 ? 15.273 11.047 8.523 1 74.69 147 GLY B O 1
ATOM 3079 N N . PHE B 1 148 ? 13.789 9.547 8.055 1 80.56 148 PHE B N 1
ATOM 3080 C CA . PHE B 1 148 ? 14.633 9.039 6.98 1 80.56 148 PHE B CA 1
ATOM 3081 C C . PHE B 1 148 ? 14.25 9.664 5.645 1 80.56 148 PHE B C 1
ATOM 3083 O O . PHE B 1 148 ? 13.617 9.016 4.805 1 80.56 148 PHE B O 1
ATOM 3090 N N . GLN B 1 149 ? 14.531 10.867 5.41 1 75.5 149 GLN B N 1
ATOM 3091 C CA . GLN B 1 149 ? 14.047 11.688 4.309 1 75.5 149 GLN B CA 1
ATOM 3092 C C . GLN B 1 149 ? 15.008 11.648 3.121 1 75.5 149 GLN B C 1
ATOM 3094 O O . GLN B 1 149 ? 14.648 12.047 2.012 1 75.5 149 GLN B O 1
ATOM 3099 N N . ASP B 1 150 ? 16.078 11.148 3.344 1 71.06 150 ASP B N 1
ATOM 3100 C CA . ASP B 1 150 ? 17.125 11.344 2.34 1 71.06 150 ASP B CA 1
ATOM 3101 C C . ASP B 1 150 ? 17.156 10.18 1.35 1 71.06 150 ASP B C 1
ATOM 3103 O O . ASP B 1 150 ? 16.734 10.32 0.2 1 71.06 150 ASP B O 1
ATOM 3107 N N . ARG B 1 151 ? 17.969 9.258 1.688 1 88.06 151 ARG B N 1
ATOM 3108 C CA . ARG B 1 151 ? 18.234 8.164 0.758 1 88.06 151 ARG B CA 1
ATOM 3109 C C . ARG B 1 151 ? 18.312 6.824 1.489 1 88.06 151 ARG B C 1
ATOM 3111 O O . ARG B 1 151 ? 18.609 6.781 2.682 1 88.06 151 ARG B O 1
ATOM 3118 N N . VAL B 1 152 ? 17.844 5.844 0.879 1 94.69 152 VAL B N 1
ATOM 3119 C CA . VAL B 1 152 ? 18.078 4.465 1.306 1 94.69 152 VAL B CA 1
ATOM 3120 C C . VAL B 1 152 ? 19.031 3.773 0.331 1 94.69 152 VAL B C 1
ATOM 3122 O O . VAL B 1 152 ? 18.625 3.342 -0.748 1 94.69 152 VAL B O 1
ATOM 3125 N N . ALA B 1 153 ? 20.25 3.662 0.766 1 96.69 153 ALA B N 1
ATOM 3126 C CA . ALA B 1 153 ? 21.25 3.23 -0.199 1 96.69 153 ALA B CA 1
ATOM 3127 C C . ALA B 1 153 ? 21.656 1.781 0.047 1 96.69 153 ALA B C 1
ATOM 3129 O O . ALA B 1 153 ? 22.297 1.153 -0.81 1 96.69 153 ALA B O 1
ATOM 3130 N N . SER B 1 154 ? 21.438 1.265 1.229 1 97.31 154 SER B N 1
ATOM 3131 C CA . SER B 1 154 ? 21.688 -0.138 1.545 1 97.31 154 SER B CA 1
ATOM 3132 C C . SER B 1 154 ? 20.688 -0.655 2.576 1 97.31 154 SER B C 1
ATOM 3134 O O . SER B 1 154 ? 19.969 0.128 3.195 1 97.31 154 SER B O 1
ATOM 3136 N N . ALA B 1 155 ? 20.594 -1.937 2.711 1 96.94 155 ALA B N 1
ATOM 3137 C CA . ALA B 1 155 ? 19.594 -2.539 3.59 1 96.94 155 ALA B CA 1
ATOM 3138 C C . ALA B 1 155 ? 20.016 -3.936 4.031 1 96.94 155 ALA B C 1
ATOM 3140 O O . ALA B 1 155 ? 20.734 -4.633 3.305 1 96.94 155 ALA B O 1
ATOM 3141 N N . LYS B 1 156 ? 19.641 -4.25 5.234 1 96 156 LYS B N 1
ATOM 3142 C CA . LYS B 1 156 ? 19.797 -5.609 5.746 1 96 156 LYS B CA 1
ATOM 3143 C C . LYS B 1 156 ? 18.438 -6.188 6.172 1 96 156 LYS B C 1
ATOM 3145 O O . LYS B 1 156 ? 17.828 -5.715 7.129 1 96 156 LYS B O 1
ATOM 3150 N N . ALA B 1 157 ? 18.047 -7.078 5.379 1 93.38 157 ALA B N 1
ATOM 3151 C CA . ALA B 1 157 ? 16.875 -7.84 5.812 1 93.38 157 ALA B CA 1
ATOM 3152 C C . ALA B 1 157 ? 17.281 -9 6.715 1 93.38 157 ALA B C 1
ATOM 3154 O O . ALA B 1 157 ? 17.562 -10.102 6.23 1 93.38 157 ALA B O 1
ATOM 3155 N N . ILE B 1 158 ? 17.219 -8.734 7.98 1 89.94 158 ILE B N 1
ATOM 3156 C CA . ILE B 1 158 ? 17.703 -9.703 8.969 1 89.94 158 ILE B CA 1
ATOM 3157 C C . ILE B 1 158 ? 16.688 -10.836 9.109 1 89.94 158 ILE B C 1
ATOM 3159 O O . ILE B 1 158 ? 17.062 -12 9.289 1 89.94 158 ILE B O 1
ATOM 3163 N N . GLY B 1 159 ? 15.469 -10.445 9 1 86.25 159 GLY B N 1
ATOM 3164 C CA . GLY B 1 159 ? 14.398 -11.43 9.047 1 86.25 159 GLY B CA 1
ATOM 3165 C C . GLY B 1 159 ? 13.156 -10.992 8.312 1 86.25 159 GLY B C 1
ATOM 3166 O O . GLY B 1 159 ? 12.828 -9.797 8.273 1 86.25 159 GLY B O 1
ATOM 3167 N N . GLY B 1 160 ? 12.578 -12.039 7.672 1 85.56 160 GLY B N 1
ATOM 3168 C CA . GLY B 1 160 ? 11.344 -11.758 6.961 1 85.56 160 GLY B CA 1
ATOM 3169 C C . GLY B 1 160 ? 11.562 -11.297 5.531 1 85.56 160 GLY B C 1
ATOM 3170 O O . GLY B 1 160 ? 12.711 -11.117 5.105 1 85.56 160 GLY B O 1
ATOM 3171 N N . THR B 1 161 ? 10.508 -11.203 4.832 1 90.88 161 THR B N 1
ATOM 3172 C CA . THR B 1 161 ? 10.508 -10.648 3.48 1 90.88 161 THR B CA 1
ATOM 3173 C C . THR B 1 161 ? 9.82 -9.289 3.449 1 90.88 161 THR B C 1
ATOM 3175 O O . THR B 1 161 ? 8.734 -9.125 4.016 1 90.88 161 THR B O 1
ATOM 3178 N N . TRP B 1 162 ? 10.555 -8.359 2.811 1 92.88 162 TRP B N 1
ATOM 3179 C CA . TRP B 1 162 ? 10.055 -6.996 2.785 1 92.88 162 TRP B CA 1
ATOM 3180 C C . TRP B 1 162 ? 9.914 -6.488 1.354 1 92.88 162 TRP B C 1
ATOM 3182 O O . TRP B 1 162 ? 10.547 -7.023 0.438 1 92.88 162 TRP B O 1
ATOM 3192 N N . VAL B 1 163 ? 9.055 -5.531 1.19 1 95.31 163 VAL B N 1
ATOM 3193 C CA . VAL B 1 163 ? 8.953 -4.832 -0.085 1 95.31 163 VAL B CA 1
ATOM 3194 C C . VAL B 1 163 ? 9.102 -3.326 0.139 1 95.31 163 VAL B C 1
ATOM 3196 O O . VAL B 1 163 ? 8.438 -2.756 1.011 1 95.31 163 VAL B O 1
ATOM 3199 N N . GLY B 1 164 ? 10.07 -2.746 -0.529 1 95.19 164 GLY B N 1
ATOM 3200 C CA . GLY B 1 164 ? 10.234 -1.301 -0.548 1 95.19 164 GLY B CA 1
ATOM 3201 C C . GLY B 1 164 ? 9.57 -0.641 -1.744 1 95.19 164 GLY B C 1
ATOM 3202 O O . GLY B 1 164 ? 9.516 -1.226 -2.828 1 95.19 164 GLY B O 1
ATOM 3203 N N . TYR B 1 165 ? 9.094 0.587 -1.5 1 93.94 165 TYR B N 1
ATOM 3204 C CA . TYR B 1 165 ? 8.414 1.344 -2.545 1 93.94 165 TYR B CA 1
ATOM 3205 C C . TYR B 1 165 ? 9.094 2.691 -2.77 1 93.94 165 TYR B C 1
ATOM 3207 O O . TYR B 1 165 ? 9.57 3.32 -1.82 1 93.94 165 TYR B O 1
ATOM 3215 N N . THR B 1 166 ? 9 3.176 -3.957 1 92.25 166 THR B N 1
ATOM 3216 C CA . THR B 1 166 ? 9.68 4.41 -4.332 1 92.25 166 THR B CA 1
ATOM 3217 C C . THR B 1 166 ? 9.008 5.617 -3.689 1 92.25 166 THR B C 1
ATOM 3219 O O . THR B 1 166 ? 9.672 6.598 -3.344 1 92.25 166 THR B O 1
ATOM 3222 N N . TYR B 1 167 ? 7.719 5.559 -3.504 1 91.38 167 TYR B N 1
ATOM 3223 C CA . TYR B 1 167 ? 6.996 6.711 -2.977 1 91.38 167 TYR B CA 1
ATOM 3224 C C . TYR B 1 167 ? 6.227 6.344 -1.715 1 91.38 167 TYR B C 1
ATOM 3226 O O . TYR B 1 167 ? 6.023 5.16 -1.428 1 91.38 167 TYR B O 1
ATOM 3234 N N . PRO B 1 168 ? 5.781 7.359 -0.987 1 91.31 168 PRO B N 1
ATOM 3235 C CA . PRO B 1 168 ? 5.02 7.066 0.23 1 91.31 168 PRO B CA 1
ATOM 3236 C C . PRO B 1 168 ? 3.689 6.371 -0.058 1 91.31 168 PRO B C 1
ATOM 3238 O O . PRO B 1 168 ? 3.15 6.496 -1.16 1 91.31 168 PRO B O 1
ATOM 3241 N N . GLY B 1 169 ? 3.201 5.586 0.929 1 90.94 169 GLY B N 1
ATOM 3242 C CA . GLY B 1 169 ? 1.9 4.949 0.806 1 90.94 169 GLY B CA 1
ATOM 3243 C C . GLY B 1 169 ? 1.923 3.707 -0.065 1 90.94 169 GLY B C 1
ATOM 3244 O O . GLY B 1 169 ? 0.928 3.381 -0.716 1 90.94 169 GLY B O 1
ATOM 3245 N N . TYR B 1 170 ? 3.131 3.205 -0.209 1 92.56 170 TYR B N 1
ATOM 3246 C CA . TYR B 1 170 ? 3.309 1.95 -0.932 1 92.56 170 TYR B CA 1
ATOM 3247 C C . TYR B 1 170 ? 2.996 2.125 -2.414 1 92.56 170 TYR B C 1
ATOM 3249 O O . TYR B 1 170 ? 2.256 1.33 -2.996 1 92.56 170 TYR B O 1
ATOM 3257 N N . ARG B 1 171 ? 3.57 3.141 -2.938 1 90.44 171 ARG B N 1
ATOM 3258 C CA . ARG B 1 171 ? 3.32 3.475 -4.336 1 90.44 171 ARG B CA 1
ATOM 3259 C C . ARG B 1 171 ? 4.617 3.494 -5.137 1 90.44 171 ARG B C 1
ATOM 3261 O O . ARG B 1 171 ? 5.703 3.623 -4.562 1 90.44 171 ARG B O 1
ATOM 3268 N N . GLY B 1 172 ? 4.488 3.383 -6.449 1 89.19 172 GLY B N 1
ATOM 3269 C CA . GLY B 1 172 ? 5.645 3.418 -7.332 1 89.19 172 GLY B CA 1
ATOM 3270 C C . GLY B 1 172 ? 6.277 2.055 -7.535 1 89.19 172 GLY B C 1
ATOM 3271 O O . GLY B 1 172 ? 5.625 1.025 -7.352 1 89.19 172 GLY B O 1
ATOM 3272 N N . SER B 1 173 ? 7.555 2.117 -7.875 1 90.69 173 SER B N 1
ATOM 3273 C CA . SER B 1 173 ? 8.273 0.869 -8.109 1 90.69 173 SER B CA 1
ATOM 3274 C C . SER B 1 173 ? 8.43 0.066 -6.824 1 90.69 173 SER B C 1
ATOM 3276 O O . SER B 1 173 ? 8.625 0.638 -5.75 1 90.69 173 SER B O 1
ATOM 3278 N N . GLN B 1 174 ? 8.391 -1.175 -7.043 1 93.19 174 GLN B N 1
ATOM 3279 C CA . GLN B 1 174 ? 8.492 -2.084 -5.906 1 93.19 174 GLN B CA 1
ATOM 3280 C C . GLN B 1 174 ? 9.805 -2.861 -5.938 1 93.19 174 GLN B C 1
ATOM 3282 O O . GLN B 1 174 ? 10.266 -3.27 -7.004 1 93.19 174 GLN B O 1
ATOM 3287 N N . TYR B 1 175 ? 10.359 -3.109 -4.754 1 95.38 175 TYR B N 1
ATOM 3288 C CA . TYR B 1 175 ? 11.609 -3.848 -4.602 1 95.38 175 TYR B CA 1
ATOM 3289 C C . TYR B 1 175 ? 11.508 -4.867 -3.475 1 95.38 175 TYR B C 1
ATOM 3291 O O . TYR B 1 175 ? 11.32 -4.5 -2.312 1 95.38 175 TYR B O 1
ATOM 3299 N N . VAL B 1 176 ? 11.633 -6.094 -3.84 1 95.62 176 VAL B N 1
ATOM 3300 C CA . VAL B 1 176 ? 11.531 -7.156 -2.848 1 95.62 176 VAL B CA 1
ATOM 3301 C C . VAL B 1 176 ? 12.875 -7.344 -2.148 1 95.62 176 VAL B C 1
ATOM 3303 O O . VAL B 1 176 ? 13.914 -7.48 -2.807 1 95.62 176 VAL B O 1
ATOM 3306 N N . LEU B 1 177 ? 12.844 -7.25 -0.86 1 94.62 177 LEU B N 1
ATOM 3307 C CA . LEU B 1 177 ? 14.008 -7.469 -0.011 1 94.62 177 LEU B CA 1
ATOM 3308 C C . LEU B 1 177 ? 13.867 -8.766 0.784 1 94.62 177 LEU B C 1
ATOM 3310 O O . LEU B 1 177 ? 13.336 -8.758 1.894 1 94.62 177 LEU B O 1
ATOM 3314 N N . GLU B 1 178 ? 14.32 -9.781 0.167 1 90.06 178 GLU B N 1
ATOM 3315 C CA . GLU B 1 178 ? 14.328 -11.078 0.843 1 90.06 178 GLU B CA 1
ATOM 3316 C C . GLU B 1 178 ? 15.609 -11.273 1.65 1 90.06 178 GLU B C 1
ATOM 3318 O O . GLU B 1 178 ? 16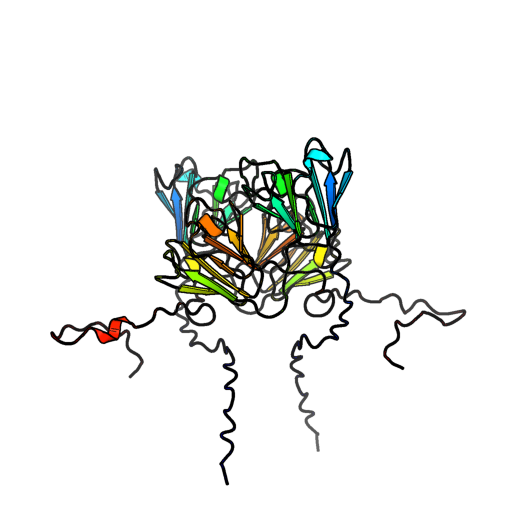.688 -10.836 1.234 1 90.06 178 GLU B O 1
ATOM 3323 N N . HIS B 1 179 ? 15.445 -11.969 2.686 1 83.69 179 HIS B N 1
ATOM 3324 C CA . HIS B 1 179 ? 16.516 -12.234 3.637 1 83.69 179 HIS B CA 1
ATOM 3325 C C . HIS B 1 179 ? 17.891 -12.047 2.988 1 83.69 179 HIS B C 1
ATOM 3327 O O . HIS B 1 179 ? 18.172 -12.648 1.951 1 83.69 179 HIS B O 1
ATOM 3333 N N . GLY B 1 180 ? 18.656 -11.055 3.615 1 89.31 180 GLY B N 1
ATOM 3334 C CA . GLY B 1 180 ? 20 -10.859 3.135 1 89.31 180 GLY B CA 1
ATOM 3335 C C . GLY B 1 180 ? 20.484 -9.422 3.283 1 89.31 180 GLY B C 1
ATOM 3336 O O . GLY B 1 180 ? 19.797 -8.594 3.869 1 89.31 180 GLY B O 1
ATOM 3337 N N . ASP B 1 181 ? 21.781 -9.305 2.799 1 95.88 181 ASP B N 1
ATOM 3338 C CA . ASP B 1 181 ? 22.469 -8.016 2.832 1 95.88 181 ASP B CA 1
ATOM 3339 C C . ASP B 1 181 ? 22.469 -7.363 1.451 1 95.88 181 ASP B C 1
ATOM 3341 O O . ASP B 1 181 ? 22.891 -7.98 0.468 1 95.88 181 ASP B O 1
ATOM 3345 N N . PHE B 1 182 ? 22.016 -6.156 1.47 1 97.62 182 PHE B N 1
ATOM 3346 C CA . PHE B 1 182 ? 22.016 -5.359 0.249 1 97.62 182 PHE B CA 1
ATOM 3347 C C . PHE B 1 182 ? 22.922 -4.141 0.407 1 97.62 182 PHE B C 1
ATOM 3349 O O . PHE B 1 182 ? 22.5 -3.121 0.957 1 97.62 182 PHE B O 1
ATOM 3356 N N . LYS B 1 183 ? 24.078 -4.273 -0.084 1 97.88 183 LYS B N 1
ATOM 3357 C CA . LYS B 1 183 ? 25.109 -3.279 0.183 1 97.88 183 LYS B CA 1
ATOM 3358 C C . LYS B 1 183 ? 24.891 -2.016 -0.644 1 97.88 183 LYS B C 1
ATOM 3360 O O . LYS B 1 183 ? 25.469 -0.967 -0.351 1 97.88 183 LYS B O 1
ATOM 3365 N N . HIS B 1 184 ? 24.203 -2.197 -1.681 1 97.81 184 HIS B N 1
ATOM 3366 C CA . HIS B 1 184 ? 23.922 -1.121 -2.627 1 97.81 184 HIS B CA 1
ATOM 3367 C C . HIS B 1 184 ? 22.531 -1.261 -3.23 1 97.81 184 HIS B C 1
ATOM 3369 O O . HIS B 1 184 ? 22.031 -2.375 -3.398 1 97.81 184 HIS B O 1
ATOM 3375 N N . TRP B 1 185 ? 21.859 -0.17 -3.613 1 95.94 185 TRP B N 1
ATOM 3376 C CA . TRP B 1 185 ? 20.5 -0.216 -4.113 1 95.94 185 TRP B CA 1
ATOM 3377 C C . TRP B 1 185 ? 20.406 -1.04 -5.395 1 95.94 185 TRP B C 1
ATOM 3379 O O . TRP B 1 185 ? 19.359 -1.586 -5.723 1 95.94 185 TRP B O 1
ATOM 3389 N N . ASN B 1 186 ? 21.453 -1.128 -6.129 1 95.75 186 ASN B N 1
ATOM 3390 C CA . ASN B 1 186 ? 21.484 -1.991 -7.305 1 95.75 186 ASN B CA 1
ATOM 3391 C C . ASN B 1 186 ? 21.234 -3.449 -6.934 1 95.75 186 ASN B C 1
ATOM 3393 O O . ASN B 1 186 ? 20.734 -4.227 -7.754 1 95.75 186 ASN B O 1
ATOM 3397 N N . ASP B 1 187 ? 21.594 -3.799 -5.684 1 95.62 187 ASP B N 1
ATOM 3398 C CA . ASP B 1 187 ? 21.453 -5.184 -5.242 1 95.62 187 ASP B CA 1
ATOM 3399 C C . ASP B 1 187 ? 19.984 -5.609 -5.227 1 95.62 187 ASP B C 1
ATOM 3401 O O . ASP B 1 187 ? 19.672 -6.797 -5.336 1 95.62 187 ASP B O 1
ATOM 3405 N N . TRP B 1 188 ? 19.125 -4.617 -5.062 1 93.44 188 TRP B N 1
ATOM 3406 C CA . TRP B 1 188 ? 17.719 -5.004 -5.121 1 93.44 188 TRP B CA 1
ATOM 3407 C C . TRP B 1 188 ? 17.078 -4.535 -6.422 1 93.44 188 TRP B C 1
ATOM 3409 O O . TRP B 1 188 ? 15.852 -4.512 -6.543 1 93.44 188 TRP B O 1
ATOM 3419 N N . GLY B 1 189 ? 17.812 -4.055 -7.348 1 92 189 GLY B N 1
ATOM 3420 C CA . GLY B 1 189 ? 17.328 -3.789 -8.695 1 92 189 GLY B CA 1
ATOM 3421 C C . GLY B 1 189 ? 16.953 -2.338 -8.914 1 92 189 GLY B C 1
ATOM 3422 O O . GLY B 1 189 ? 16.359 -1.997 -9.938 1 92 189 GLY B O 1
ATOM 3423 N N . ALA B 1 190 ? 17.203 -1.477 -8.031 1 94 190 ALA B N 1
ATOM 3424 C CA . ALA B 1 190 ? 16.859 -0.067 -8.188 1 94 190 ALA B CA 1
ATOM 3425 C C . ALA B 1 190 ? 17.953 0.697 -8.914 1 94 190 ALA B C 1
ATOM 3427 O O . ALA B 1 190 ? 19.125 0.269 -8.93 1 94 190 ALA B O 1
ATOM 3428 N N . THR B 1 191 ? 17.547 1.778 -9.547 1 93.25 191 THR B N 1
ATOM 3429 C CA . THR B 1 191 ? 18.516 2.621 -10.25 1 93.25 191 THR B CA 1
ATOM 3430 C C . THR B 1 191 ? 18.859 3.85 -9.414 1 93.25 191 THR B C 1
ATOM 3432 O O . THR B 1 191 ? 19.766 4.617 -9.773 1 93.25 191 THR B O 1
ATOM 3435 N N . ALA B 1 192 ? 18.234 4.07 -8.328 1 93.5 192 ALA B N 1
ATOM 3436 C CA . ALA B 1 192 ? 18.453 5.18 -7.406 1 93.5 192 ALA B CA 1
ATOM 3437 C C . ALA B 1 192 ? 18.031 4.805 -5.988 1 93.5 192 ALA B C 1
ATOM 3439 O O . ALA B 1 192 ? 17.172 3.939 -5.801 1 93.5 192 ALA B O 1
ATOM 3440 N N . PRO B 1 193 ? 18.625 5.348 -4.996 1 93.94 193 PRO B N 1
ATOM 3441 C CA . PRO B 1 193 ? 18.297 5.039 -3.604 1 93.94 193 PRO B CA 1
ATOM 3442 C C . PRO B 1 193 ? 17.031 5.742 -3.131 1 93.94 193 PRO B C 1
ATOM 3444 O O . PRO B 1 193 ? 17.062 6.516 -2.174 1 93.94 193 PRO B O 1
ATOM 3447 N N . GLN B 1 194 ? 15.891 5.387 -3.641 1 90.44 194 GLN B N 1
ATOM 3448 C CA . GLN B 1 194 ? 14.719 6.234 -3.471 1 90.44 194 GLN B CA 1
ATOM 3449 C C . GLN B 1 194 ? 13.578 5.465 -2.801 1 90.44 194 GLN B C 1
ATOM 3451 O O . GLN B 1 194 ? 12.406 5.773 -3.018 1 90.44 194 GLN B O 1
ATOM 3456 N N . ILE B 1 195 ? 13.812 4.609 -1.931 1 94.38 195 ILE B N 1
ATOM 3457 C CA . ILE B 1 195 ? 12.727 3.934 -1.222 1 94.38 195 ILE B CA 1
ATOM 3458 C C . ILE B 1 195 ? 12.133 4.875 -0.173 1 94.38 195 ILE B C 1
ATOM 3460 O O . ILE B 1 195 ? 12.867 5.457 0.632 1 94.38 195 ILE B O 1
ATOM 3464 N N . GLN B 1 196 ? 10.812 5.023 -0.152 1 93.38 196 GLN B N 1
ATOM 3465 C CA . GLN B 1 196 ? 10.195 5.957 0.782 1 93.38 196 GLN B CA 1
ATOM 3466 C C . GLN B 1 196 ? 9.148 5.258 1.644 1 93.38 196 GLN B C 1
ATOM 3468 O O . GLN B 1 196 ? 8.633 5.844 2.598 1 93.38 196 GLN B O 1
ATOM 3473 N N . SER B 1 197 ? 8.812 4.078 1.361 1 93.56 197 SER B N 1
ATOM 3474 C CA . SER B 1 197 ? 7.93 3.266 2.191 1 93.56 197 SER B CA 1
ATOM 3475 C C . SER B 1 197 ? 8.289 1.786 2.09 1 93.56 197 SER B C 1
ATOM 3477 O O . SER B 1 197 ? 8.898 1.354 1.111 1 93.56 197 SER B O 1
ATOM 3479 N N . VAL B 1 198 ? 7.969 1.025 3.145 1 94.31 198 VAL B N 1
ATOM 3480 C CA . VAL B 1 198 ? 8.289 -0.398 3.182 1 94.31 198 VAL B CA 1
ATOM 3481 C C . VAL B 1 198 ? 7.199 -1.152 3.941 1 94.31 198 VAL B C 1
ATOM 3483 O O . VAL B 1 198 ? 6.621 -0.627 4.895 1 94.31 198 VAL B O 1
ATOM 3486 N N . ARG B 1 199 ? 6.945 -2.326 3.488 1 92.12 199 ARG B N 1
ATOM 3487 C CA . ARG B 1 199 ? 6.023 -3.18 4.234 1 92.12 199 ARG B CA 1
ATOM 3488 C C . ARG B 1 199 ? 6.496 -4.629 4.23 1 92.12 199 ARG B C 1
ATOM 3490 O O . ARG B 1 199 ? 7.211 -5.051 3.316 1 92.12 199 ARG B O 1
ATOM 3497 N N . ARG B 1 200 ? 6.066 -5.305 5.215 1 88.88 200 ARG B N 1
ATOM 3498 C CA . ARG B 1 200 ? 6.379 -6.727 5.309 1 88.88 200 ARG B CA 1
ATOM 3499 C C . ARG B 1 200 ? 5.438 -7.551 4.438 1 88.88 200 ARG B C 1
ATOM 3501 O O . ARG B 1 200 ? 4.238 -7.27 4.371 1 88.88 200 ARG B O 1
ATOM 3508 N N . VAL B 1 201 ? 5.973 -8.539 3.795 1 88.06 201 VAL B N 1
ATOM 3509 C CA . VAL B 1 201 ? 5.156 -9.5 3.061 1 88.06 201 VAL B CA 1
ATOM 3510 C C . VAL B 1 201 ? 4.77 -10.656 3.977 1 88.06 201 VAL B C 1
ATOM 3512 O O . VAL B 1 201 ? 5.637 -11.297 4.57 1 88.06 201 VAL B O 1
ATOM 3515 N N . ARG B 1 202 ? 3.533 -10.883 4.18 1 75.56 202 ARG B N 1
ATOM 3516 C CA . ARG B 1 202 ? 3.055 -11.883 5.129 1 75.56 202 ARG B CA 1
ATOM 3517 C C . ARG B 1 202 ? 2.297 -13 4.414 1 75.56 202 ARG B C 1
ATOM 3519 O O . ARG B 1 202 ? 1.66 -12.766 3.387 1 75.56 202 ARG B O 1
ATOM 3526 N N . ASP B 1 203 ? 2.582 -14.25 4.93 1 64.12 203 ASP B N 1
ATOM 3527 C CA . ASP B 1 203 ? 1.811 -15.383 4.43 1 64.12 203 ASP B CA 1
ATOM 3528 C C . ASP B 1 203 ? 0.426 -15.43 5.07 1 64.12 203 ASP B C 1
ATOM 3530 O O . ASP B 1 203 ? 0.3 -15.68 6.27 1 64.12 203 ASP B O 1
ATOM 3534 N N . MET B 1 204 ? -0.446 -14.578 4.633 1 53.41 204 MET B N 1
ATOM 3535 C CA . MET B 1 204 ? -1.725 -14.531 5.336 1 53.41 204 MET B CA 1
ATOM 3536 C C . MET B 1 204 ? -2.467 -15.859 5.195 1 53.41 204 MET B C 1
ATOM 3538 O O . MET B 1 204 ? -3.648 -15.953 5.531 1 53.41 204 MET B O 1
ATOM 3542 N N . GLN B 1 205 ? -1.902 -16.781 4.68 1 44.56 205 GLN B N 1
ATOM 3543 C CA . GLN B 1 205 ? -2.666 -18.031 4.652 1 44.56 205 GLN B CA 1
ATOM 3544 C C . GLN B 1 205 ? -3.148 -18.406 6.051 1 44.56 205 GLN B C 1
ATOM 3546 O O . GLN B 1 205 ? -4.242 -18.953 6.207 1 44.56 205 GLN B O 1
ATOM 3551 N N . CYS B 1 206 ? -2.291 -18.281 6.965 1 37.62 206 CYS B N 1
ATOM 3552 C CA . CYS B 1 206 ? -2.541 -19.062 8.172 1 37.62 206 CYS B CA 1
ATOM 3553 C C . CYS B 1 206 ? -3.461 -18.312 9.125 1 37.62 206 CYS B C 1
ATOM 3555 O O . CYS B 1 206 ? -3.703 -18.766 10.25 1 37.62 206 CYS B O 1
ATOM 3557 N N . ILE B 1 207 ? -3.607 -17.062 8.945 1 40.84 207 ILE B N 1
ATOM 3558 C CA . ILE B 1 207 ? -4.098 -16.406 10.148 1 40.84 207 ILE B CA 1
ATOM 3559 C C . ILE B 1 207 ? -5.574 -16.734 10.352 1 40.84 207 ILE B C 1
ATOM 3561 O O . ILE B 1 207 ? -6.449 -16.047 9.812 1 40.84 207 ILE B O 1
ATOM 3565 N N . VAL B 1 208 ? -6.191 -17.672 9.758 1 37.91 208 VAL B N 1
ATOM 3566 C CA . VAL B 1 208 ? -7.613 -17.781 10.07 1 37.91 208 VAL B CA 1
ATOM 3567 C C . VAL B 1 208 ? -7.832 -17.547 11.57 1 37.91 208 VAL B C 1
ATOM 3569 O O . VAL B 1 208 ? -8.914 -17.125 11.984 1 37.91 208 VAL B O 1
ATOM 3572 N N . ASN B 1 209 ? -7.246 -18.203 12.422 1 33.81 209 ASN B N 1
ATOM 3573 C CA . ASN B 1 209 ? -7.844 -18.438 13.727 1 33.81 209 ASN B CA 1
ATOM 3574 C C . ASN B 1 209 ? -7.805 -17.188 14.602 1 33.81 209 ASN B C 1
ATOM 3576 O O . ASN B 1 209 ? -8.727 -16.938 15.375 1 33.81 209 ASN B O 1
ATOM 3580 N N . GLY B 1 210 ? -6.668 -16.578 14.938 1 32.75 210 GLY B N 1
ATOM 3581 C CA . GLY B 1 210 ? -6.629 -15.836 16.188 1 32.75 210 GLY B CA 1
ATOM 3582 C C . GLY B 1 210 ? -7.117 -14.406 16.047 1 32.75 210 GLY B C 1
ATOM 3583 O O . GLY B 1 210 ? -7.969 -13.961 16.812 1 32.75 210 GLY B O 1
ATOM 3584 N N . ALA B 1 211 ? -6.426 -13.477 15.328 1 38.72 211 ALA B N 1
ATOM 3585 C CA . ALA B 1 211 ? -6.754 -12.062 15.516 1 38.72 211 ALA B CA 1
ATOM 3586 C C . ALA B 1 211 ? -7.961 -11.672 14.664 1 38.72 211 ALA B C 1
ATOM 3588 O O . ALA B 1 211 ? -8.68 -10.727 15 1 38.72 211 ALA B O 1
ATOM 3589 N N . ILE B 1 212 ? -8.016 -12.07 13.453 1 42.12 212 ILE B N 1
ATOM 3590 C CA . ILE B 1 212 ? -9.211 -11.805 12.656 1 42.12 212 ILE B CA 1
ATOM 3591 C C . ILE B 1 212 ? -10.281 -12.844 12.984 1 42.12 212 ILE B C 1
ATOM 3593 O O . ILE B 1 212 ? -10.094 -14.039 12.75 1 42.12 212 ILE B O 1
ATOM 3597 N N . LEU B 1 213 ? -11.016 -12.711 14.047 1 37.34 213 LEU B N 1
ATOM 3598 C CA . LEU B 1 213 ? -12.148 -13.555 14.406 1 37.34 213 LEU B CA 1
ATOM 3599 C C . LEU B 1 213 ? -13.188 -13.578 13.289 1 37.34 213 LEU B C 1
ATOM 3601 O O . LEU B 1 213 ? -13.797 -12.555 12.984 1 37.34 213 LEU B O 1
ATOM 3605 N N . MET B 1 214 ? -12.906 -14.266 12.258 1 36.28 214 MET B N 1
ATOM 3606 C CA . MET B 1 214 ? -14.125 -14.547 11.492 1 36.28 214 MET B CA 1
ATOM 3607 C C . MET B 1 214 ? -15.172 -15.227 12.359 1 36.28 214 MET B C 1
ATOM 3609 O O . MET B 1 214 ? -14.945 -16.328 12.859 1 36.28 214 MET B O 1
ATOM 3613 N N . ILE B 1 215 ? -15.797 -14.555 13.172 1 32.28 215 ILE B N 1
ATOM 3614 C CA . ILE B 1 215 ? -16.938 -15.117 13.883 1 32.28 215 ILE B CA 1
ATOM 3615 C C . ILE B 1 215 ? -17.875 -15.82 12.891 1 32.28 215 ILE B C 1
ATOM 3617 O O . ILE B 1 215 ? -18.578 -15.164 12.117 1 32.28 215 ILE B O 1
ATOM 3621 N N . ASN B 1 216 ? -17.453 -16.688 12.156 1 30.06 216 ASN B N 1
ATOM 3622 C CA . ASN B 1 216 ? -18.5 -17.625 11.773 1 30.06 216 ASN B CA 1
ATOM 3623 C C . ASN B 1 216 ? -19.312 -18.094 12.984 1 30.06 216 ASN B C 1
ATOM 3625 O O . ASN B 1 216 ? -18.766 -18.719 13.891 1 30.06 216 ASN B O 1
ATOM 3629 N N . LEU B 1 217 ? -20.25 -17.438 13.414 1 29.84 217 LEU B N 1
ATOM 3630 C CA . LEU B 1 217 ? -21.359 -18.078 14.117 1 29.84 217 LEU B CA 1
ATOM 3631 C C . LEU B 1 217 ? -21.812 -19.328 13.375 1 29.84 217 LEU B C 1
ATOM 3633 O O . LEU B 1 217 ? -22.234 -19.25 12.219 1 29.84 217 LEU B O 1
ATOM 3637 N N . ILE B 1 218 ? -21.344 -20.484 13.703 1 28.53 218 ILE B N 1
ATOM 3638 C CA . ILE B 1 218 ? -21.969 -21.781 13.867 1 28.53 218 ILE B CA 1
ATOM 3639 C C . ILE B 1 218 ? -23.406 -21.625 14.328 1 28.53 218 ILE B C 1
ATOM 3641 O O . ILE B 1 218 ? -23.672 -21.375 15.508 1 28.53 218 ILE B O 1
ATOM 3645 N N . LEU B 1 219 ? -24.125 -20.734 13.75 1 27.31 219 LEU B N 1
ATOM 3646 C CA . LEU B 1 219 ? -25.562 -20.969 13.875 1 27.31 219 LEU B CA 1
ATOM 3647 C C . LEU B 1 219 ? -25.953 -22.281 13.203 1 27.31 219 LEU B C 1
ATOM 3649 O O . LEU B 1 219 ? -27.125 -22.5 12.914 1 27.31 219 LEU B O 1
ATOM 3653 N N . LEU B 1 220 ? -25.109 -23.203 12.719 1 26.05 220 LEU B N 1
ATOM 3654 C CA . LEU B 1 220 ? -25.766 -24.453 12.352 1 26.05 220 LEU B CA 1
ATOM 3655 C C . LEU B 1 220 ? -26.453 -25.094 13.555 1 26.05 220 LEU B C 1
ATOM 3657 O O . LEU B 1 220 ? -27.344 -25.938 13.406 1 26.05 220 LEU B O 1
ATOM 3661 N N . ALA B 1 221 ? -25.969 -25.188 14.719 1 26.81 221 ALA B N 1
ATOM 3662 C CA . ALA B 1 221 ? -26.469 -26.328 15.469 1 26.81 221 ALA B CA 1
ATOM 3663 C C . ALA B 1 221 ? -27.969 -26.266 15.664 1 26.81 221 ALA B C 1
ATOM 3665 O O . ALA B 1 221 ? -28.609 -27.25 16.031 1 26.81 221 ALA B O 1
ATOM 3666 N N . ILE B 1 222 ? -28.75 -25.281 15.758 1 26.23 222 ILE B N 1
ATOM 3667 C CA . ILE B 1 222 ? -29.969 -25.594 16.469 1 26.23 222 ILE B CA 1
ATOM 3668 C C . ILE B 1 222 ? -30.984 -26.203 15.508 1 26.23 222 ILE B C 1
ATOM 3670 O O . ILE B 1 222 ? -32.188 -26.219 15.789 1 26.23 222 ILE B O 1
ATOM 3674 N N . LYS B 1 223 ? -30.938 -26.75 14.258 1 26.75 223 LYS B N 1
ATOM 3675 C CA . LYS B 1 223 ? -32.156 -27.359 13.711 1 26.75 223 LYS B CA 1
ATOM 3676 C C . LYS B 1 223 ? -32.25 -28.828 14.07 1 26.75 223 LYS B C 1
ATOM 3678 O O . LYS B 1 223 ? -33.062 -29.562 13.531 1 26.75 223 LYS B O 1
ATOM 3683 N N . GLY B 1 224 ? -31.438 -29.734 14.828 1 26.2 224 GLY B N 1
ATOM 3684 C CA . GLY B 1 224 ? -31.844 -31.125 15.031 1 26.2 224 GLY B CA 1
ATOM 3685 C C . GLY B 1 224 ? -33.156 -31.266 15.758 1 26.2 224 GLY B C 1
ATOM 3686 O O . GLY B 1 224 ? -33.281 -30.953 16.953 1 26.2 224 GLY B O 1
ATOM 3687 N N . THR B 1 225 ? -34.375 -31.094 15.68 1 24.52 225 THR B N 1
ATOM 3688 C CA . THR B 1 225 ? -35.125 -32.156 16.297 1 24.52 225 THR B CA 1
ATOM 3689 C C . THR B 1 225 ? -34.812 -33.5 15.656 1 24.52 225 THR B C 1
ATOM 3691 O O . THR B 1 225 ? -34.594 -34.5 16.359 1 24.52 225 THR B O 1
ATOM 3694 N N . ASN B 1 226 ? -35.5 -34.281 14.734 1 24.22 226 ASN B N 1
ATOM 3695 C CA . ASN B 1 226 ? -35.719 -35.719 14.852 1 24.22 226 ASN B CA 1
ATOM 3696 C C . ASN B 1 226 ? -34.469 -36.5 14.555 1 24.22 226 ASN B C 1
ATOM 3698 O O . ASN B 1 226 ? -34.094 -37.406 15.312 1 24.22 226 ASN B O 1
ATOM 3702 N N . LYS B 1 227 ? -34.219 -37.312 13.406 1 25.92 227 LYS B N 1
ATOM 3703 C CA . LYS B 1 227 ? -33.5 -38.594 13.508 1 25.92 227 LYS B CA 1
ATOM 3704 C C . LYS B 1 227 ? -32.031 -38.375 13.906 1 25.92 227 LYS B C 1
ATOM 3706 O O . LYS B 1 227 ? -31.531 -37.281 13.82 1 25.92 227 LYS B O 1
ATOM 3711 N N . SER B 1 228 ? -30.891 -39.312 13.453 1 21.7 228 SER B N 1
ATOM 3712 C CA . SER B 1 228 ? -29.609 -39.875 13.859 1 21.7 228 SER B CA 1
ATOM 3713 C C . SER B 1 228 ? -28.516 -38.781 13.836 1 21.7 228 SER B C 1
ATOM 3715 O O . SER B 1 228 ? -28.594 -37.844 13.031 1 21.7 228 SER B O 1
ATOM 3717 N N . LYS B 1 229 ? -27.484 -38.781 14.859 1 24.05 229 LYS B N 1
ATOM 3718 C CA . LYS B 1 229 ? -26.484 -38.062 15.617 1 24.05 229 LYS B CA 1
ATOM 3719 C C . LYS B 1 229 ? -25.359 -37.562 14.703 1 24.05 229 LYS B C 1
ATOM 3721 O O . LYS B 1 229 ? -24.594 -36.656 15.078 1 24.05 229 LYS B O 1
ATOM 3726 N N . LYS B 1 230 ? -24.812 -38.156 13.758 1 22.98 230 LYS B N 1
ATOM 3727 C CA . LYS B 1 230 ? -23.359 -38.281 13.82 1 22.98 230 LYS B CA 1
ATOM 3728 C C . LYS B 1 230 ? -22.688 -37.031 13.234 1 22.98 230 LYS B C 1
ATOM 3730 O O . LYS B 1 230 ? -22.672 -36.844 12.023 1 22.98 230 LYS B O 1
ATOM 3735 N N . VAL B 1 231 ? -23.125 -35.938 13.562 1 22.22 231 VAL B N 1
ATOM 3736 C CA . VAL B 1 231 ? -22.531 -34.75 12.953 1 22.22 231 VAL B CA 1
ATOM 3737 C C . VAL B 1 231 ? -21.047 -34.719 13.266 1 22.22 231 VAL B C 1
ATOM 3739 O O . VAL B 1 231 ? -20.641 -34.812 14.422 1 22.22 231 VAL B O 1
ATOM 3742 N N . ALA B 1 232 ? -20.109 -35.188 12.492 1 20.55 232 ALA B N 1
ATOM 3743 C CA . ALA B 1 232 ? -18.672 -35.375 12.672 1 20.55 232 ALA B CA 1
ATOM 3744 C C . ALA B 1 232 ? -18.031 -34.094 13.227 1 20.55 232 ALA B C 1
ATOM 3746 O O . ALA B 1 232 ? -18.125 -33.031 12.617 1 20.55 232 ALA B O 1
ATOM 3747 N N . LEU B 1 233 ? -18.078 -33.875 14.531 1 21.47 233 LEU B N 1
ATOM 3748 C CA . LEU B 1 233 ? -17.391 -33.031 15.508 1 21.47 233 LEU B CA 1
ATOM 3749 C C . LEU B 1 233 ? -15.891 -32.969 15.219 1 21.47 233 LEU B C 1
ATOM 3751 O O . LEU B 1 233 ? -15.242 -34.031 15.078 1 21.47 233 LEU B O 1
ATOM 3755 N N . CYS B 1 234 ? -15.484 -32.188 14.391 1 20.64 234 CYS B N 1
ATOM 3756 C CA . CYS B 1 234 ? -14.031 -32.219 14.297 1 20.64 234 CYS B CA 1
ATOM 3757 C C . CYS B 1 234 ? -13.406 -32.375 15.68 1 20.64 234 CYS B C 1
ATOM 3759 O O . CYS B 1 234 ? -13.727 -31.625 16.594 1 20.64 234 CYS B O 1
ATOM 3761 N N . SER B 1 235 ? -13.086 -33.594 16.094 1 18.94 235 SER B N 1
ATOM 3762 C CA . SER B 1 235 ? -12.5 -34.25 17.25 1 18.94 235 SER B CA 1
ATOM 3763 C C . SER B 1 235 ? -11.414 -33.375 17.891 1 18.94 235 SER B C 1
ATOM 3765 O O . SER B 1 235 ? -10.484 -32.969 17.219 1 18.94 235 SER B O 1
ATOM 3767 N N . LEU B 1 236 ? -11.688 -32.688 18.938 1 21.33 236 LEU B N 1
ATOM 3768 C CA . LEU B 1 236 ? -10.828 -32.438 20.094 1 21.33 236 LEU B CA 1
ATOM 3769 C C . LEU B 1 236 ? -10.086 -33.719 20.484 1 21.33 236 LEU B C 1
ATOM 3771 O O . LEU B 1 236 ? -10.594 -34.812 20.281 1 21.33 236 LEU B O 1
ATOM 3775 N N . TRP B 1 237 ? -8.82 -33.938 20.859 1 17.84 237 TRP B N 1
ATOM 3776 C CA . TRP B 1 237 ? -8.344 -35.25 21.328 1 17.84 237 TRP B CA 1
ATOM 3777 C C . TRP B 1 237 ? -9.367 -35.938 22.234 1 17.84 237 TRP B C 1
ATOM 3779 O O . TRP B 1 237 ? -9.883 -35.281 23.156 1 17.84 237 TRP B O 1
ATOM 3789 N N . LEU B 1 238 ? -10.219 -36.875 21.906 1 17.98 238 LEU B N 1
ATOM 3790 C CA . LEU B 1 238 ? -10.172 -38 22.844 1 17.98 238 LEU B CA 1
ATOM 3791 C C . LEU B 1 238 ? -8.828 -38.719 22.766 1 17.98 238 LEU B C 1
ATOM 3793 O O . LEU B 1 238 ? -8.312 -38.969 21.672 1 17.98 238 LEU B O 1
#

Radius of gyration: 24.81 Å; Cα contacts (8 Å, |Δi|>4): 1149; chains: 2; bounding box: 75×69×81 Å

Organism: Echeneis naucrates (NCBI:txid173247)

Secondary structure (DSSP, 8-state):
-----------------------------EEEEEEETTTEEEEEEESS-BS-GGGT-S---EEEEEE--EEEEEETTTEEEEEEE-SEEE-SGGGTSSS-S-----EEEE-----S--EEEEEEEGGGEEEEEEESS--BS-SGGGT--S---EEEEEEEEEEEEEETTTEEEEEEEEEEEESSGGGGT-SSS---EEEE---GGGTTSSSS-EE----SGGG--S------------/-----------------S-----------EEEEEEETTTEEEEEEESS-BS-GGGT-S---EEEEEE--EEEEEETTTEEEEEEE-SEEE-SGGGTSSS-S-----EEEE-----S--EEEEEEEGGGEEEEEEESS--BS-SGGGT--S---EEEEEEEEEEEEEETTTEEEEEEEEEEEESSGGGGT-SSS---EEEE---GGGTTSSSS-EE-----GGG--SS-----------

pLDDT: mean 73.77, std 28.25, range [17.84, 97.88]

InterPro domains:
  IPR001064 Beta/gamma crystallin [PF00030] (30-110)
  IPR001064 Beta/gamma crystallin [PF00030] (119-201)
  IPR001064 Beta/gamma crystallin [PR01367] (65-84)
  IPR001064 Beta/gamma crystallin [PR01367] (85-99)
  IPR001064 Beta/gamma crystallin [PR01367] (120-139)
  IPR001064 Beta/gamma crystallin [PR01367] (179-188)
  IPR001064 Beta/gamma crystallin [PS50915] (68-112)
  IPR001064 Beta/gamma crystallin [PS50915] (160-202)
  IPR001064 Beta/gamma crystallin [SM00247] (30-111)
  IPR001064 Beta/gamma crystallin [SM00247] (119-201)
  IPR011024 Gamma-crystallin-like [SSF49695] (30-202)
  IPR050252 Beta/Gamma-Crystallin [PTHR11818] (30-205)

Foldseek 3Di:
DDPDPPPPPPPPPLPPPPPCPCPVPVQQWKKKFAQAFQRDHDIDIDRFKFQFCCVVPVFTFWMATQFAWKKWALHGRRAHFIFTRDHGIGRGQPRGALPDPGRGTTIMGGDDFDPDWWKKKFAAAFQRDHDIDIDTDDWWLFVVVVVNPHFGFWMAGQDGKKWFAQHGRRGHTIFIDDHGTGRGPVSRPDPGRRTTTMDGDHRVPPPQPGDPPPPPPPPVPPPPDDDDDCPPPVDDDD/DPPPPPPPPPPPPLPPPPPCPCPVPVQQWKKKFAQAFQRDHDIDIDRFKFQFCCVVPVFTFWMATQFAWKKWALHGRRAHFIWTRDHGIGRGQPRGALPDPGRGTTIMGGDDFDPDWWKKKFAAAFQRDHDIDIDTDDWFLFVVVVVNPHFGFWMAGCDGKKWFAQHGRRGHTIFIDDHGTGRGPVSRPDPGRRTTTMDGDHRVPPPQPGDPPPPPPPPPPDPDDDDDDCPPPVDDDD

Sequence (476 aa):
MVDQILGLSSKFFWSCKHNFLLLTQQSHTKLAVFEFENFRGKKVALSGESKNVLEKIERVGSVIVESGPWVGYECPGFAGEQFVLEKGEYPRWSTWTNCQSIYSLSSFRPLKVDSADHKLNLFENAGFEGRKMEIVDDDVPSLWAHGFQDRVASAKAIGGTWVGYTYPGYRGSQYVLEHGDFKHWNDWGATAPQIQSVRRVRDMQCIVNGAILMINLILLAIKGTNKSKKVALCSLWLMVDQILGLSSKFFWSCKHNFLLLTQQSHTKLAVFEFENFRGKKVALSGESKNVLEKIERVGSVIVESGPWVGYECPGFAGEQFVLEKGEYPRWSTWTNCQSIYSLSSFRPLKVDSADHKLNLFENAGFEGRKMEIVDDDVPSLWAHGFQDRVASAKAIGGTWVGYTYPGYRGSQYVLEHGDFKHWNDWGATAPQIQSVRRVRDMQCIVNGAILMINLILLAIKGTNKSKKVALCSLWL

Nearest PDB structures (foldseek):
  3qk3-assembly1_C  TM=9.825E-01  e=1.175E-27  Homo sapiens
  3qk3-assembly1_A  TM=9.782E-01  e=1.175E-27  Homo sapiens
  1oki-assembly1_B  TM=9.730E-01  e=7.383E-27  Homo sapiens
  1ytq-assembly1_A  TM=4.945E-01  e=1.337E-25  Homo sapiens
  1blb-assembly1_B-2  TM=4.936E-01  e=1.520E-23  Bos taurus

Solvent-accessible surface area (backbone atoms only — not comparable to full-atom values): 25579 Å² total; per-residue (Å²): 141,82,83,78,82,77,75,78,77,74,75,79,71,82,63,82,67,59,82,70,70,64,68,71,55,70,78,68,34,31,35,36,39,11,36,31,52,68,65,30,75,62,72,46,77,38,65,56,67,33,49,50,50,56,80,81,36,90,45,55,19,12,39,36,29,76,30,47,31,31,35,36,11,40,29,57,67,71,28,78,58,43,31,75,40,38,26,36,70,26,47,34,44,56,45,65,25,37,39,51,94,56,57,56,54,21,12,39,34,69,54,76,50,56,81,77,63,43,29,37,36,38,11,39,29,53,67,70,30,78,57,41,41,37,41,54,80,69,63,34,44,26,33,38,36,64,69,54,67,77,43,35,16,12,37,35,23,78,23,28,22,32,35,34,10,45,21,32,54,59,20,42,59,42,31,68,41,58,60,43,79,26,50,34,35,58,71,54,67,42,94,58,38,48,56,25,11,39,36,69,51,68,56,42,66,70,55,53,68,74,76,38,45,56,59,71,71,76,62,68,68,74,72,75,71,80,90,83,81,82,71,82,61,85,76,67,89,124,138,82,78,79,80,78,77,79,79,77,75,78,71,80,61,84,67,61,81,69,72,64,68,72,54,70,78,69,34,30,35,36,39,12,36,30,52,67,66,30,74,62,73,46,78,36,66,56,68,35,51,51,50,55,81,81,35,91,46,56,18,12,40,36,29,75,29,48,33,32,34,36,11,40,30,55,68,70,28,77,58,42,31,75,38,39,26,36,70,26,47,34,44,55,46,63,25,38,37,53,95,56,56,58,55,21,10,38,33,69,55,75,49,56,81,76,63,42,30,36,37,40,12,39,29,53,66,69,29,78,56,40,42,36,41,53,80,66,64,33,46,25,32,39,36,63,69,55,69,76,43,35,17,12,35,35,23,78,22,30,22,33,35,34,11,44,22,32,54,59,20,43,60,43,31,68,41,56,62,40,79,28,49,34,34,60,72,54,67,41,93,59,37,48,54,25,11,38,36,69,52,68,55,44,68,68,57,53,68,73,77,39,43,56,59,71,75,78,69,64,70,81,73,80,73,80,90,90,78,83,67,85,63,83,76,62,90,127